Protein AF-A0A2V7HYL8-F1 (afdb_monomer)

Radius of gyration: 23.93 Å; Cα contacts (8 Å, |Δi|>4): 820; chains: 1; bounding box: 62×53×68 Å

Sequence (422 aa):
MSPDGARLYVANATSDTVSVIDTSADTVTATVDLSPYPGAPMGSMPNAVAVSPDGKTLYVANGGNNDVAVVDTESLVIRGLIPTAWFPSALLLSRDGRLLYAGNMKGLGAGPNPRGPNPEQPLPTQQYVANMARGTLSVIDAPDSATLARYTAQVVKNNGFDETRKVLVRTPGEARPHAVPRRAGDPSLIRHVIYIIKENRTYDQVLGDLRQGDGDPGLVLFGRDVTPNHHALAETFVLLDNCYADAEVSADGHGWTTAAVATDYVQKMWPANYSGRNRLYDFAGGSSAPAPLAGYLWEQAARAGITYRVYGEFSAFGSKPPNVTPAPFANGLAGHLSATYAGYDLSITDQARVDAWQAEFDELVRRGAVPALMIVWLPSDHTAATRPGFPTPKAMVADNDLALGRIVEAVSRSPGDLRDRG

Structure (mmCIF, N/CA/C/O backbone):
data_AF-A0A2V7HYL8-F1
#
_entry.id   AF-A0A2V7HYL8-F1
#
loop_
_atom_site.group_PDB
_atom_site.id
_atom_site.type_symbol
_atom_site.label_atom_id
_atom_site.label_alt_id
_atom_site.label_comp_id
_atom_site.label_asym_id
_atom_site.label_entity_id
_atom_site.label_seq_id
_atom_site.pdbx_PDB_ins_code
_atom_site.Cartn_x
_atom_site.Cartn_y
_atom_site.Cartn_z
_atom_site.occupancy
_atom_site.B_iso_or_equiv
_atom_site.auth_seq_id
_atom_site.auth_comp_id
_atom_site.auth_asym_id
_atom_site.auth_atom_id
_atom_site.pdbx_PDB_model_num
ATOM 1 N N . MET A 1 1 ? -7.098 -0.665 30.073 1.00 93.38 1 MET A N 1
ATOM 2 C CA . MET A 1 1 ? -7.299 -1.416 31.331 1.00 93.38 1 MET A CA 1
ATOM 3 C C . MET A 1 1 ? -8.777 -1.367 31.684 1.00 93.38 1 MET A C 1
ATOM 5 O O . MET A 1 1 ? -9.398 -0.347 31.398 1.00 93.38 1 MET A O 1
ATOM 9 N N . SER A 1 2 ? -9.346 -2.447 32.217 1.00 96.38 2 SER A N 1
ATOM 10 C CA . SER A 1 2 ? -10.715 -2.465 32.742 1.00 96.38 2 SER A CA 1
ATOM 11 C C . SER A 1 2 ? -10.844 -1.562 33.978 1.00 96.38 2 SER A C 1
ATOM 13 O O . SER A 1 2 ? -9.835 -1.294 34.635 1.00 96.38 2 SER A O 1
ATOM 15 N N . PRO A 1 3 ? -12.056 -1.078 34.317 1.00 96.69 3 PRO A N 1
ATOM 16 C CA . PRO A 1 3 ? -12.250 -0.181 35.460 1.00 96.69 3 PRO A CA 1
ATOM 17 C C . PRO A 1 3 ? -11.810 -0.764 36.810 1.00 96.69 3 PRO A C 1
ATOM 19 O O . PRO A 1 3 ? -11.339 -0.027 37.670 1.00 96.69 3 PRO A O 1
ATOM 22 N N . ASP A 1 4 ? -11.935 -2.080 36.982 1.00 96.56 4 ASP A N 1
ATOM 23 C CA . ASP A 1 4 ? -11.496 -2.821 38.171 1.00 96.56 4 ASP A CA 1
ATOM 24 C C . ASP A 1 4 ? -9.992 -3.148 38.178 1.00 96.56 4 ASP A C 1
ATOM 26 O O . ASP A 1 4 ? -9.480 -3.688 39.155 1.00 96.56 4 ASP A O 1
ATOM 30 N N . GLY A 1 5 ? -9.273 -2.836 37.096 1.00 97.31 5 GLY A N 1
ATOM 31 C CA . GLY A 1 5 ? -7.853 -3.135 36.946 1.00 97.31 5 GLY A CA 1
ATOM 32 C C . GLY A 1 5 ? -7.522 -4.598 36.642 1.00 97.31 5 GLY A C 1
ATOM 33 O O . GLY A 1 5 ? -6.351 -4.885 36.423 1.00 97.31 5 GLY A O 1
ATOM 34 N N . ALA A 1 6 ? -8.499 -5.510 36.587 1.00 97.50 6 ALA A N 1
ATOM 35 C CA . ALA A 1 6 ? -8.255 -6.950 36.446 1.00 97.50 6 ALA A CA 1
ATOM 36 C C . ALA A 1 6 ? -7.810 -7.367 35.033 1.00 97.50 6 ALA A C 1
ATOM 38 O O . ALA A 1 6 ? -7.123 -8.373 34.864 1.00 97.50 6 ALA A O 1
ATOM 39 N N . ARG A 1 7 ? -8.196 -6.601 34.004 1.00 98.00 7 ARG A N 1
ATOM 40 C CA . ARG A 1 7 ? -7.892 -6.899 32.600 1.00 98.00 7 ARG A CA 1
ATOM 41 C C . ARG A 1 7 ? -7.169 -5.748 31.914 1.00 98.00 7 ARG A C 1
ATOM 43 O O . ARG A 1 7 ? -7.608 -4.594 31.937 1.00 98.00 7 ARG A O 1
ATOM 50 N N . LEU A 1 8 ? -6.093 -6.065 31.208 1.00 98.25 8 LEU A N 1
ATOM 51 C CA . LEU A 1 8 ? -5.424 -5.170 30.272 1.00 98.25 8 LEU A CA 1
ATOM 52 C C . LEU A 1 8 ? -5.734 -5.612 28.836 1.00 98.25 8 LEU A C 1
ATOM 54 O O . LEU A 1 8 ? -5.596 -6.779 28.496 1.00 98.25 8 LEU A O 1
ATOM 58 N N . TYR A 1 9 ? -6.150 -4.667 27.995 1.00 98.50 9 TYR A N 1
ATOM 59 C CA . TYR A 1 9 ? -6.402 -4.893 26.572 1.00 98.50 9 TYR A CA 1
ATOM 60 C C . TYR A 1 9 ? -5.256 -4.276 25.777 1.00 98.50 9 TYR A C 1
ATOM 62 O O . TYR A 1 9 ? -4.973 -3.088 25.955 1.00 98.50 9 TYR A O 1
ATOM 70 N N . VAL A 1 10 ? -4.604 -5.068 24.930 1.00 98.19 10 VAL A N 1
ATOM 71 C CA . VAL A 1 10 ? -3.451 -4.646 24.125 1.00 98.19 10 VAL A CA 1
ATOM 72 C C . VAL A 1 10 ? -3.785 -4.823 22.653 1.00 98.19 10 VAL A C 1
ATOM 74 O O . VAL A 1 10 ? -3.998 -5.941 22.196 1.00 98.19 10 VAL A O 1
ATOM 77 N N . ALA A 1 11 ? -3.860 -3.713 21.922 1.00 97.62 11 ALA A N 1
ATOM 78 C CA . ALA A 1 11 ? -4.039 -3.727 20.477 1.00 97.62 11 ALA A CA 1
ATOM 79 C C . ALA A 1 11 ? -2.746 -4.185 19.793 1.00 97.62 11 ALA A C 1
ATOM 81 O O . ALA A 1 11 ? -1.676 -3.630 20.048 1.00 97.62 11 ALA A O 1
ATOM 82 N N . ASN A 1 12 ? -2.846 -5.184 18.922 1.00 96.00 12 ASN A N 1
ATOM 83 C CA . ASN A 1 12 ? -1.694 -5.783 18.264 1.00 96.00 12 ASN A CA 1
ATOM 84 C C . ASN A 1 12 ? -1.592 -5.265 16.824 1.00 96.00 12 ASN A C 1
ATOM 86 O O . ASN A 1 12 ? -1.948 -5.988 15.909 1.00 96.00 12 ASN A O 1
ATOM 90 N N . ALA A 1 13 ? -1.104 -4.041 16.610 1.00 90.12 13 ALA A N 1
ATOM 91 C CA . ALA A 1 13 ? -1.230 -3.296 15.343 1.00 90.12 13 ALA A CA 1
ATOM 92 C C . ALA A 1 13 ? -0.659 -3.943 14.062 1.00 90.12 13 ALA A C 1
ATOM 94 O O . ALA A 1 13 ? -0.976 -3.498 12.960 1.00 90.12 13 ALA A O 1
ATOM 95 N N . THR A 1 14 ? 0.175 -4.977 14.178 1.00 88.38 14 THR A N 1
ATOM 96 C CA . THR A 1 14 ? 0.676 -5.778 13.045 1.00 88.38 14 THR A CA 1
ATOM 97 C C . THR A 1 14 ? -0.122 -7.067 12.813 1.00 88.38 14 THR A C 1
ATOM 99 O O . THR A 1 14 ? 0.271 -7.885 11.989 1.00 88.38 14 THR A O 1
ATOM 102 N N . SER A 1 15 ? -1.230 -7.255 13.529 1.00 90.69 15 SER A N 1
ATOM 103 C CA . SER A 1 15 ? -2.195 -8.353 13.404 1.00 90.69 15 SER A CA 1
ATOM 104 C C . SER A 1 15 ? -3.617 -7.807 13.565 1.00 90.69 15 SER A C 1
ATOM 106 O O . SER A 1 15 ? -3.797 -6.734 14.124 1.00 90.69 15 SER A O 1
ATOM 108 N N . ASP A 1 16 ? -4.652 -8.557 13.207 1.00 94.81 16 ASP A N 1
ATOM 109 C CA . ASP A 1 16 ? -6.036 -8.087 13.374 1.00 94.81 16 ASP A CA 1
ATOM 110 C C . ASP A 1 16 ? -6.630 -8.510 14.720 1.00 94.81 16 ASP A C 1
ATOM 112 O O . ASP A 1 16 ? -7.719 -9.073 14.786 1.00 94.81 16 ASP A O 1
ATOM 116 N N . THR A 1 17 ? -5.892 -8.288 15.815 1.00 97.19 17 THR A N 1
ATOM 117 C CA . THR A 1 17 ? -6.299 -8.781 17.139 1.00 97.19 17 THR A CA 1
ATOM 118 C C . THR A 1 17 ? -6.061 -7.820 18.304 1.00 97.19 17 THR A C 1
ATOM 120 O O . THR A 1 17 ? -5.210 -6.930 18.256 1.00 97.19 17 THR A O 1
ATOM 123 N N . VAL A 1 18 ? -6.788 -8.052 19.402 1.00 98.56 18 VAL A N 1
ATOM 124 C CA . VAL A 1 18 ? -6.499 -7.480 20.728 1.00 98.56 18 VAL A CA 1
ATOM 125 C C . VAL A 1 18 ? -6.243 -8.605 21.725 1.00 98.56 18 VAL A C 1
ATOM 127 O O . VAL A 1 18 ? -7.079 -9.492 21.891 1.00 98.56 18 VAL A O 1
ATOM 130 N N . SER A 1 19 ? -5.121 -8.549 22.438 1.00 98.56 19 SER A N 1
ATOM 131 C CA . SER A 1 19 ? -4.830 -9.458 23.552 1.00 98.56 19 SER A CA 1
ATOM 132 C C . SER A 1 19 ? -5.544 -9.002 24.825 1.00 98.56 19 SER A C 1
ATOM 134 O O . SER A 1 19 ? -5.518 -7.816 25.160 1.00 98.56 19 SER A O 1
ATOM 136 N N . VAL A 1 20 ? -6.138 -9.944 25.559 1.00 98.56 20 VAL A N 1
ATOM 137 C CA . VAL A 1 20 ? -6.702 -9.735 26.899 1.00 98.56 20 VAL A CA 1
ATOM 138 C C . VAL A 1 20 ? -5.752 -10.351 27.917 1.00 98.56 20 VAL A C 1
ATOM 140 O O . VAL A 1 20 ? -5.529 -11.558 27.911 1.00 98.56 20 VAL A O 1
ATOM 1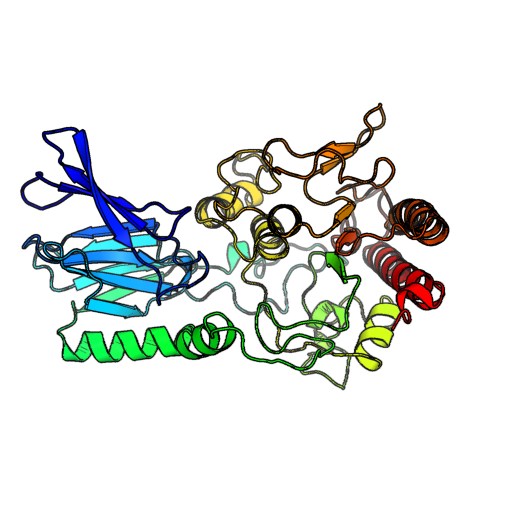43 N N . ILE A 1 21 ? -5.182 -9.522 28.782 1.00 98.69 21 ILE A N 1
ATOM 144 C CA . ILE A 1 21 ? -4.193 -9.913 29.787 1.00 98.69 21 ILE A CA 1
ATOM 145 C C . ILE A 1 21 ? -4.833 -9.831 31.169 1.00 98.69 21 ILE A C 1
ATOM 147 O O . ILE A 1 21 ? -5.395 -8.793 31.522 1.00 98.69 21 ILE A O 1
ATOM 151 N N . ASP A 1 22 ? -4.733 -10.905 31.948 1.00 98.31 22 ASP A N 1
ATOM 152 C CA . ASP A 1 22 ? -5.006 -10.862 33.385 1.00 98.31 22 ASP A CA 1
ATOM 153 C C . ASP A 1 22 ? -3.833 -10.172 34.085 1.00 98.31 22 ASP A C 1
ATOM 155 O O . ASP A 1 22 ? -2.690 -10.620 33.985 1.00 98.31 22 ASP A O 1
ATOM 159 N N . THR A 1 23 ? -4.106 -9.063 34.767 1.00 98.19 23 THR A N 1
ATOM 160 C CA . THR A 1 23 ? -3.057 -8.222 35.365 1.00 98.19 23 THR A CA 1
ATOM 161 C C . THR A 1 23 ? -2.481 -8.796 36.654 1.00 98.19 23 THR A C 1
ATOM 163 O O . THR A 1 23 ? -1.392 -8.397 37.060 1.00 98.19 23 THR A O 1
ATOM 166 N N . SER A 1 24 ? -3.193 -9.719 37.303 1.00 98.00 24 SER A N 1
ATOM 167 C CA . SER A 1 24 ? -2.735 -10.382 38.524 1.00 98.00 24 SER A CA 1
ATOM 168 C C . SER A 1 24 ? -1.807 -11.552 38.212 1.00 98.00 24 SER A C 1
ATOM 170 O O . SER A 1 24 ? -0.825 -11.766 38.920 1.00 98.00 24 SER A O 1
ATOM 172 N N . ALA A 1 25 ? -2.104 -12.285 37.138 1.00 97.50 25 ALA A N 1
ATOM 173 C CA . ALA A 1 25 ? -1.335 -13.437 36.692 1.00 97.50 25 ALA A CA 1
ATOM 174 C C . ALA A 1 25 ? -0.246 -13.075 35.670 1.00 97.50 25 ALA A C 1
ATOM 176 O O . ALA A 1 25 ? 0.639 -13.894 35.440 1.00 97.50 25 ALA A O 1
ATOM 177 N N . ASP A 1 26 ? -0.321 -11.891 35.053 1.00 97.38 26 ASP A N 1
ATOM 178 C CA . ASP A 1 26 ? 0.536 -11.455 33.940 1.00 97.38 26 ASP A CA 1
ATOM 179 C C . ASP A 1 26 ? 0.509 -12.448 32.763 1.00 97.38 26 ASP A C 1
ATOM 181 O O . ASP A 1 26 ? 1.527 -12.884 32.227 1.00 97.38 26 ASP A O 1
ATOM 185 N N . THR A 1 27 ? -0.702 -12.873 32.387 1.00 98.25 27 THR A N 1
ATOM 186 C CA . THR A 1 27 ? -0.914 -13.868 31.324 1.00 98.25 27 THR A CA 1
ATOM 187 C C . THR A 1 27 ? -1.968 -13.418 30.325 1.00 98.25 27 THR A C 1
ATOM 189 O O . THR A 1 27 ? -2.981 -12.822 30.691 1.00 98.25 27 THR A O 1
ATOM 192 N N . VAL A 1 28 ? -1.751 -13.736 29.045 1.00 98.50 28 VAL A N 1
ATOM 193 C CA . VAL A 1 28 ? -2.776 -13.583 28.005 1.00 98.50 28 VAL A CA 1
ATOM 194 C C . VAL A 1 28 ? -3.839 -14.660 28.222 1.00 98.50 28 VAL A C 1
ATOM 196 O O . VAL A 1 28 ? -3.556 -15.849 28.096 1.00 98.50 28 VAL A O 1
ATOM 199 N N . THR A 1 29 ? -5.059 -14.246 28.552 1.00 98.12 29 THR A N 1
ATOM 200 C CA . THR A 1 29 ? -6.194 -15.142 28.824 1.00 98.12 29 THR A CA 1
ATOM 201 C C . THR A 1 29 ? -7.099 -15.334 27.614 1.00 98.12 29 THR A C 1
ATOM 203 O O . THR A 1 29 ? -7.773 -16.357 27.514 1.00 98.12 29 THR A O 1
ATOM 206 N N . ALA A 1 30 ? -7.112 -14.372 26.689 1.00 98.06 30 ALA A N 1
ATOM 207 C CA . ALA A 1 30 ? -7.888 -14.448 25.459 1.00 98.06 30 ALA A CA 1
ATOM 208 C C . ALA A 1 30 ? -7.349 -13.503 24.376 1.00 98.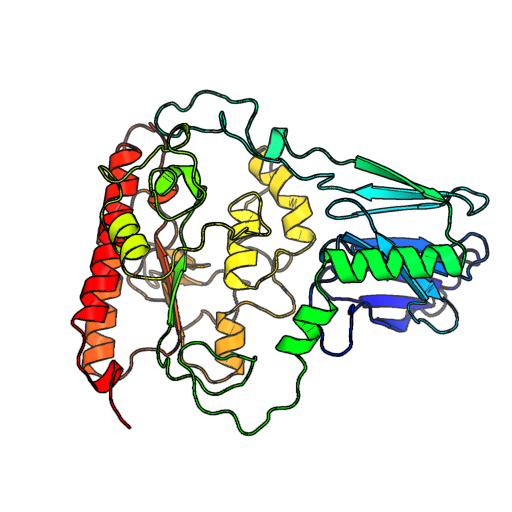06 30 ALA A C 1
ATOM 210 O O . ALA A 1 30 ? -6.550 -12.601 24.640 1.00 98.06 30 ALA A O 1
ATOM 211 N N . THR A 1 31 ? -7.856 -13.685 23.160 1.00 97.88 31 THR A N 1
ATOM 212 C CA . THR A 1 31 ? -7.600 -12.816 22.011 1.00 97.88 31 THR A CA 1
ATOM 213 C C . THR A 1 31 ? -8.924 -12.499 21.327 1.00 97.88 31 THR A C 1
ATOM 215 O O . THR A 1 31 ? -9.721 -13.400 21.077 1.00 97.88 31 THR A O 1
ATOM 218 N N . VAL A 1 32 ? -9.160 -11.221 21.038 1.00 98.31 32 VAL A N 1
ATOM 219 C CA . VAL A 1 32 ? -10.294 -10.751 20.234 1.00 98.31 32 VAL A CA 1
ATOM 220 C C . VAL A 1 32 ? -9.856 -10.717 18.774 1.00 98.31 32 VAL A C 1
ATOM 222 O O . VAL A 1 32 ? -8.861 -10.061 18.471 1.00 98.31 32 VAL A O 1
ATOM 225 N N . ASP A 1 33 ? -10.587 -11.398 17.892 1.00 97.38 33 ASP A N 1
ATOM 226 C CA . ASP A 1 33 ? -10.412 -11.318 16.436 1.00 97.38 33 ASP A CA 1
ATOM 227 C C . ASP A 1 33 ? -11.194 -10.118 15.883 1.00 97.38 33 ASP A C 1
ATOM 229 O O . ASP A 1 33 ? -12.380 -9.946 16.177 1.00 97.38 33 ASP A O 1
ATOM 233 N N . LEU A 1 34 ? -10.511 -9.272 15.115 1.00 97.56 34 LEU A N 1
ATOM 234 C CA . LEU A 1 34 ? -11.041 -8.043 14.527 1.00 97.56 34 LEU A CA 1
ATOM 235 C C . LEU A 1 34 ? -11.166 -8.120 13.008 1.00 97.56 34 LEU A C 1
ATOM 237 O O . LEU A 1 34 ? -11.360 -7.095 12.350 1.00 97.56 34 LEU A O 1
ATOM 241 N N . SER A 1 35 ? -11.055 -9.319 12.443 1.00 94.62 35 SER A N 1
ATOM 242 C CA . SER A 1 35 ? -11.331 -9.556 11.033 1.00 94.62 35 SER A CA 1
ATOM 243 C C . SER A 1 35 ? -12.766 -9.106 10.709 1.00 94.62 35 SER A C 1
ATOM 245 O O . SER A 1 35 ? -13.710 -9.540 11.377 1.00 94.62 35 SER A O 1
ATOM 247 N N . PRO A 1 36 ? -12.986 -8.273 9.674 1.00 92.62 36 PRO A N 1
ATOM 248 C CA . PRO A 1 36 ? -14.321 -7.757 9.351 1.00 92.62 36 PRO A CA 1
ATOM 249 C C . PRO A 1 36 ? -15.291 -8.855 8.887 1.00 92.62 36 PRO A C 1
ATOM 251 O O . PRO A 1 36 ? -16.510 -8.678 8.905 1.00 92.62 36 PRO A O 1
ATOM 254 N N . TYR A 1 37 ? -14.756 -9.997 8.456 1.00 90.81 37 TYR A N 1
ATOM 255 C CA . TYR A 1 37 ? -15.496 -11.207 8.129 1.00 90.81 37 TYR A CA 1
ATOM 256 C C . TYR A 1 37 ? -14.578 -12.437 8.225 1.00 90.81 37 TYR A C 1
ATOM 258 O O . TYR A 1 37 ? -13.357 -12.304 8.123 1.00 90.81 37 TYR A O 1
ATOM 266 N N . PRO A 1 38 ? -15.135 -13.656 8.370 1.00 88.06 38 PRO A N 1
ATOM 267 C CA . PRO A 1 38 ? -14.334 -14.876 8.395 1.00 88.06 38 PRO A CA 1
ATOM 268 C C . PRO A 1 38 ? -13.499 -15.037 7.121 1.00 88.06 38 PRO A C 1
ATOM 270 O O . PRO A 1 38 ? -14.049 -15.007 6.018 1.00 88.06 38 PRO A O 1
ATOM 273 N N . GLY A 1 39 ? -12.189 -15.235 7.281 1.00 86.75 39 GLY A N 1
ATOM 274 C CA . GLY A 1 39 ? -11.248 -15.391 6.168 1.00 86.75 39 GLY A CA 1
ATOM 275 C C . GLY A 1 39 ? -10.843 -14.083 5.483 1.00 86.75 39 GLY A C 1
ATOM 276 O O . GLY A 1 39 ? -10.284 -14.138 4.389 1.00 86.75 39 GLY A O 1
ATOM 277 N N . ALA A 1 40 ? -11.131 -12.923 6.085 1.00 89.81 40 ALA A N 1
ATOM 278 C CA . ALA A 1 40 ? -10.580 -11.657 5.615 1.00 89.81 40 ALA A CA 1
ATOM 279 C C . ALA A 1 40 ? -9.039 -11.699 5.623 1.00 89.81 40 ALA A C 1
ATOM 281 O O . ALA A 1 40 ? -8.451 -12.223 6.574 1.00 89.81 40 ALA A O 1
ATOM 282 N N . PRO A 1 41 ? -8.370 -11.166 4.584 1.00 87.19 41 PRO A N 1
ATOM 283 C CA . PRO A 1 41 ? -6.947 -10.871 4.663 1.00 87.19 41 PRO A CA 1
ATOM 284 C C . PRO A 1 41 ? -6.666 -9.898 5.808 1.00 87.19 41 PRO A C 1
ATOM 286 O O . PRO A 1 41 ? -7.516 -9.076 6.147 1.00 87.19 41 PRO A O 1
ATOM 289 N N . MET A 1 42 ? -5.455 -9.972 6.354 1.00 88.62 42 MET A N 1
ATOM 290 C CA . MET A 1 42 ? -5.016 -9.054 7.399 1.00 88.62 42 MET A CA 1
ATOM 291 C C . MET A 1 42 ? -5.054 -7.602 6.903 1.00 88.62 42 MET A C 1
ATOM 293 O O . MET A 1 42 ? -4.514 -7.312 5.833 1.00 88.62 42 MET A O 1
ATOM 297 N N . GLY A 1 43 ? -5.629 -6.697 7.693 1.00 90.38 43 GLY A N 1
ATOM 298 C CA . GLY A 1 43 ? -5.741 -5.284 7.331 1.00 90.38 43 GLY A CA 1
ATOM 299 C C . GLY A 1 43 ? -6.457 -4.377 8.335 1.00 90.38 43 GLY A C 1
ATOM 300 O O . GLY A 1 43 ? -6.364 -3.162 8.187 1.00 90.38 43 GLY A O 1
ATOM 301 N N . SER A 1 44 ? -7.111 -4.904 9.377 1.00 94.56 44 SER A N 1
ATOM 302 C CA . SER A 1 44 ? -7.830 -4.082 10.366 1.00 94.56 44 SER A CA 1
ATOM 303 C C . SER A 1 44 ? -6.917 -3.118 11.133 1.00 94.56 44 SER A C 1
ATOM 305 O O . SER A 1 44 ? -7.320 -1.987 11.411 1.00 94.56 44 SER A O 1
ATOM 307 N N . MET A 1 45 ? -5.682 -3.529 11.451 1.00 94.62 45 MET A N 1
ATOM 308 C CA . MET A 1 45 ? -4.670 -2.712 12.151 1.00 94.62 45 MET A CA 1
ATOM 309 C C . MET A 1 45 ? -5.191 -2.014 13.426 1.00 94.62 45 MET A C 1
ATOM 311 O O . MET A 1 45 ? -5.261 -0.779 13.489 1.00 94.62 45 MET A O 1
ATOM 315 N N . PRO A 1 46 ? -5.553 -2.772 14.472 1.00 97.19 46 PRO A N 1
ATOM 316 C CA . PRO A 1 46 ? -5.963 -2.202 15.742 1.00 97.19 46 PRO A CA 1
ATOM 317 C C . PRO A 1 46 ? -4.800 -1.451 16.393 1.00 97.19 46 PRO A C 1
ATOM 319 O O . PRO A 1 46 ? -3.746 -2.030 16.648 1.00 97.19 46 PRO A O 1
ATOM 322 N N . ASN A 1 47 ? -4.978 -0.171 16.712 1.00 95.25 47 ASN A N 1
ATOM 323 C CA . ASN A 1 47 ? -3.871 0.651 17.222 1.00 95.25 47 ASN A CA 1
ATOM 324 C C . ASN A 1 47 ? -4.223 1.533 18.432 1.00 95.25 47 ASN A C 1
ATOM 326 O O . ASN A 1 47 ? -3.336 2.182 18.991 1.00 95.25 47 ASN A O 1
ATOM 330 N N . ALA A 1 48 ? -5.486 1.534 18.865 1.00 97.69 48 ALA A N 1
ATOM 331 C CA . ALA A 1 48 ? -5.933 2.162 20.102 1.00 97.69 48 ALA A CA 1
ATOM 332 C C . ALA A 1 48 ? -7.168 1.452 20.669 1.00 97.69 48 ALA A C 1
ATOM 334 O O . ALA A 1 48 ? -7.984 0.905 19.929 1.00 97.69 48 ALA A O 1
ATOM 335 N N . VAL A 1 49 ? -7.318 1.492 21.995 1.00 98.44 49 VAL A N 1
ATOM 336 C CA . VAL A 1 49 ? -8.470 0.920 22.703 1.00 98.44 49 VAL A CA 1
ATOM 337 C C . VAL A 1 49 ? -8.990 1.855 23.787 1.00 98.44 49 VAL A C 1
ATOM 339 O O . VAL A 1 49 ? -8.219 2.579 24.415 1.00 98.44 49 VAL A O 1
ATOM 342 N N . ALA A 1 50 ? -10.291 1.787 24.059 1.00 98.19 50 ALA A N 1
ATOM 343 C CA . ALA A 1 50 ? -10.924 2.431 25.204 1.00 98.19 50 ALA A CA 1
ATOM 344 C C . ALA A 1 50 ? -11.975 1.496 25.819 1.00 98.19 50 ALA A C 1
ATOM 346 O O . ALA A 1 50 ? -12.720 0.840 25.099 1.00 98.19 50 ALA A O 1
ATOM 347 N N . VAL A 1 51 ? -12.045 1.425 27.149 1.00 98.25 51 VAL A N 1
ATOM 348 C CA . VAL A 1 51 ? -13.034 0.596 27.860 1.00 98.25 51 VAL A CA 1
ATOM 349 C C . VAL A 1 51 ? -14.116 1.506 28.433 1.00 98.25 51 VAL A C 1
ATOM 351 O O . VAL A 1 51 ? -13.800 2.568 28.973 1.00 98.25 51 VAL A O 1
ATOM 354 N N . SER A 1 52 ? -15.383 1.109 28.315 1.00 97.50 52 SER A N 1
ATOM 355 C CA . SER A 1 52 ? -16.508 1.834 28.907 1.00 97.50 52 SER A CA 1
ATOM 356 C C . SER A 1 52 ? -16.393 1.929 30.434 1.00 97.50 52 SER A C 1
ATOM 358 O O . SER A 1 52 ? -15.824 1.033 31.062 1.00 97.50 52 SER A O 1
ATOM 360 N N . PRO A 1 53 ? -16.957 2.981 31.066 1.00 96.88 53 PRO A N 1
ATOM 361 C CA . PRO A 1 53 ? -16.902 3.138 32.522 1.00 96.88 53 PRO A CA 1
ATOM 362 C C . PRO A 1 53 ? -17.494 1.960 33.309 1.00 96.88 53 PRO A C 1
ATOM 364 O O . PRO A 1 53 ? -17.043 1.675 34.413 1.00 96.88 53 PRO A O 1
ATOM 367 N N . ASP A 1 54 ? -18.480 1.260 32.742 1.00 96.00 54 ASP A N 1
ATOM 368 C CA . ASP A 1 54 ? -19.088 0.059 33.329 1.00 96.00 54 ASP A CA 1
ATOM 369 C C . ASP A 1 54 ? -18.288 -1.232 33.072 1.00 96.00 54 ASP A C 1
ATOM 371 O O . ASP A 1 54 ? -18.660 -2.295 33.563 1.00 96.00 54 ASP A O 1
ATOM 375 N N . GLY A 1 55 ? -17.207 -1.160 32.289 1.00 97.31 55 GLY A N 1
ATOM 376 C CA . GLY A 1 55 ? -16.338 -2.285 31.957 1.00 97.31 55 GLY A CA 1
ATOM 377 C C . GLY A 1 55 ? -16.910 -3.276 30.942 1.00 97.31 55 GLY A C 1
ATOM 378 O O . GLY A 1 55 ? -16.223 -4.244 30.622 1.00 97.31 55 GLY A O 1
ATOM 379 N N . LYS A 1 56 ? -18.128 -3.059 30.424 1.00 97.12 56 LYS A N 1
ATOM 380 C CA . LYS A 1 56 ? -18.859 -4.028 29.583 1.00 97.12 56 LYS A CA 1
ATOM 381 C C . LYS A 1 56 ? -18.577 -3.916 28.087 1.00 97.12 56 LYS A C 1
ATOM 383 O O . LYS A 1 56 ? -18.946 -4.801 27.318 1.00 97.12 56 LYS A O 1
ATOM 388 N N . THR A 1 57 ? -17.971 -2.813 27.657 1.00 98.31 57 THR A N 1
ATOM 389 C CA . THR A 1 57 ? -17.729 -2.522 26.243 1.00 98.31 57 THR A CA 1
ATOM 390 C C . THR A 1 57 ? -16.284 -2.097 26.032 1.00 98.31 57 THR A C 1
ATOM 392 O O . THR A 1 57 ? -15.786 -1.188 26.694 1.00 98.31 57 THR A O 1
ATOM 395 N N . LEU A 1 58 ? -15.617 -2.742 25.083 1.00 98.69 58 LEU A N 1
ATOM 396 C CA . LEU A 1 58 ? -14.306 -2.366 24.580 1.00 98.69 58 LEU A CA 1
ATOM 397 C C . LEU A 1 58 ? -14.488 -1.735 23.198 1.00 98.69 58 LEU A C 1
ATOM 399 O O . LEU A 1 58 ? -15.042 -2.349 22.295 1.00 98.69 58 LEU A O 1
ATOM 403 N N . TYR A 1 59 ? -14.007 -0.513 23.035 1.00 98.75 59 TYR A N 1
ATOM 404 C CA . TYR A 1 59 ? -13.910 0.169 21.753 1.00 98.75 59 TYR A CA 1
ATOM 405 C C . TYR A 1 59 ? -12.494 -0.012 21.217 1.00 98.75 59 TYR A C 1
ATOM 407 O O . TYR A 1 59 ? -11.534 0.248 21.946 1.00 98.75 59 TYR A O 1
ATOM 415 N N . VAL A 1 60 ? -12.360 -0.440 19.965 1.00 98.81 60 VAL A N 1
ATOM 416 C CA . VAL A 1 60 ? -11.067 -0.686 19.315 1.00 98.81 60 VAL A CA 1
ATOM 417 C C . VAL A 1 60 ? -10.998 0.112 18.023 1.00 98.81 60 VAL A C 1
ATOM 419 O O . VAL A 1 60 ? -11.847 -0.071 17.161 1.00 98.81 60 VAL A O 1
ATOM 422 N N . ALA A 1 61 ? -10.015 0.999 17.885 1.00 98.62 61 ALA A N 1
ATOM 423 C CA . ALA A 1 61 ? -9.785 1.731 16.644 1.00 98.62 61 ALA A CA 1
ATOM 424 C C . ALA A 1 61 ? -9.052 0.830 15.654 1.00 98.62 61 ALA A C 1
ATOM 426 O O . ALA A 1 61 ? -7.913 0.440 15.920 1.00 98.62 61 ALA A O 1
ATOM 427 N N . ASN A 1 62 ? -9.704 0.535 14.533 1.00 98.19 62 ASN A N 1
ATOM 428 C CA . ASN A 1 62 ? -9.142 -0.215 13.420 1.00 98.19 62 ASN A CA 1
ATOM 429 C C . ASN A 1 62 ? -8.648 0.782 12.371 1.00 98.19 62 ASN A C 1
ATOM 431 O O . ASN A 1 62 ? -9.432 1.307 11.573 1.00 98.19 62 ASN A O 1
ATOM 435 N N . GLY A 1 63 ? -7.347 1.078 12.407 1.00 96.12 63 GLY A N 1
ATOM 436 C CA . GLY A 1 63 ? -6.729 2.093 11.558 1.00 96.12 63 GLY A CA 1
ATOM 437 C C . GLY A 1 63 ? -6.926 1.814 10.068 1.00 96.12 63 GLY A C 1
ATOM 438 O O . GLY A 1 63 ? -7.310 2.714 9.326 1.00 96.12 63 GLY A O 1
ATOM 439 N N . GLY A 1 64 ? -6.728 0.564 9.644 1.00 94.00 64 GLY A N 1
ATOM 440 C CA . GLY A 1 64 ? -6.816 0.183 8.233 1.00 94.00 64 GLY A CA 1
ATOM 441 C C . GLY A 1 64 ? -8.247 0.109 7.695 1.00 94.00 64 GLY A C 1
ATOM 442 O O . GLY A 1 64 ? -8.468 0.368 6.517 1.00 94.00 64 GLY A O 1
ATOM 443 N N . ASN A 1 65 ? -9.238 -0.148 8.556 1.00 95.56 65 ASN A N 1
ATOM 444 C CA . ASN A 1 65 ? -10.646 -0.249 8.146 1.00 95.56 65 ASN A CA 1
ATOM 445 C C . ASN A 1 65 ? -11.430 1.067 8.272 1.00 95.56 65 ASN A C 1
ATOM 447 O O . ASN A 1 65 ? -12.590 1.138 7.860 1.00 95.56 65 ASN A O 1
ATOM 451 N N . ASN A 1 66 ? -10.831 2.107 8.861 1.00 96.94 66 ASN A N 1
ATOM 452 C CA . ASN A 1 66 ? -11.495 3.388 9.126 1.00 96.94 66 ASN A CA 1
ATOM 453 C C . ASN A 1 66 ? -12.770 3.236 9.975 1.00 96.94 66 ASN A C 1
ATOM 455 O O . ASN A 1 66 ? -13.812 3.843 9.694 1.00 96.94 66 ASN A O 1
ATOM 459 N N . ASP A 1 67 ? -12.682 2.404 11.014 1.00 98.38 67 ASP A N 1
ATOM 460 C CA . ASP A 1 67 ? -13.778 2.168 11.945 1.00 98.38 67 ASP A CA 1
ATOM 461 C C . ASP A 1 67 ? -13.317 2.024 13.401 1.00 98.38 67 ASP A C 1
ATOM 463 O O . ASP A 1 67 ? -12.130 1.899 13.719 1.00 98.38 67 ASP A O 1
ATOM 467 N N . VAL A 1 68 ? -14.298 2.058 14.302 1.00 98.75 68 VAL A N 1
ATOM 468 C CA . VAL A 1 68 ? -14.153 1.592 15.678 1.00 98.75 68 VAL A CA 1
ATOM 469 C C . VAL A 1 68 ? -15.026 0.361 15.883 1.00 98.75 68 VAL A C 1
ATOM 471 O O . VAL A 1 68 ? -16.256 0.456 15.829 1.00 98.75 68 VAL A O 1
ATOM 474 N N . ALA A 1 69 ? -14.407 -0.774 16.196 1.00 98.69 69 ALA A N 1
ATOM 475 C CA . ALA A 1 69 ? -15.119 -1.970 16.615 1.00 98.69 69 ALA A CA 1
ATOM 476 C C . ALA A 1 69 ? -15.633 -1.825 18.052 1.00 98.69 69 ALA A C 1
ATOM 478 O O . ALA A 1 69 ? -14.901 -1.428 18.961 1.00 98.69 69 ALA A O 1
ATOM 479 N N . VAL A 1 70 ? -16.903 -2.174 18.256 1.00 98.69 70 VAL A N 1
ATOM 480 C CA . VAL A 1 70 ? -17.571 -2.206 19.560 1.00 98.69 70 VAL A CA 1
ATOM 481 C C . VAL A 1 70 ? -17.650 -3.656 20.0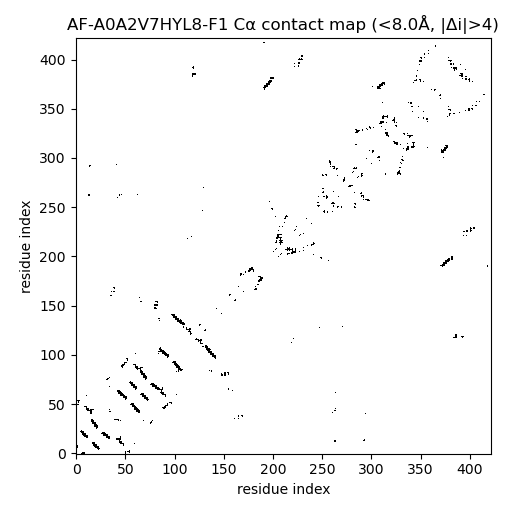17 1.00 98.69 70 VAL A C 1
ATOM 483 O O . VAL A 1 70 ? -18.466 -4.426 19.516 1.00 98.69 70 VAL A O 1
ATOM 486 N N . VAL A 1 71 ? -16.802 -4.030 20.965 1.00 98.75 71 VAL A N 1
ATOM 487 C CA . VAL A 1 71 ? -16.624 -5.400 21.456 1.00 98.75 71 VAL A CA 1
ATOM 488 C C . VAL A 1 71 ? -17.273 -5.552 22.827 1.00 98.75 71 VAL A C 1
ATOM 490 O O . VAL A 1 71 ? -17.127 -4.702 23.706 1.00 98.75 71 VAL A O 1
ATOM 493 N N . ASP A 1 72 ? -17.996 -6.646 23.020 1.00 98.31 72 ASP A N 1
ATOM 494 C CA . ASP A 1 72 ? -18.504 -7.053 24.327 1.00 98.31 72 ASP A CA 1
ATOM 495 C C . ASP A 1 72 ? -17.382 -7.695 25.157 1.00 98.31 72 ASP A C 1
ATOM 497 O O . ASP A 1 72 ? -16.709 -8.607 24.686 1.00 98.31 72 ASP A O 1
ATOM 501 N N . THR A 1 73 ? -17.135 -7.220 26.379 1.00 98.06 73 THR A N 1
ATOM 502 C CA . THR A 1 73 ? -15.960 -7.659 27.162 1.00 98.06 73 THR A CA 1
ATOM 503 C C . THR A 1 73 ? -16.135 -9.013 27.851 1.00 98.06 73 THR A C 1
ATOM 505 O O . THR A 1 73 ? -15.153 -9.573 28.344 1.00 98.06 73 THR A O 1
ATOM 508 N N . GLU A 1 74 ? -17.355 -9.547 27.906 1.00 96.88 74 GLU A N 1
ATOM 509 C CA . GLU A 1 74 ? -17.635 -10.862 28.483 1.00 96.88 74 GLU A CA 1
ATOM 510 C C . GLU A 1 74 ? -17.495 -11.955 27.424 1.00 96.88 74 GLU A C 1
ATOM 512 O O . GLU A 1 74 ? -16.729 -12.899 27.604 1.00 96.88 74 GLU A O 1
ATOM 517 N N . SER A 1 75 ? -18.187 -11.790 26.299 1.00 97.75 75 SER A N 1
ATOM 518 C CA . SER A 1 75 ? -18.160 -12.736 25.180 1.00 97.75 75 SER A CA 1
ATOM 519 C C . SER A 1 75 ? -16.958 -12.564 24.252 1.00 97.75 75 SER A C 1
ATOM 521 O O . SER A 1 75 ? -16.630 -13.496 23.523 1.00 97.75 75 SER A O 1
ATOM 523 N N . LEU A 1 76 ? -16.301 -11.397 24.275 1.00 97.56 76 LEU A N 1
ATOM 524 C CA . LEU A 1 76 ? -15.186 -11.029 23.392 1.00 97.56 76 LEU A CA 1
ATOM 525 C C . LEU A 1 76 ? -15.553 -11.033 21.900 1.00 97.56 76 LEU A C 1
ATOM 527 O O . LEU A 1 76 ? -14.710 -11.279 21.041 1.00 97.56 76 LEU A O 1
ATOM 531 N N . VAL A 1 77 ? -16.814 -10.721 21.591 1.00 96.69 77 VAL A N 1
ATOM 532 C CA . VAL A 1 77 ? -17.350 -10.662 20.224 1.00 96.69 77 VAL A CA 1
ATOM 533 C C . VAL A 1 77 ? -17.647 -9.217 19.817 1.00 96.69 77 VAL A C 1
ATOM 535 O O . VAL A 1 77 ? -18.127 -8.409 20.619 1.00 96.69 77 VAL A O 1
ATOM 538 N N . ILE A 1 78 ? -17.395 -8.890 18.546 1.00 98.00 78 ILE A N 1
ATOM 539 C CA . ILE A 1 78 ? -17.790 -7.612 17.940 1.00 98.00 78 ILE A CA 1
ATOM 540 C C . ILE A 1 78 ? -19.321 -7.537 17.848 1.00 98.00 78 ILE A C 1
ATOM 542 O O . ILE A 1 78 ? -19.960 -8.342 17.173 1.00 98.00 78 ILE A O 1
ATOM 546 N N . ARG A 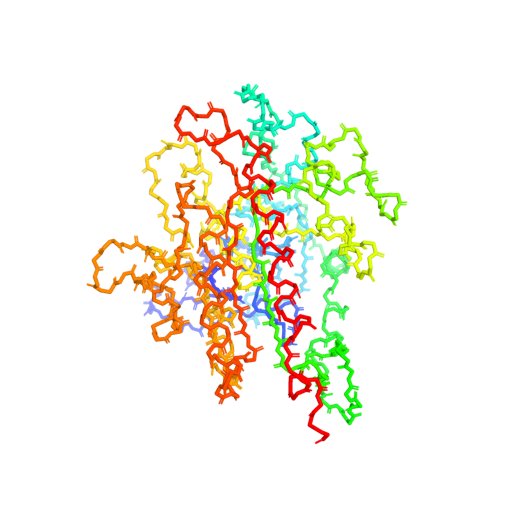1 79 ? -19.916 -6.529 18.493 1.00 97.81 79 ARG A N 1
ATOM 547 C CA . ARG A 1 79 ? -21.353 -6.208 18.415 1.00 97.81 79 ARG A CA 1
ATOM 548 C C . ARG A 1 79 ? -21.702 -5.298 17.237 1.00 97.81 79 ARG A C 1
ATOM 550 O O . ARG A 1 79 ? -22.858 -5.248 16.828 1.00 97.81 79 ARG A O 1
ATOM 557 N N . GLY A 1 80 ? -20.723 -4.565 16.717 1.00 98.19 80 GLY A N 1
ATOM 558 C CA . GLY A 1 80 ? -20.867 -3.710 15.545 1.00 98.19 80 GLY A CA 1
ATOM 559 C C . GLY A 1 80 ? -19.689 -2.760 15.371 1.00 98.19 80 GLY A C 1
ATOM 560 O O . GLY A 1 80 ? -18.749 -2.771 16.165 1.00 98.19 80 GLY A O 1
ATOM 561 N N . LEU A 1 81 ? -19.760 -1.937 14.330 1.00 98.69 81 LEU A N 1
ATOM 562 C CA . LEU A 1 81 ? -18.705 -1.021 13.907 1.00 98.69 81 LEU A CA 1
ATOM 563 C C . LEU A 1 81 ? -19.240 0.414 13.853 1.00 98.69 81 LEU A C 1
ATOM 565 O O . LEU A 1 81 ? -20.393 0.642 13.482 1.00 98.69 81 LEU A O 1
ATOM 569 N N . ILE A 1 82 ? -18.396 1.380 14.202 1.00 98.75 82 ILE A N 1
ATOM 570 C CA . ILE A 1 82 ? -18.676 2.816 14.117 1.00 98.75 82 ILE A CA 1
ATOM 571 C C . ILE A 1 82 ? -17.786 3.409 13.017 1.00 98.75 82 ILE A C 1
ATOM 573 O O . ILE A 1 82 ? -16.570 3.277 13.127 1.00 98.75 82 ILE A O 1
ATOM 577 N N . PRO A 1 83 ? -18.330 4.069 11.977 1.00 98.44 83 PRO A N 1
ATOM 578 C CA . PRO A 1 83 ? -17.509 4.672 10.933 1.00 98.44 83 PRO A CA 1
ATOM 579 C C . PRO A 1 83 ? -16.715 5.858 11.479 1.00 98.44 83 PRO A C 1
ATOM 581 O O . PRO A 1 83 ? -17.229 6.655 12.268 1.00 98.44 83 PRO A O 1
ATOM 584 N N . THR A 1 84 ? -15.481 6.012 11.009 1.00 97.81 84 THR A N 1
ATOM 585 C CA . THR A 1 84 ? -14.626 7.152 11.348 1.00 97.81 84 THR A CA 1
ATOM 586 C C . THR A 1 84 ? -14.117 7.864 10.099 1.00 97.81 84 THR A C 1
ATOM 588 O O . THR A 1 84 ? -14.490 7.534 8.974 1.00 97.81 84 THR A O 1
ATOM 591 N N . ALA A 1 85 ? -13.278 8.882 10.301 1.00 96.50 85 ALA A N 1
ATOM 592 C CA . ALA A 1 85 ? -12.437 9.383 9.224 1.00 96.50 85 ALA A CA 1
ATOM 593 C C . ALA A 1 85 ? -11.226 8.442 9.045 1.00 96.50 85 ALA A C 1
ATOM 595 O O . ALA A 1 85 ? -11.161 7.379 9.670 1.00 96.50 85 ALA A O 1
ATOM 596 N N . TRP A 1 86 ? -10.277 8.817 8.192 1.00 94.38 86 TRP A N 1
ATOM 597 C CA . TRP A 1 86 ? -9.159 7.959 7.821 1.00 94.38 86 TRP A CA 1
ATOM 598 C C . TRP A 1 86 ? -8.191 7.739 8.988 1.00 94.38 86 TRP A C 1
ATOM 600 O O . TRP A 1 86 ? -7.676 8.691 9.593 1.00 94.38 86 TRP A O 1
ATOM 610 N N . PHE A 1 87 ? -7.919 6.464 9.258 1.00 95.44 87 PHE A N 1
ATOM 611 C CA . PHE A 1 87 ? -6.916 5.971 10.190 1.00 95.44 87 PHE A CA 1
ATOM 612 C C . PHE A 1 87 ? -7.148 6.448 11.636 1.00 95.44 87 PHE A C 1
ATOM 614 O O . PHE A 1 87 ? -6.355 7.240 12.168 1.00 95.44 87 PHE A O 1
ATOM 621 N N . PRO A 1 88 ? -8.244 6.013 12.297 1.00 97.50 88 PRO A N 1
ATOM 622 C CA . PRO A 1 88 ? -8.439 6.267 13.720 1.00 97.50 88 PRO A CA 1
ATOM 623 C C . PRO A 1 88 ? -7.257 5.679 14.501 1.00 97.50 88 PRO A C 1
ATOM 625 O O . PRO A 1 88 ? -6.845 4.547 14.263 1.00 97.50 88 PRO A O 1
ATOM 628 N N . SER A 1 89 ? -6.668 6.473 15.394 1.00 96.38 89 SER A N 1
ATOM 629 C CA . SER A 1 89 ? -5.417 6.127 16.085 1.00 96.38 89 SER A CA 1
ATOM 630 C C . SER A 1 89 ? -5.409 6.457 17.575 1.00 96.38 89 SER A C 1
ATOM 632 O O . SER A 1 89 ? -4.398 6.266 18.251 1.00 96.38 89 SER A O 1
ATOM 634 N N . ALA A 1 90 ? -6.501 7.022 18.087 1.00 97.25 90 ALA A N 1
ATOM 635 C CA . ALA A 1 90 ? -6.667 7.364 19.490 1.00 97.25 90 ALA A CA 1
ATOM 636 C C . ALA A 1 90 ? -8.150 7.327 19.853 1.00 97.25 90 ALA A C 1
ATOM 638 O O . ALA A 1 90 ? -8.972 7.866 19.113 1.00 97.25 90 ALA A O 1
ATOM 639 N N . LEU A 1 91 ? -8.475 6.739 21.005 1.00 98.31 91 LEU A N 1
ATOM 640 C CA . LEU A 1 91 ? -9.834 6.685 21.536 1.00 98.31 91 LEU A CA 1
ATOM 641 C C . LEU A 1 91 ? -9.873 7.183 22.977 1.00 98.31 91 LEU A C 1
ATOM 643 O O . LEU A 1 91 ? -8.994 6.869 23.779 1.00 98.31 91 LEU A O 1
ATOM 647 N N . LEU A 1 92 ? -10.924 7.925 23.311 1.00 97.44 92 LEU A N 1
ATOM 648 C CA . LEU A 1 92 ? -11.232 8.330 24.678 1.00 97.44 92 LEU A CA 1
ATOM 649 C C . LEU A 1 92 ? -12.747 8.342 24.880 1.00 97.44 92 LEU A C 1
ATOM 651 O O . LEU A 1 92 ? -13.484 8.728 23.981 1.00 97.44 92 LEU A O 1
ATOM 655 N N . LEU A 1 93 ? -13.212 7.967 26.069 1.00 97.62 93 LEU A N 1
ATOM 656 C CA . LEU A 1 93 ? -14.615 8.106 26.458 1.00 97.62 93 LEU A CA 1
ATOM 657 C C . LEU A 1 93 ? -14.786 9.260 27.444 1.00 97.62 93 LEU A C 1
ATOM 659 O O . LEU A 1 93 ? -13.918 9.508 28.287 1.00 97.62 93 LEU A O 1
ATOM 663 N N . SER A 1 94 ? -15.923 9.950 27.369 1.00 97.06 94 SER A N 1
ATOM 664 C CA . SER A 1 94 ? -16.355 10.838 28.446 1.00 97.06 94 SER A CA 1
ATOM 665 C C . SER A 1 94 ? -16.540 10.046 29.744 1.00 97.06 94 SER A C 1
ATOM 667 O O . SER A 1 94 ? -16.772 8.837 29.737 1.00 97.06 94 SER A O 1
ATOM 669 N N . ARG A 1 95 ? -16.451 10.731 30.891 1.00 94.75 95 ARG A N 1
ATOM 670 C CA . ARG A 1 95 ? -16.549 10.085 32.215 1.00 94.75 95 ARG A CA 1
ATOM 671 C C . ARG A 1 95 ? -17.855 9.314 32.421 1.00 94.75 95 ARG A C 1
ATOM 673 O O . ARG A 1 95 ? -17.866 8.320 33.132 1.00 94.75 95 ARG A O 1
ATOM 680 N N . ASP A 1 96 ? -18.936 9.790 31.815 1.00 95.62 96 ASP A N 1
ATOM 681 C CA . ASP A 1 96 ? -20.259 9.161 31.837 1.00 95.62 96 ASP A CA 1
ATOM 682 C C . ASP A 1 96 ? -20.463 8.122 30.719 1.00 95.62 96 ASP A C 1
ATOM 684 O O . ASP A 1 96 ? -21.525 7.513 30.636 1.00 95.62 96 ASP A O 1
ATOM 688 N N . GLY A 1 97 ? -19.467 7.922 29.850 1.00 95.44 97 GLY A N 1
ATOM 689 C CA . GLY A 1 97 ? -19.503 6.976 28.738 1.00 95.44 97 GLY A CA 1
ATOM 690 C C . GLY A 1 97 ? -20.424 7.373 27.585 1.00 95.44 97 GLY A C 1
ATOM 691 O O . GLY A 1 97 ? -20.603 6.571 26.674 1.00 95.44 97 GLY A O 1
ATOM 692 N N . ARG A 1 98 ? -21.014 8.576 27.604 1.00 96.56 98 ARG A N 1
ATOM 693 C CA . ARG A 1 98 ? -21.970 9.030 26.581 1.00 96.56 98 ARG A CA 1
ATOM 694 C C . ARG A 1 98 ? -21.311 9.467 25.280 1.00 96.56 98 ARG A C 1
ATOM 696 O O . ARG A 1 98 ? -21.960 9.399 24.244 1.00 96.56 98 ARG A O 1
ATOM 703 N N . LEU A 1 99 ? -20.062 9.926 25.330 1.00 98.19 99 LEU A N 1
ATOM 704 C CA . LEU A 1 99 ? -19.312 10.391 24.168 1.00 98.19 99 LEU A CA 1
ATOM 705 C C . LEU A 1 99 ? -18.058 9.544 23.974 1.00 98.19 99 LEU A C 1
ATOM 707 O O . LEU A 1 99 ? -17.274 9.357 24.906 1.00 98.19 99 LEU A O 1
ATOM 711 N N . LEU A 1 100 ? -17.849 9.100 22.741 1.00 98.31 100 LEU A N 1
ATOM 712 C CA . LEU A 1 100 ? -16.607 8.546 22.231 1.00 98.31 100 LEU A CA 1
ATOM 713 C C . LEU A 1 100 ? -15.894 9.615 21.396 1.00 98.31 100 LEU A C 1
ATOM 715 O O . LEU A 1 100 ? -16.439 10.153 20.433 1.00 98.31 100 LEU A O 1
ATOM 719 N N . TYR A 1 101 ? -14.649 9.894 21.749 1.00 98.44 101 TYR A N 1
ATOM 720 C CA . TYR A 1 101 ? -13.739 10.731 20.986 1.00 98.44 101 TYR A CA 1
ATOM 721 C C . TYR A 1 101 ? -12.810 9.832 20.180 1.00 98.44 101 TYR A C 1
ATOM 723 O O . TYR A 1 101 ? -12.133 8.984 20.763 1.00 98.44 101 TYR A O 1
ATOM 731 N N . ALA A 1 102 ? -12.752 10.038 18.867 1.00 98.38 102 ALA A N 1
ATOM 732 C CA . ALA A 1 102 ? -11.820 9.343 17.988 1.00 98.38 102 ALA A CA 1
ATOM 733 C C . ALA A 1 102 ? -10.885 10.347 17.310 1.00 98.38 102 ALA A C 1
ATOM 735 O O . ALA A 1 102 ? -11.328 11.226 16.570 1.00 98.38 102 ALA A O 1
ATOM 736 N N . GLY A 1 103 ? -9.587 10.230 17.587 1.00 98.12 103 GLY A N 1
ATOM 737 C CA . GLY A 1 103 ? -8.548 10.952 16.862 1.00 98.12 103 GLY A CA 1
ATOM 738 C C . GLY A 1 103 ? -8.208 10.202 15.582 1.00 98.12 103 GLY A C 1
ATOM 739 O O . GLY A 1 103 ? -7.735 9.072 15.649 1.00 98.12 103 GLY A O 1
ATOM 740 N N . ASN A 1 104 ? -8.444 10.827 14.433 1.00 97.38 104 ASN A N 1
ATOM 741 C CA . ASN A 1 104 ? -8.164 10.264 13.116 1.00 97.38 104 ASN A CA 1
ATOM 742 C C . ASN A 1 104 ? -6.863 10.875 12.606 1.00 97.38 104 ASN A C 1
ATOM 744 O O . ASN A 1 104 ? -6.825 12.070 12.304 1.00 97.38 104 ASN A O 1
ATOM 748 N N . MET A 1 105 ? -5.797 10.079 12.541 1.00 93.62 105 MET A N 1
ATOM 749 C CA . MET A 1 105 ? -4.450 10.573 12.247 1.00 93.62 105 MET A CA 1
ATOM 750 C C . MET A 1 105 ? -4.353 11.173 10.844 1.00 93.62 105 MET A C 1
ATOM 752 O O . MET A 1 105 ? -3.741 12.226 10.672 1.00 93.62 105 MET A O 1
ATOM 756 N N . LYS A 1 106 ? -4.999 10.531 9.864 1.00 92.94 106 LYS A N 1
ATOM 757 C CA . LYS A 1 106 ? -5.009 10.973 8.464 1.00 92.94 106 LYS A CA 1
ATOM 758 C C . LYS A 1 106 ? -6.193 11.884 8.127 1.00 92.94 106 LYS A C 1
ATOM 760 O O . LYS A 1 106 ? -6.209 12.514 7.071 1.00 92.94 106 LYS A O 1
ATOM 765 N N . GLY A 1 107 ? -7.174 11.992 9.026 1.00 94.38 107 GLY A N 1
ATOM 766 C CA . GLY A 1 107 ? -8.342 12.854 8.855 1.00 94.38 107 GLY A CA 1
ATOM 767 C C . GLY A 1 107 ? -9.122 12.520 7.586 1.00 94.38 107 GLY A C 1
ATOM 768 O O . GLY A 1 107 ? -9.618 11.411 7.452 1.00 94.38 107 GLY A O 1
ATOM 769 N N . LEU A 1 108 ? -9.254 13.470 6.659 1.00 92.00 108 LEU A N 1
ATOM 770 C CA . LEU A 1 108 ? -9.928 13.249 5.367 1.00 92.00 108 LEU A CA 1
ATOM 771 C C . LEU A 1 108 ? -8.942 12.990 4.212 1.00 92.00 108 LEU A C 1
ATOM 773 O O . LEU A 1 108 ? -9.328 13.060 3.047 1.00 92.00 108 LEU A O 1
ATOM 777 N N . GLY A 1 109 ? -7.675 12.713 4.533 1.00 90.12 109 GLY A N 1
ATOM 778 C CA . GLY A 1 109 ? -6.588 12.608 3.566 1.00 90.12 109 GLY A CA 1
ATOM 779 C C . GLY A 1 109 ? -6.038 13.967 3.136 1.00 90.12 109 GLY A C 1
ATOM 780 O O . GLY A 1 109 ? -6.508 15.025 3.561 1.00 90.12 109 GLY A O 1
ATOM 781 N N . ALA A 1 110 ? -5.009 13.941 2.289 1.00 89.19 110 ALA A N 1
ATOM 782 C CA . ALA A 1 110 ? -4.434 15.156 1.714 1.00 89.19 110 ALA A CA 1
ATOM 783 C C . ALA A 1 110 ? -5.340 15.775 0.633 1.00 89.19 110 ALA A C 1
ATOM 785 O O . ALA A 1 110 ? -5.360 16.993 0.478 1.00 89.19 110 ALA A O 1
ATOM 786 N N . GLY A 1 111 ? -6.113 14.955 -0.085 1.00 88.75 111 GLY A N 1
ATOM 787 C CA . GLY A 1 111 ? -6.862 15.391 -1.264 1.00 88.75 111 GLY A CA 1
ATOM 788 C C . GLY A 1 111 ? -5.950 15.723 -2.459 1.00 88.75 111 GLY A C 1
ATOM 789 O O . GLY A 1 111 ? -4.739 15.498 -2.402 1.00 88.75 111 GLY A O 1
ATOM 790 N N . PRO A 1 112 ? -6.515 16.249 -3.559 1.00 88.38 112 PRO A N 1
ATOM 791 C CA . PRO A 1 112 ? -5.761 16.540 -4.775 1.00 88.38 112 PRO A CA 1
ATOM 792 C C . PRO A 1 112 ? -4.796 17.720 -4.593 1.00 88.38 112 PRO A C 1
ATOM 794 O O . PRO A 1 112 ? -5.127 18.733 -3.969 1.00 88.38 112 PRO A O 1
ATOM 797 N N . ASN A 1 113 ? -3.615 17.626 -5.206 1.00 90.69 113 ASN A N 1
ATOM 798 C CA . ASN A 1 113 ? -2.541 18.620 -5.149 1.00 90.69 113 ASN A CA 1
ATOM 799 C C . ASN A 1 113 ? -2.167 19.183 -6.543 1.00 90.69 113 ASN A C 1
ATOM 801 O O . ASN A 1 113 ? -1.012 19.081 -6.953 1.00 90.69 113 ASN A O 1
ATOM 805 N N . PRO A 1 114 ? -3.091 19.840 -7.277 1.00 90.94 114 PRO A N 1
ATOM 806 C CA . PRO A 1 114 ? -2.844 20.318 -8.648 1.00 90.94 114 PRO A CA 1
ATOM 807 C C . PRO A 1 114 ? -1.744 21.392 -8.761 1.00 90.94 114 PRO A C 1
ATOM 809 O O . PRO A 1 114 ? -1.234 21.663 -9.840 1.00 90.94 114 PRO A O 1
ATOM 812 N N . ARG A 1 115 ? -1.364 22.025 -7.645 1.00 91.00 115 ARG A N 1
ATOM 813 C CA . ARG A 1 115 ? -0.217 22.945 -7.517 1.00 91.00 115 ARG A CA 1
ATOM 814 C C . ARG A 1 115 ? 0.870 22.346 -6.617 1.00 91.00 115 ARG A C 1
ATOM 816 O O . ARG A 1 115 ? 1.553 23.069 -5.886 1.00 91.00 115 ARG A O 1
ATOM 823 N N . GLY A 1 116 ? 0.951 21.020 -6.594 1.00 90.81 116 GLY A N 1
ATOM 824 C CA . GLY A 1 116 ? 1.929 20.241 -5.850 1.00 90.81 116 GLY A CA 1
ATOM 825 C C . GLY A 1 116 ? 3.345 20.373 -6.419 1.00 90.81 116 GLY A C 1
ATOM 826 O O . GLY A 1 116 ? 3.603 21.221 -7.275 1.00 90.81 116 GLY A O 1
ATOM 827 N N . PRO A 1 117 ? 4.299 19.578 -5.910 1.00 89.94 117 PRO A N 1
ATOM 828 C CA . PRO A 1 117 ? 5.688 19.660 -6.341 1.00 89.94 117 PRO A CA 1
ATOM 829 C C . PRO A 1 117 ? 5.838 19.404 -7.847 1.00 89.94 117 PRO A C 1
ATOM 831 O O . PRO A 1 117 ? 5.378 18.383 -8.353 1.00 89.94 117 PRO A O 1
ATOM 834 N N . ASN A 1 118 ? 6.528 20.311 -8.544 1.00 93.12 118 ASN A N 1
ATOM 835 C CA . ASN A 1 118 ? 6.953 20.125 -9.928 1.00 93.12 118 ASN A CA 1
ATOM 836 C C . ASN A 1 118 ? 8.487 19.986 -9.957 1.00 93.12 118 ASN A C 1
ATOM 838 O O . ASN A 1 118 ? 9.185 20.948 -9.633 1.00 93.12 118 ASN A O 1
ATOM 842 N N . PRO A 1 119 ? 9.045 18.825 -10.338 1.00 93.25 119 PRO A N 1
ATOM 843 C CA . PRO A 1 119 ? 10.493 18.623 -10.349 1.00 93.25 119 PRO A CA 1
ATOM 844 C C . PRO A 1 119 ? 11.227 19.499 -11.378 1.00 93.25 119 PRO A C 1
ATOM 846 O O . PRO A 1 119 ? 12.419 19.744 -11.200 1.00 93.25 119 PRO A O 1
ATOM 849 N N . GLU A 1 120 ? 10.551 19.992 -12.425 1.00 92.12 120 GLU A N 1
ATOM 850 C CA . GLU A 1 120 ? 11.124 20.945 -13.392 1.00 92.12 120 GLU A CA 1
ATOM 851 C C . GLU A 1 120 ? 11.202 22.373 -12.844 1.00 92.12 120 GLU A C 1
ATOM 853 O O . GLU A 1 120 ? 12.009 23.178 -13.304 1.00 92.12 120 GLU A O 1
ATOM 858 N N . GLN A 1 121 ? 10.377 22.688 -11.845 1.00 91.75 121 GLN A N 1
ATOM 859 C CA . GLN A 1 121 ? 10.332 23.985 -11.176 1.00 91.75 121 GLN A CA 1
ATOM 860 C C . GLN A 1 121 ? 10.267 23.754 -9.660 1.00 91.75 121 GLN A C 1
ATOM 862 O O . GLN A 1 121 ? 9.193 23.904 -9.072 1.00 91.75 121 GLN A O 1
ATOM 867 N N . PRO A 1 122 ? 11.387 23.359 -9.016 1.00 85.12 122 PRO A N 1
ATOM 868 C CA . PRO A 1 122 ? 11.409 22.881 -7.632 1.00 85.12 122 PRO A CA 1
ATOM 869 C C . PRO A 1 122 ? 11.299 24.033 -6.624 1.00 85.12 122 PRO A C 1
ATOM 871 O O . PRO A 1 122 ? 12.190 24.288 -5.814 1.00 85.12 122 PRO A O 1
ATOM 874 N N . LEU A 1 123 ? 10.190 24.759 -6.693 1.00 86.00 123 LEU A N 1
ATOM 875 C CA . LEU A 1 123 ? 9.827 25.805 -5.758 1.00 86.00 123 LEU A CA 1
ATOM 876 C C . LEU A 1 123 ? 9.060 25.192 -4.578 1.00 86.00 123 LEU A C 1
ATOM 878 O O . LEU A 1 123 ? 8.276 24.257 -4.768 1.00 86.00 123 LEU A O 1
ATOM 882 N N . PRO A 1 124 ? 9.239 25.719 -3.353 1.00 83.31 124 PRO A N 1
ATOM 883 C CA . PRO A 1 124 ? 8.429 25.311 -2.217 1.00 83.31 124 PRO A CA 1
ATOM 884 C C . PRO A 1 124 ? 6.938 25.483 -2.519 1.00 83.31 124 PRO A C 1
ATOM 886 O O . PRO A 1 124 ? 6.496 26.557 -2.925 1.00 83.31 124 PRO A O 1
ATOM 889 N N . THR A 1 125 ? 6.154 24.436 -2.273 1.00 86.94 125 THR A N 1
ATOM 890 C CA . THR A 1 125 ? 4.695 24.469 -2.401 1.00 86.94 125 THR A CA 1
ATOM 891 C C . THR A 1 125 ? 4.028 24.178 -1.063 1.00 86.94 125 THR A C 1
ATOM 893 O O . THR A 1 125 ? 4.516 23.393 -0.248 1.00 86.94 125 THR A O 1
ATOM 896 N N . GLN A 1 126 ? 2.872 24.802 -0.845 1.00 84.81 126 GLN A N 1
ATOM 897 C CA . GLN A 1 126 ? 1.985 24.471 0.270 1.00 84.81 126 GLN A CA 1
ATOM 898 C C . GLN A 1 126 ? 1.199 23.175 0.009 1.00 84.81 126 GLN A C 1
ATOM 900 O O . GLN A 1 126 ? 0.664 22.595 0.947 1.00 84.81 126 GLN A O 1
ATOM 905 N N . GLN A 1 127 ? 1.151 22.699 -1.244 1.00 92.44 127 GLN A N 1
ATOM 906 C CA . GLN A 1 127 ? 0.453 21.473 -1.643 1.00 92.44 127 GLN A CA 1
ATOM 907 C C . GLN A 1 127 ? 1.376 20.242 -1.685 1.00 92.44 127 GLN A C 1
ATOM 909 O O . GLN A 1 127 ? 1.286 19.388 -2.566 1.00 92.44 127 GLN A O 1
ATOM 914 N N . TYR A 1 128 ? 2.296 20.163 -0.727 1.00 90.44 128 TYR A N 1
ATOM 915 C CA . TYR A 1 128 ? 3.033 18.938 -0.442 1.00 90.44 128 TYR A CA 1
ATOM 916 C C . TYR A 1 128 ? 2.208 18.049 0.496 1.00 90.44 128 TYR A C 1
ATOM 918 O O . TYR A 1 128 ? 1.642 18.555 1.465 1.00 90.44 128 TYR A O 1
ATOM 926 N N . VAL A 1 129 ? 2.167 16.737 0.239 1.00 90.00 129 VAL A N 1
ATOM 927 C CA . VAL A 1 129 ? 1.263 15.787 0.915 1.00 90.00 129 VAL A CA 1
ATOM 928 C C . VAL A 1 129 ? 1.320 15.883 2.446 1.00 90.00 129 VAL A C 1
ATOM 930 O O . VAL A 1 129 ? 0.280 15.992 3.094 1.00 90.00 129 VAL A O 1
ATOM 933 N N . ALA A 1 130 ? 2.522 15.995 3.025 1.00 88.06 130 ALA A N 1
ATOM 934 C CA . ALA A 1 130 ? 2.704 16.080 4.476 1.00 88.06 130 ALA A CA 1
ATOM 935 C C . ALA A 1 130 ? 2.173 17.385 5.100 1.00 88.06 130 ALA A C 1
ATOM 937 O O . ALA A 1 130 ? 1.886 17.422 6.292 1.00 88.06 130 ALA A O 1
ATOM 938 N N . ASN A 1 131 ? 2.042 18.457 4.312 1.00 89.06 131 ASN A N 1
ATOM 939 C CA . ASN A 1 131 ? 1.476 19.733 4.766 1.00 89.06 131 ASN A CA 1
ATOM 940 C C . ASN A 1 131 ? -0.050 19.788 4.582 1.00 89.06 131 ASN A C 1
ATOM 942 O O . ASN A 1 131 ? -0.723 20.629 5.186 1.00 89.06 131 ASN A O 1
ATOM 946 N N . MET A 1 132 ? -0.587 18.925 3.717 1.00 92.25 132 MET A N 1
ATOM 947 C CA . MET A 1 132 ? -2.004 18.881 3.360 1.00 92.25 132 MET A CA 1
ATOM 948 C C . MET A 1 132 ? -2.791 17.922 4.248 1.00 92.25 132 MET A C 1
ATOM 950 O O . MET A 1 132 ? -3.902 18.259 4.652 1.00 92.25 132 MET A O 1
ATOM 954 N N . ALA A 1 133 ? -2.217 16.761 4.575 1.00 89.69 133 ALA A N 1
ATOM 955 C CA . ALA A 1 133 ? -2.842 15.793 5.465 1.00 89.69 133 ALA A CA 1
ATOM 956 C C . ALA A 1 133 ? -3.025 16.398 6.868 1.00 89.69 133 ALA A C 1
ATOM 958 O O . ALA A 1 133 ? -2.061 16.766 7.544 1.00 89.69 133 ALA A O 1
ATOM 959 N N . ARG A 1 134 ? -4.281 16.528 7.306 1.00 91.69 134 ARG A N 1
ATOM 960 C CA . ARG A 1 134 ? -4.644 17.073 8.620 1.00 91.69 134 ARG A CA 1
ATOM 961 C C . ARG A 1 134 ? -5.495 16.069 9.368 1.00 91.69 134 ARG A C 1
ATOM 963 O O . ARG A 1 134 ? -6.569 15.710 8.894 1.00 91.69 134 ARG A O 1
ATOM 970 N N . GLY A 1 135 ? -5.044 15.683 10.557 1.00 94.38 135 GLY A N 1
ATOM 971 C CA . GLY A 1 135 ? -5.843 14.858 11.451 1.00 94.38 135 GLY A CA 1
ATOM 972 C C . GLY A 1 135 ? -7.135 15.557 11.884 1.00 94.38 135 GLY A C 1
ATOM 973 O O . GLY A 1 135 ? -7.221 16.788 11.914 1.00 94.38 135 GLY A O 1
ATOM 974 N N . THR A 1 136 ? -8.145 14.766 12.236 1.00 97.06 136 THR A N 1
ATOM 975 C CA . THR A 1 136 ? -9.442 15.258 12.724 1.00 97.06 136 THR A CA 1
ATOM 976 C C . THR A 1 136 ? -9.803 14.614 14.057 1.00 97.06 136 THR A C 1
ATOM 978 O O . THR A 1 136 ? -9.356 13.512 14.370 1.00 97.06 136 THR A O 1
ATOM 981 N N . LEU A 1 137 ? -10.644 15.288 14.842 1.00 97.81 137 LEU A N 1
ATOM 982 C CA . LEU A 1 137 ? -11.268 14.728 16.039 1.00 97.81 137 LEU A CA 1
ATOM 983 C C . LEU A 1 137 ? -12.752 14.489 15.760 1.00 97.81 137 LEU A C 1
ATOM 985 O O . LEU A 1 137 ? -13.499 15.445 15.551 1.00 97.81 137 LEU A O 1
ATOM 989 N N . SER A 1 138 ? -13.177 13.231 15.789 1.00 97.81 138 SER A N 1
ATOM 990 C CA . SER A 1 138 ? -14.594 12.871 15.783 1.00 97.81 138 SER A CA 1
ATOM 991 C C . SER A 1 138 ? -15.121 12.854 17.216 1.00 97.81 138 SER A C 1
ATOM 993 O O . SER A 1 138 ? -14.490 12.276 18.100 1.00 97.81 138 SER A O 1
ATOM 995 N N . VAL A 1 139 ? -16.285 13.463 17.438 1.00 98.19 139 VAL A N 1
ATOM 996 C CA . VAL A 1 139 ? -17.039 13.390 18.698 1.00 98.19 139 VAL A CA 1
ATOM 997 C C . VAL A 1 139 ? -18.333 12.649 18.398 1.00 98.19 139 VAL A C 1
ATOM 999 O O . VAL A 1 139 ? -19.132 13.115 17.589 1.00 98.19 139 VAL A O 1
ATOM 1002 N N . ILE A 1 140 ? -18.495 11.470 18.985 1.00 98.00 140 ILE A N 1
ATOM 1003 C CA . ILE A 1 140 ? -19.517 10.498 18.602 1.00 98.00 140 ILE A CA 1
ATOM 1004 C C . ILE A 1 140 ? -20.337 10.151 19.843 1.00 98.00 140 ILE A C 1
ATOM 1006 O O . ILE A 1 140 ? -19.768 9.783 20.867 1.00 98.00 140 ILE A O 1
ATOM 1010 N N . ASP A 1 141 ? -21.663 10.232 19.762 1.00 97.94 141 ASP A N 1
ATOM 1011 C CA . ASP A 1 141 ? -22.524 9.682 20.812 1.00 97.94 141 ASP A CA 1
ATOM 1012 C C . ASP A 1 141 ? -22.368 8.157 20.867 1.00 97.94 141 ASP A C 1
ATOM 1014 O O . ASP A 1 141 ? -22.422 7.484 19.833 1.00 97.94 141 ASP A O 1
ATOM 1018 N N . ALA A 1 142 ? -22.190 7.605 22.069 1.00 94.56 142 ALA A N 1
ATOM 1019 C CA . ALA A 1 142 ? -22.139 6.164 22.275 1.00 94.56 142 ALA A CA 1
ATOM 1020 C C . ALA A 1 142 ? -23.439 5.532 21.737 1.00 94.56 142 ALA A C 1
ATOM 1022 O O . ALA A 1 142 ? -24.525 5.861 22.227 1.00 94.56 142 ALA A O 1
ATOM 1023 N N . PRO A 1 143 ? -23.359 4.675 20.703 1.00 96.38 143 PRO A N 1
ATOM 1024 C CA . PRO A 1 143 ? -24.543 4.262 19.969 1.00 96.38 143 PRO A CA 1
ATOM 1025 C C . PRO A 1 143 ? -25.358 3.238 20.761 1.00 96.38 143 PRO A C 1
ATOM 1027 O O . PRO A 1 143 ? -24.814 2.317 21.371 1.00 96.38 143 PRO A O 1
ATOM 1030 N N . ASP A 1 144 ? -26.682 3.352 20.677 1.00 96.25 144 ASP A N 1
ATOM 1031 C CA . ASP A 1 144 ? -27.572 2.239 20.999 1.00 96.25 144 ASP A CA 1
ATOM 1032 C C . ASP A 1 144 ? -27.505 1.148 19.912 1.00 96.25 144 ASP A C 1
ATOM 1034 O O . ASP A 1 144 ? -26.865 1.306 18.868 1.00 96.25 144 ASP A O 1
ATOM 1038 N N . SER A 1 145 ? -28.177 0.015 20.132 1.00 97.38 145 SER A N 1
ATOM 1039 C CA . SER A 1 145 ? -28.127 -1.119 19.199 1.00 97.38 145 SER A CA 1
ATOM 1040 C C . SER A 1 145 ? -28.635 -0.777 17.792 1.00 97.38 145 SER A C 1
ATOM 1042 O O . SER A 1 145 ? -28.090 -1.274 16.808 1.00 97.38 145 SER A O 1
ATOM 1044 N N . ALA A 1 146 ? -29.655 0.080 17.673 1.00 98.44 146 ALA A N 1
ATOM 1045 C CA . ALA A 1 146 ? -30.216 0.467 16.379 1.00 98.44 146 ALA A CA 1
ATOM 1046 C C . ALA A 1 146 ? -29.256 1.377 15.597 1.00 98.44 146 ALA A C 1
ATOM 1048 O O . ALA A 1 146 ? -29.050 1.201 14.392 1.00 98.44 146 ALA A O 1
ATOM 1049 N N . THR A 1 147 ? -28.632 2.329 16.287 1.00 98.56 147 THR A N 1
ATOM 1050 C CA . THR A 1 147 ? -27.625 3.226 15.717 1.00 98.56 147 THR A CA 1
ATOM 1051 C C . THR A 1 147 ? -26.370 2.453 15.333 1.00 98.56 147 THR A C 1
ATOM 1053 O O . THR A 1 147 ? -25.868 2.625 14.224 1.00 98.56 147 THR A O 1
ATOM 1056 N N . LEU A 1 148 ? -25.913 1.534 16.189 1.00 98.69 148 LEU A N 1
ATOM 1057 C CA . LEU A 1 148 ? -24.752 0.690 15.919 1.00 98.69 148 LEU A CA 1
ATOM 1058 C C . LEU A 1 148 ? -24.969 -0.205 14.692 1.00 98.69 148 LEU A C 1
ATOM 1060 O O . LEU A 1 148 ? -24.066 -0.340 13.870 1.00 98.69 148 LEU A O 1
ATOM 1064 N N . ALA A 1 149 ? -26.170 -0.760 14.505 1.00 98.69 149 ALA A N 1
ATOM 1065 C CA . ALA A 1 149 ? -26.499 -1.531 13.305 1.00 98.69 149 ALA A CA 1
ATOM 1066 C C . ALA A 1 149 ? -26.429 -0.673 12.027 1.00 98.69 149 ALA A C 1
ATOM 1068 O O . ALA A 1 149 ? -25.863 -1.100 11.019 1.00 98.69 149 ALA A O 1
ATOM 1069 N N . ARG A 1 150 ? -26.944 0.566 12.071 1.00 98.69 150 ARG A N 1
ATOM 1070 C CA . ARG A 1 150 ? -26.840 1.518 10.948 1.00 98.69 150 ARG A CA 1
ATOM 1071 C C . ARG A 1 150 ? -25.393 1.889 10.637 1.00 98.69 150 ARG A C 1
ATOM 1073 O O . ARG A 1 150 ? -25.010 1.923 9.471 1.00 98.69 150 ARG A O 1
ATOM 1080 N N . TYR A 1 151 ? -24.600 2.165 11.665 1.00 98.75 151 TYR A N 1
ATOM 1081 C CA . TYR A 1 151 ? -23.176 2.456 11.532 1.00 98.75 151 TYR A CA 1
ATOM 1082 C C . TYR A 1 151 ? -22.402 1.272 10.956 1.00 98.75 151 TYR A C 1
ATOM 1084 O O . TYR A 1 151 ? -21.629 1.454 10.019 1.00 98.75 151 TYR A O 1
AT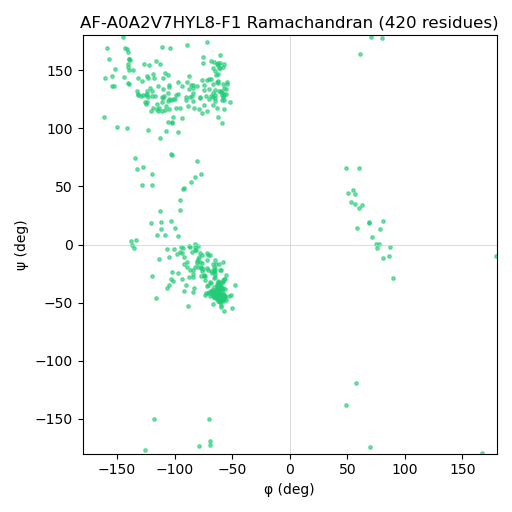OM 1092 N N . THR A 1 152 ? -22.701 0.058 11.409 1.00 98.69 152 THR A N 1
ATOM 1093 C CA . THR A 1 152 ? -22.086 -1.165 10.884 1.00 98.69 152 THR A CA 1
ATOM 1094 C C . THR A 1 152 ? -22.375 -1.329 9.394 1.00 98.69 152 THR A C 1
ATOM 1096 O O . THR A 1 152 ? -21.456 -1.560 8.614 1.00 98.69 152 THR A O 1
ATOM 1099 N N . ALA A 1 153 ? -23.626 -1.126 8.966 1.00 98.50 153 ALA A N 1
ATOM 1100 C CA . ALA A 1 153 ? -23.984 -1.174 7.548 1.00 98.50 153 ALA A CA 1
ATOM 1101 C C . ALA A 1 153 ? -23.230 -0.120 6.714 1.00 98.50 153 ALA A C 1
ATOM 1103 O O . ALA A 1 153 ? -22.837 -0.392 5.579 1.00 98.50 153 ALA A O 1
ATOM 1104 N N . GLN A 1 154 ? -22.988 1.069 7.276 1.00 98.56 154 GLN A N 1
ATOM 1105 C CA . GLN A 1 154 ? -22.190 2.103 6.619 1.00 98.56 154 GLN A CA 1
ATOM 1106 C C . GLN A 1 154 ? -20.716 1.697 6.486 1.00 98.56 154 GLN A C 1
ATOM 1108 O O . GLN A 1 154 ? -20.141 1.898 5.420 1.00 98.56 154 GLN A O 1
ATOM 1113 N N . VAL A 1 155 ? -20.116 1.114 7.527 1.00 98.31 155 VAL A N 1
ATOM 1114 C CA . VAL A 1 155 ? -18.722 0.634 7.496 1.00 98.31 155 VAL A CA 1
ATOM 1115 C C . VAL A 1 155 ? -18.549 -0.480 6.465 1.00 98.31 155 VAL A C 1
ATOM 1117 O O . VAL A 1 155 ? -17.639 -0.409 5.641 1.00 98.31 155 VAL A O 1
ATOM 1120 N N . VAL A 1 156 ? -19.458 -1.461 6.451 1.00 97.56 156 VAL A N 1
ATOM 1121 C CA . VAL A 1 156 ? -19.457 -2.555 5.464 1.00 97.56 156 VAL A CA 1
ATOM 1122 C C . VAL A 1 156 ? -19.529 -2.004 4.041 1.00 97.56 156 VAL A C 1
ATOM 1124 O O . VAL A 1 156 ? -18.765 -2.437 3.180 1.00 97.56 156 VAL A O 1
ATOM 1127 N N . LYS A 1 157 ? -20.399 -1.015 3.802 1.00 97.62 157 LYS A N 1
ATOM 1128 C CA . LYS A 1 157 ? -20.531 -0.358 2.498 1.00 97.62 157 LYS A CA 1
ATOM 1129 C C . LYS A 1 157 ? -19.280 0.436 2.113 1.00 97.62 157 LYS A C 1
ATOM 1131 O O . LYS A 1 157 ? -18.854 0.348 0.968 1.00 97.62 157 LYS A O 1
ATOM 1136 N N . ASN A 1 158 ? -18.718 1.220 3.034 1.00 95.69 158 ASN A N 1
ATOM 1137 C CA . ASN A 1 158 ? -17.554 2.070 2.763 1.00 95.69 158 ASN A CA 1
ATOM 1138 C C . ASN A 1 158 ? -16.326 1.255 2.363 1.00 95.69 158 ASN A C 1
ATOM 1140 O O . ASN A 1 158 ? -15.593 1.667 1.472 1.00 95.69 158 ASN A O 1
ATOM 1144 N N . ASN A 1 159 ? -16.130 0.106 3.007 1.00 93.69 159 ASN A N 1
ATOM 1145 C CA . ASN A 1 159 ? -14.976 -0.752 2.765 1.00 93.69 159 ASN A CA 1
ATOM 1146 C C . ASN A 1 159 ? -15.244 -1.871 1.746 1.00 93.69 159 ASN A C 1
ATOM 1148 O O . ASN A 1 159 ? -14.353 -2.668 1.466 1.00 93.69 159 ASN A O 1
ATOM 1152 N N . GLY A 1 160 ? -16.470 -1.989 1.217 1.00 94.25 160 GLY A N 1
ATOM 1153 C CA . GLY A 1 160 ? -16.831 -3.058 0.280 1.00 94.25 160 GLY A CA 1
ATOM 1154 C C . GLY A 1 160 ? -16.576 -4.463 0.842 1.00 94.25 160 GLY A C 1
ATOM 1155 O O . GLY A 1 160 ? -16.133 -5.357 0.115 1.00 94.25 160 GLY A O 1
ATOM 1156 N N . PHE A 1 161 ? -16.776 -4.667 2.151 1.00 94.19 161 PHE A N 1
ATOM 1157 C CA . PHE A 1 161 ? -16.431 -5.932 2.811 1.00 94.19 161 PHE A CA 1
ATOM 1158 C C . PHE A 1 161 ? -17.211 -7.119 2.238 1.00 94.19 161 PHE A C 1
ATOM 1160 O O . PHE A 1 161 ? -16.637 -8.189 2.037 1.00 94.19 161 PHE A O 1
ATOM 1167 N N . ASP A 1 162 ? -18.491 -6.933 1.911 1.00 90.81 162 ASP A N 1
ATOM 1168 C CA . ASP A 1 162 ? -19.312 -7.988 1.316 1.00 90.81 162 ASP A CA 1
ATOM 1169 C C . ASP A 1 162 ? -18.846 -8.345 -0.102 1.00 90.81 162 ASP A C 1
ATOM 1171 O O . ASP A 1 162 ? -18.794 -9.523 -0.461 1.00 90.81 162 ASP A O 1
ATOM 1175 N N . GLU A 1 163 ? -18.495 -7.353 -0.920 1.00 86.94 163 GLU A N 1
ATOM 1176 C CA . GLU A 1 163 ? -17.943 -7.534 -2.267 1.00 86.94 163 GLU A CA 1
ATOM 1177 C C . GLU A 1 163 ? -16.613 -8.283 -2.202 1.00 86.94 163 GLU A C 1
ATOM 1179 O O . GLU A 1 163 ? -16.436 -9.298 -2.880 1.00 86.94 163 GLU A O 1
ATOM 1184 N N . THR A 1 164 ? -15.719 -7.840 -1.322 1.00 86.00 164 THR A N 1
ATOM 1185 C CA . THR A 1 164 ? -14.396 -8.440 -1.133 1.00 86.00 164 THR A CA 1
ATOM 1186 C C . THR A 1 164 ? -14.519 -9.887 -0.661 1.00 86.00 164 THR A C 1
ATOM 1188 O O . THR A 1 164 ? -13.941 -10.796 -1.260 1.00 86.00 164 THR A O 1
ATOM 1191 N N . ARG A 1 165 ? -15.369 -10.148 0.339 1.00 88.06 165 ARG A N 1
ATOM 1192 C CA . ARG A 1 165 ? -15.653 -11.502 0.829 1.00 88.06 165 ARG A CA 1
ATOM 1193 C C . ARG A 1 165 ? -16.191 -12.418 -0.271 1.00 88.06 165 ARG A C 1
ATOM 1195 O O . ARG A 1 165 ? -15.791 -13.581 -0.345 1.00 88.06 165 ARG A O 1
ATOM 1202 N N . LYS A 1 166 ? -17.090 -11.923 -1.136 1.00 82.56 166 LYS A N 1
ATOM 1203 C CA . LYS A 1 166 ? -17.643 -12.700 -2.266 1.00 82.56 166 LYS A CA 1
ATOM 1204 C C . LYS A 1 166 ? -16.558 -13.129 -3.258 1.00 82.56 166 LYS A C 1
ATOM 1206 O O . LYS A 1 166 ? -16.707 -14.193 -3.864 1.00 82.56 166 LYS A O 1
ATOM 1211 N N . VAL A 1 167 ? -15.511 -12.321 -3.435 1.00 79.31 167 VAL A N 1
ATOM 1212 C CA . VAL A 1 167 ? -14.400 -12.588 -4.363 1.00 79.31 167 VAL A CA 1
ATOM 1213 C C . VAL A 1 167 ? -13.334 -13.489 -3.733 1.00 79.31 167 VAL A C 1
ATOM 1215 O O . VAL A 1 167 ? -12.852 -14.400 -4.404 1.00 79.31 167 VAL A O 1
ATOM 1218 N N . LEU A 1 168 ? -12.993 -13.271 -2.457 1.00 77.81 168 LEU A N 1
ATOM 1219 C CA . LEU A 1 168 ? -11.845 -13.918 -1.810 1.00 77.81 168 LEU A CA 1
ATOM 1220 C C . LEU A 1 168 ? -12.167 -15.218 -1.054 1.00 77.81 168 LEU A C 1
ATOM 1222 O O . LEU A 1 168 ? -11.307 -16.086 -0.973 1.00 77.81 168 LEU A O 1
ATOM 1226 N N . VAL A 1 169 ? -13.378 -15.383 -0.505 1.00 70.56 169 VAL A N 1
ATOM 1227 C CA . VAL A 1 169 ? -13.682 -16.459 0.475 1.00 70.56 169 VAL A CA 1
ATOM 1228 C C . VAL A 1 169 ? -14.579 -17.568 -0.107 1.00 70.56 169 VAL A C 1
ATOM 1230 O O . VAL A 1 169 ? -15.061 -18.451 0.602 1.00 70.56 169 VAL A O 1
ATOM 1233 N N . ARG A 1 170 ? -14.851 -17.563 -1.417 1.00 65.75 170 ARG A N 1
ATOM 1234 C CA . ARG A 1 170 ? -15.663 -18.625 -2.036 1.00 65.75 170 ARG A CA 1
ATOM 1235 C C . ARG A 1 170 ? -14.880 -19.931 -2.167 1.00 65.75 170 ARG A C 1
ATOM 1237 O O . ARG A 1 170 ? -13.742 -19.936 -2.618 1.00 65.75 170 ARG A O 1
ATOM 1244 N N . THR A 1 171 ? -15.541 -21.045 -1.849 1.00 60.12 171 THR A N 1
ATOM 1245 C CA . TH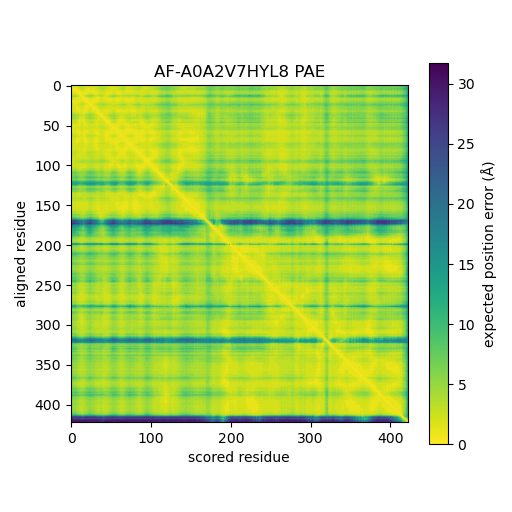R A 1 171 ? -15.022 -22.397 -2.089 1.00 60.12 171 THR A CA 1
ATOM 1246 C C . THR A 1 171 ? -14.672 -22.564 -3.574 1.00 60.12 171 THR A C 1
ATOM 1248 O O . THR A 1 171 ? -15.499 -22.185 -4.417 1.00 60.12 171 THR A O 1
ATOM 1251 N N . PRO A 1 172 ? -13.494 -23.126 -3.910 1.00 58.31 172 PRO A N 1
ATOM 1252 C CA . PRO A 1 172 ? -13.145 -23.460 -5.284 1.00 58.31 172 PRO A CA 1
ATOM 1253 C C . PRO A 1 172 ? -14.257 -24.306 -5.908 1.00 58.31 172 PRO A C 1
ATOM 1255 O O . PRO A 1 172 ? -14.649 -25.336 -5.364 1.00 58.31 172 PRO A O 1
ATOM 1258 N N . GLY A 1 173 ? -14.808 -23.833 -7.020 1.00 63.19 173 GLY A N 1
ATOM 1259 C CA . GLY A 1 173 ? -15.652 -24.641 -7.896 1.00 63.19 173 GLY A CA 1
ATOM 1260 C C . GLY A 1 173 ? -14.848 -25.040 -9.125 1.00 63.19 173 GLY A C 1
ATOM 1261 O O . GLY A 1 173 ? -13.775 -24.488 -9.356 1.00 63.19 173 GLY A O 1
ATOM 1262 N N . GLU A 1 174 ? -15.364 -25.954 -9.947 1.00 61.06 174 GLU A N 1
ATOM 1263 C CA . GLU A 1 174 ? -14.790 -26.172 -11.277 1.00 61.06 174 GLU A CA 1
ATOM 1264 C C . GLU A 1 174 ? -14.839 -24.855 -12.068 1.00 61.06 174 GLU A C 1
ATOM 1266 O O . GLU A 1 174 ? -15.900 -24.401 -12.506 1.00 61.06 174 GLU A O 1
ATOM 1271 N N . ALA A 1 175 ? -13.683 -24.207 -12.204 1.00 73.94 175 ALA A N 1
ATOM 1272 C CA . ALA A 1 175 ? -13.524 -22.955 -12.920 1.00 73.94 175 ALA A CA 1
ATOM 1273 C C . ALA A 1 175 ? -12.717 -23.209 -14.192 1.00 73.94 175 ALA A C 1
ATOM 1275 O O . ALA A 1 175 ? -11.628 -23.782 -14.162 1.00 73.94 175 ALA A O 1
ATOM 1276 N N . ARG A 1 176 ? -13.259 -22.773 -15.332 1.00 81.88 176 ARG A N 1
ATOM 1277 C CA . ARG A 1 176 ? -12.488 -22.739 -16.577 1.00 81.88 176 ARG A CA 1
ATOM 1278 C C . ARG A 1 176 ? -11.374 -21.694 -16.433 1.00 81.88 176 ARG A C 1
ATOM 1280 O O . ARG A 1 176 ? -11.666 -20.608 -15.928 1.00 81.88 176 ARG A O 1
ATOM 1287 N N . PRO A 1 177 ? -10.143 -21.977 -16.894 1.00 84.88 177 PRO A N 1
ATOM 1288 C CA . PRO A 1 177 ? -9.065 -21.000 -16.848 1.00 84.88 177 PRO A CA 1
ATOM 1289 C C . PRO A 1 177 ? -9.422 -19.703 -17.581 1.00 84.88 177 PRO A C 1
ATOM 1291 O O . PRO A 1 177 ? -9.932 -19.725 -18.704 1.00 84.88 177 PRO A O 1
ATOM 1294 N N . HIS A 1 178 ? -9.121 -18.572 -16.949 1.00 84.44 178 HIS A N 1
ATOM 1295 C CA . HIS A 1 178 ? -9.220 -17.234 -17.535 1.00 84.44 178 HIS A CA 1
ATOM 1296 C C . HIS A 1 178 ? -7.848 -16.552 -17.469 1.00 84.44 178 HIS A C 1
ATOM 1298 O O . HIS A 1 178 ? -7.043 -16.889 -16.609 1.00 84.44 178 HIS A O 1
ATOM 1304 N N . ALA A 1 179 ? -7.554 -15.594 -18.356 1.00 84.62 179 ALA A N 1
ATOM 1305 C CA . ALA A 1 179 ? -6.286 -14.857 -18.284 1.00 84.62 179 ALA A CA 1
ATOM 1306 C C . ALA A 1 179 ? -6.130 -14.170 -16.919 1.00 84.62 179 ALA A C 1
ATOM 1308 O O . ALA A 1 179 ? -5.220 -14.498 -16.169 1.00 84.62 179 ALA A O 1
ATOM 1309 N N . VAL A 1 180 ? -7.084 -13.320 -16.541 1.00 84.44 180 VAL A N 1
ATOM 1310 C CA . VAL A 1 180 ? -7.199 -12.824 -15.165 1.00 84.44 180 VAL A CA 1
ATOM 1311 C C . VAL A 1 180 ? -8.202 -13.710 -14.418 1.00 84.44 180 VAL A C 1
ATOM 1313 O O . VAL A 1 180 ? -9.365 -13.774 -14.837 1.00 84.44 180 VAL A O 1
ATOM 1316 N N . PRO A 1 181 ? -7.785 -14.423 -13.355 1.00 80.94 181 PRO A N 1
ATOM 1317 C CA . PRO A 1 181 ? -8.688 -15.214 -12.524 1.00 80.94 181 PRO A CA 1
ATOM 1318 C C . PRO A 1 181 ? -9.847 -14.369 -11.994 1.00 80.94 181 PRO A C 1
ATOM 1320 O O . PRO A 1 181 ? -9.658 -13.230 -11.572 1.00 80.94 181 PRO A O 1
ATOM 1323 N N . ARG A 1 182 ? -11.064 -14.924 -12.000 1.00 79.06 182 ARG A N 1
ATOM 1324 C CA . ARG A 1 182 ? -12.246 -14.224 -11.461 1.00 79.06 182 ARG A CA 1
ATOM 1325 C C . ARG A 1 182 ? -12.323 -14.303 -9.939 1.00 79.06 182 ARG A C 1
ATOM 1327 O O . ARG A 1 182 ? -13.075 -13.544 -9.329 1.00 79.06 182 ARG A O 1
ATOM 1334 N N . ARG A 1 183 ? -11.610 -15.259 -9.348 1.00 77.81 183 ARG A N 1
ATOM 1335 C CA . ARG A 1 183 ? -11.527 -15.507 -7.910 1.00 77.81 183 ARG A CA 1
ATOM 1336 C C . ARG A 1 183 ? -10.098 -15.875 -7.555 1.00 77.81 183 ARG A C 1
ATOM 1338 O O . ARG A 1 183 ? -9.372 -16.436 -8.378 1.00 77.81 183 ARG A O 1
ATOM 1345 N N . ALA A 1 184 ? -9.715 -15.589 -6.318 1.00 78.50 184 ALA A N 1
ATOM 1346 C CA . ALA A 1 184 ? -8.453 -16.075 -5.787 1.00 78.50 184 ALA A CA 1
ATOM 1347 C C . ALA A 1 184 ? -8.435 -17.615 -5.821 1.00 78.50 184 ALA A C 1
ATOM 1349 O O . ALA A 1 184 ? -9.394 -18.260 -5.401 1.00 78.50 184 ALA A O 1
ATOM 1350 N N . GLY A 1 185 ? -7.358 -18.195 -6.352 1.00 78.25 185 GLY A N 1
ATOM 1351 C CA . GLY A 1 185 ? -7.199 -19.645 -6.497 1.00 78.25 185 GLY A CA 1
ATOM 1352 C C . GLY A 1 185 ? -7.797 -20.258 -7.770 1.00 78.25 185 GLY A C 1
ATOM 1353 O O . GLY A 1 185 ? -7.499 -21.418 -8.052 1.00 78.25 185 GLY A O 1
ATOM 1354 N N . ASP A 1 186 ? -8.580 -19.516 -8.566 1.00 83.44 186 ASP A N 1
ATOM 1355 C CA . ASP A 1 186 ? -9.010 -19.994 -9.888 1.00 83.44 186 ASP A CA 1
ATOM 1356 C C . ASP A 1 186 ? -7.783 -20.159 -10.816 1.00 83.44 186 ASP A C 1
ATOM 1358 O O . ASP A 1 186 ? -6.843 -19.356 -10.750 1.00 83.44 186 ASP A O 1
ATOM 1362 N N . PRO A 1 187 ? -7.774 -21.158 -11.721 1.00 85.12 187 PRO A N 1
ATOM 1363 C CA . PRO A 1 187 ? -6.673 -21.340 -12.657 1.00 85.12 187 PRO A CA 1
ATOM 1364 C C . PRO A 1 187 ? -6.546 -20.142 -13.608 1.00 85.12 187 PRO A C 1
ATOM 1366 O O . PRO A 1 187 ? -7.542 -19.617 -14.118 1.00 85.12 187 PRO A O 1
ATOM 1369 N N . SER A 1 188 ? -5.305 -19.744 -13.888 1.00 87.75 188 SER A N 1
ATOM 1370 C CA . SER A 1 188 ? -4.982 -18.667 -14.825 1.00 87.75 188 SER A CA 1
ATOM 1371 C C . SER A 1 188 ? -4.364 -19.203 -16.115 1.00 87.75 188 SER A C 1
ATOM 1373 O O . SER A 1 188 ? -3.632 -20.191 -16.099 1.00 87.75 188 SER A O 1
ATOM 1375 N N . LEU A 1 189 ? -4.622 -18.520 -17.234 1.00 89.31 189 LEU A N 1
ATOM 1376 C CA . LEU A 1 189 ? -3.841 -18.703 -18.466 1.00 89.31 189 LEU A CA 1
ATOM 1377 C C . LEU A 1 189 ? -2.484 -17.973 -18.416 1.00 89.31 189 LEU A C 1
ATOM 1379 O O . LEU A 1 189 ? -1.612 -18.249 -19.237 1.00 89.31 189 LEU A O 1
ATOM 1383 N N . ILE A 1 190 ? -2.296 -17.045 -17.472 1.00 89.50 190 ILE A N 1
ATOM 1384 C CA . ILE A 1 190 ? -1.039 -16.322 -17.270 1.00 89.50 190 ILE A CA 1
ATOM 1385 C C . ILE A 1 190 ? -0.054 -17.233 -16.536 1.00 89.50 190 ILE A C 1
ATOM 1387 O O . ILE A 1 190 ? -0.346 -17.755 -15.462 1.00 89.50 190 ILE A O 1
ATOM 1391 N N . ARG A 1 191 ? 1.135 -17.397 -17.119 1.00 88.75 191 ARG A N 1
ATOM 1392 C CA . ARG A 1 191 ? 2.237 -18.195 -16.551 1.00 88.75 191 ARG A CA 1
ATOM 1393 C C . ARG A 1 191 ? 3.310 -17.350 -15.887 1.00 88.75 191 ARG A C 1
ATOM 1395 O O . ARG A 1 191 ? 3.955 -17.807 -14.952 1.00 88.75 191 ARG A O 1
ATOM 1402 N N . HIS A 1 192 ? 3.501 -16.141 -16.407 1.00 93.56 192 HIS A N 1
ATOM 1403 C CA . HIS A 1 192 ? 4.540 -15.216 -15.989 1.00 93.56 192 HIS A CA 1
ATOM 1404 C C . HIS A 1 192 ? 3.923 -13.842 -15.758 1.00 93.56 192 HIS A C 1
ATOM 1406 O O . HIS A 1 192 ? 3.227 -13.317 -16.628 1.00 93.56 192 HIS A O 1
ATOM 1412 N N . VAL A 1 193 ? 4.203 -13.259 -14.598 1.00 95.56 193 VAL A N 1
ATOM 1413 C CA . VAL A 1 193 ? 3.845 -11.887 -14.243 1.00 95.56 193 VAL A CA 1
ATOM 1414 C C . VAL A 1 193 ? 5.137 -11.106 -14.056 1.00 95.56 193 VAL A C 1
ATOM 1416 O O . VAL A 1 193 ? 5.950 -11.459 -13.205 1.00 95.56 193 VAL A O 1
ATOM 1419 N N . ILE A 1 194 ? 5.326 -10.045 -14.839 1.00 97.62 194 ILE A N 1
ATOM 1420 C CA . ILE A 1 194 ? 6.374 -9.047 -14.602 1.00 97.62 194 ILE A CA 1
ATOM 1421 C C . ILE A 1 194 ? 5.684 -7.836 -13.984 1.00 97.62 194 ILE A C 1
ATOM 1423 O O . ILE A 1 194 ? 4.960 -7.112 -14.662 1.00 97.62 194 ILE A O 1
ATOM 1427 N N . TYR A 1 195 ? 5.872 -7.659 -12.683 1.00 97.88 195 TYR A N 1
ATOM 1428 C CA . TYR A 1 195 ? 5.312 -6.562 -11.917 1.00 97.88 195 TYR A CA 1
ATOM 1429 C C . TYR A 1 195 ? 6.321 -5.418 -11.836 1.00 97.88 195 TYR A C 1
ATOM 1431 O O . TYR A 1 195 ? 7.359 -5.550 -11.186 1.00 97.88 195 TYR A O 1
ATOM 1439 N N . ILE A 1 196 ? 6.033 -4.321 -12.538 1.00 97.75 196 ILE A N 1
ATOM 1440 C CA . ILE A 1 196 ? 6.935 -3.174 -12.658 1.00 97.75 196 ILE A CA 1
ATOM 1441 C C . ILE A 1 196 ? 6.503 -2.085 -11.676 1.00 97.75 196 ILE A C 1
ATOM 1443 O O . ILE A 1 196 ? 5.406 -1.541 -11.787 1.00 97.75 196 ILE A O 1
ATOM 1447 N N . ILE A 1 197 ? 7.382 -1.773 -10.730 1.00 95.94 197 ILE A N 1
ATOM 1448 C CA . ILE A 1 197 ? 7.217 -0.735 -9.715 1.00 95.94 197 ILE A CA 1
ATOM 1449 C C . ILE A 1 197 ? 7.847 0.560 -10.229 1.00 95.94 197 ILE A C 1
ATOM 1451 O O . ILE A 1 197 ? 8.942 0.557 -10.801 1.00 95.94 197 ILE A O 1
ATOM 1455 N N . LYS A 1 198 ? 7.131 1.663 -10.015 1.00 93.19 198 LYS A N 1
ATOM 1456 C CA . LYS A 1 198 ? 7.441 3.021 -10.469 1.00 93.19 198 LYS A CA 1
ATOM 1457 C C . LYS A 1 198 ? 7.109 4.029 -9.367 1.00 93.19 198 LYS A C 1
ATOM 1459 O O . LYS A 1 198 ? 6.315 3.716 -8.484 1.00 93.19 198 LYS A O 1
ATOM 1464 N N . GLU A 1 199 ? 7.688 5.225 -9.412 1.00 84.12 199 GLU A N 1
ATOM 1465 C CA . GLU A 1 199 ? 7.621 6.206 -8.320 1.00 84.12 199 GLU A CA 1
ATOM 1466 C C . GLU A 1 199 ? 7.952 7.617 -8.854 1.00 84.12 199 GLU A C 1
ATOM 1468 O O . GLU A 1 199 ? 8.837 7.747 -9.675 1.00 84.12 199 GLU A O 1
ATOM 1473 N N . ASN A 1 200 ? 7.406 8.780 -8.486 1.00 84.12 200 ASN A N 1
ATOM 1474 C CA . ASN A 1 200 ? 6.357 9.234 -7.565 1.00 84.12 200 ASN A CA 1
ATOM 1475 C C . ASN A 1 200 ? 5.421 10.121 -8.407 1.00 84.12 200 ASN A C 1
ATOM 1477 O O . ASN A 1 200 ? 5.454 11.354 -8.303 1.00 84.12 200 ASN A O 1
ATOM 1481 N N . ARG A 1 201 ? 4.712 9.536 -9.373 1.00 90.44 201 ARG A N 1
ATOM 1482 C CA . ARG A 1 201 ? 3.879 10.300 -10.310 1.00 90.44 201 ARG A CA 1
ATOM 1483 C C . ARG A 1 201 ? 2.416 9.971 -10.115 1.00 90.44 201 ARG A C 1
ATOM 1485 O O . ARG A 1 201 ? 2.057 8.809 -9.954 1.00 90.44 201 ARG A O 1
ATOM 1492 N N . THR A 1 202 ? 1.585 11.006 -10.125 1.00 91.56 202 THR A N 1
ATOM 1493 C CA . THR A 1 202 ? 0.137 10.812 -10.195 1.00 91.56 202 THR A CA 1
ATOM 1494 C C . THR A 1 202 ? -0.259 10.421 -11.616 1.00 91.56 202 THR A C 1
ATOM 1496 O O . THR A 1 202 ? 0.489 10.667 -12.566 1.00 91.56 202 THR A O 1
ATOM 1499 N N . TYR A 1 203 ? -1.454 9.844 -11.758 1.00 94.44 203 TYR A N 1
ATOM 1500 C CA . TYR A 1 203 ? -2.043 9.521 -13.055 1.00 94.44 203 TYR A CA 1
ATOM 1501 C C . TYR A 1 203 ? -2.009 10.728 -14.006 1.00 94.44 203 TYR A C 1
ATOM 1503 O O . TYR A 1 203 ? -1.401 10.654 -15.072 1.00 94.44 203 TYR A O 1
ATOM 1511 N N . ASP A 1 204 ? -2.551 11.872 -13.577 1.00 94.94 204 ASP A N 1
ATOM 1512 C CA . ASP A 1 204 ? -2.661 13.059 -14.432 1.00 94.94 204 ASP A CA 1
ATOM 1513 C C . ASP A 1 204 ? -1.314 13.662 -14.839 1.00 94.94 204 ASP A C 1
ATOM 1515 O O . ASP A 1 204 ? -1.197 14.245 -15.913 1.00 94.94 204 ASP A O 1
ATOM 1519 N N . GLN A 1 205 ? -0.269 13.499 -14.020 1.00 95.44 205 GLN A N 1
ATOM 1520 C CA . GLN A 1 205 ? 1.060 14.025 -14.345 1.00 95.44 205 GLN A CA 1
ATOM 1521 C C . GLN A 1 205 ? 1.689 13.352 -15.569 1.00 95.44 205 GLN A C 1
ATOM 1523 O O . GLN A 1 205 ? 2.589 13.943 -16.174 1.00 95.44 205 GLN A O 1
ATOM 1528 N N . VAL A 1 206 ? 1.250 12.137 -15.910 1.00 96.62 206 VAL A N 1
ATOM 1529 C CA . VAL A 1 206 ? 1.787 11.347 -17.025 1.00 96.62 206 VAL A CA 1
ATOM 1530 C C . VAL A 1 206 ? 0.736 11.112 -18.102 1.00 96.62 206 VAL A C 1
ATOM 1532 O O . VAL A 1 206 ? 1.051 11.281 -19.268 1.00 96.62 206 VAL A O 1
ATOM 1535 N N . LEU A 1 207 ? -0.483 10.724 -17.724 1.00 97.31 207 LEU A N 1
ATOM 1536 C CA . LEU A 1 207 ? -1.537 10.261 -18.632 1.00 97.31 207 LEU A CA 1
ATOM 1537 C C . LEU A 1 207 ? -2.764 11.187 -18.665 1.00 97.31 207 LEU A C 1
ATOM 1539 O O . LEU A 1 207 ? -3.774 10.833 -19.272 1.00 97.31 207 LEU A O 1
ATOM 1543 N N . GLY A 1 208 ? -2.702 12.367 -18.036 1.00 96.88 208 GLY A N 1
ATOM 1544 C CA . GLY A 1 208 ? -3.819 13.321 -18.000 1.00 96.88 208 GLY A CA 1
ATOM 1545 C C . GLY A 1 208 ? -4.253 13.822 -19.385 1.00 96.88 208 GLY A C 1
ATOM 1546 O O . GLY A 1 208 ? -5.389 14.246 -19.567 1.00 96.88 208 GLY A O 1
ATOM 1547 N N . ASP A 1 209 ? -3.378 13.739 -20.391 1.00 97.62 209 ASP A N 1
ATOM 1548 C CA . ASP A 1 209 ? -3.643 14.069 -21.796 1.00 97.62 209 ASP A CA 1
ATOM 1549 C C . ASP A 1 209 ? -4.238 12.906 -22.618 1.00 97.62 209 ASP A C 1
ATOM 1551 O O . ASP A 1 209 ? -4.586 13.095 -23.792 1.00 97.62 209 ASP A O 1
ATOM 1555 N N . LEU A 1 210 ? -4.422 11.711 -22.038 1.00 97.00 210 LEU A N 1
ATOM 1556 C CA . LEU A 1 210 ? -5.100 10.604 -22.713 1.00 97.00 210 LEU A CA 1
ATOM 1557 C C . LEU A 1 210 ? -6.616 10.799 -22.742 1.00 97.00 210 LEU A C 1
ATOM 1559 O O . LEU A 1 210 ? -7.317 10.636 -21.752 1.00 97.00 210 LEU A O 1
ATOM 1563 N N . ARG A 1 211 ? -7.155 11.001 -23.949 1.00 94.75 211 ARG A N 1
ATOM 1564 C CA . ARG A 1 211 ? -8.600 11.193 -24.191 1.00 94.75 211 ARG A CA 1
ATOM 1565 C C . ARG A 1 211 ? -9.486 10.009 -23.784 1.00 94.75 211 ARG A C 1
ATOM 1567 O O . ARG A 1 211 ? -10.703 10.159 -23.783 1.00 94.75 211 ARG A O 1
ATOM 1574 N N . GLN A 1 212 ? -8.897 8.831 -23.581 1.00 94.50 212 GLN A N 1
ATOM 1575 C CA . GLN A 1 212 ? -9.623 7.597 -23.272 1.00 94.50 212 GLN A CA 1
ATOM 1576 C C . GLN A 1 212 ? -9.952 7.459 -21.782 1.00 94.50 212 GLN A C 1
ATOM 1578 O O . GLN A 1 212 ? -10.863 6.703 -21.458 1.00 94.50 212 GLN A O 1
ATOM 1583 N N . GLY A 1 213 ? -9.214 8.150 -20.909 1.00 95.25 213 GLY A N 1
ATOM 1584 C CA . GLY A 1 213 ? -9.416 8.099 -19.465 1.00 95.25 213 GLY A CA 1
ATOM 1585 C C . GLY A 1 213 ? -9.969 9.402 -18.903 1.00 95.25 213 GLY A C 1
ATOM 1586 O O . GLY A 1 213 ? -10.017 10.427 -19.587 1.00 95.25 213 GLY A O 1
ATOM 1587 N N . ASP A 1 214 ? -10.362 9.354 -17.637 1.00 95.88 214 ASP A N 1
ATOM 1588 C CA . ASP A 1 214 ? -10.786 10.513 -16.848 1.00 95.88 214 ASP A CA 1
ATOM 1589 C C . ASP A 1 214 ? -9.572 11.296 -16.310 1.00 95.88 214 ASP A C 1
ATOM 1591 O O . ASP A 1 214 ? -9.219 11.202 -15.138 1.00 95.88 214 ASP A O 1
ATOM 1595 N N . GLY A 1 215 ? -8.871 12.001 -17.207 1.00 95.00 215 GLY A N 1
ATOM 1596 C CA . GLY A 1 215 ? -7.667 12.779 -16.889 1.00 95.00 215 GLY A CA 1
ATOM 1597 C C . GLY A 1 215 ? -7.811 14.288 -17.103 1.00 95.00 215 GLY A C 1
ATOM 1598 O O . GLY A 1 215 ? -8.639 14.743 -17.897 1.00 95.00 215 GLY A O 1
ATOM 1599 N N . ASP A 1 216 ? -6.966 15.070 -16.423 1.00 95.50 216 ASP A N 1
ATOM 1600 C CA . ASP A 1 216 ? -6.834 16.521 -16.622 1.00 95.50 216 ASP A CA 1
ATOM 1601 C C . ASP A 1 216 ? -5.530 16.875 -17.375 1.00 95.50 216 ASP A C 1
ATOM 1603 O O . ASP A 1 216 ? -4.445 16.892 -16.778 1.00 95.50 216 ASP A O 1
ATOM 1607 N N . PRO A 1 217 ? -5.605 17.250 -18.671 1.00 96.38 217 PRO A N 1
ATOM 1608 C CA . PRO A 1 217 ? -4.437 17.648 -19.456 1.00 96.38 217 PRO A CA 1
ATOM 1609 C C . PRO A 1 217 ? -3.687 18.861 -18.884 1.00 96.38 217 PRO A C 1
ATOM 1611 O O . PRO A 1 217 ? -2.517 19.068 -19.200 1.00 96.38 217 PRO A O 1
ATOM 1614 N N . GLY A 1 218 ? -4.343 19.686 -18.059 1.00 95.81 218 GLY A N 1
ATOM 1615 C CA . GLY A 1 218 ? -3.738 20.845 -17.404 1.00 95.81 218 GLY A CA 1
ATOM 1616 C C . GLY A 1 218 ? -2.760 20.490 -16.280 1.00 95.81 218 GLY A C 1
ATOM 1617 O O . GLY A 1 218 ? -2.002 21.360 -15.848 1.00 95.81 218 GLY A O 1
ATOM 1618 N N . LEU A 1 219 ? -2.757 19.236 -15.816 1.00 95.38 219 LEU A N 1
ATOM 1619 C CA . LEU A 1 219 ? -1.873 18.734 -14.757 1.00 95.38 219 LEU A CA 1
ATOM 1620 C C . LEU A 1 219 ? -0.673 17.938 -15.288 1.00 95.38 219 LEU A C 1
ATOM 1622 O O . LEU A 1 219 ? 0.198 17.543 -14.506 1.00 95.38 219 LEU A O 1
ATOM 1626 N N . VAL A 1 220 ? -0.607 17.720 -16.602 1.00 96.81 220 VAL A N 1
ATOM 1627 C CA . VAL A 1 220 ? 0.440 16.927 -17.247 1.00 96.81 220 VAL A CA 1
ATOM 1628 C C . VAL A 1 220 ? 1.799 17.604 -17.089 1.00 96.81 220 VAL A C 1
ATOM 1630 O O . VAL A 1 220 ? 1.997 18.761 -17.463 1.00 96.81 220 VAL A O 1
ATOM 1633 N N . LEU A 1 221 ? 2.761 16.848 -16.559 1.00 95.75 221 LEU A N 1
ATOM 1634 C CA . LEU A 1 221 ? 4.169 17.244 -16.472 1.00 95.75 221 LEU A CA 1
ATOM 1635 C C . LEU A 1 221 ? 5.022 16.500 -17.507 1.00 95.75 221 LEU A C 1
ATOM 1637 O O . LEU A 1 221 ? 5.975 17.057 -18.051 1.00 95.75 221 LEU A O 1
ATOM 1641 N N . PHE A 1 222 ? 4.669 15.244 -17.790 1.00 97.19 222 PHE A N 1
ATOM 1642 C CA . PHE A 1 222 ? 5.426 14.330 -18.643 1.00 97.19 222 PHE A CA 1
ATOM 1643 C C . PHE A 1 222 ? 4.507 13.647 -19.660 1.00 97.19 222 PHE A C 1
ATOM 1645 O O . PHE A 1 222 ? 4.313 12.432 -19.611 1.00 97.19 222 PHE A O 1
ATOM 1652 N N . GLY A 1 223 ? 3.941 14.447 -20.565 1.00 97.31 223 GLY A N 1
ATOM 1653 C CA . GLY A 1 223 ? 3.030 13.971 -21.608 1.00 97.31 223 GLY A CA 1
ATOM 1654 C C . GLY A 1 223 ? 3.724 13.120 -22.670 1.00 97.31 223 GLY A C 1
ATOM 1655 O O . GLY A 1 223 ? 4.889 12.729 -22.537 1.00 97.31 223 GLY A O 1
ATOM 1656 N N . ARG A 1 224 ? 3.009 12.843 -23.763 1.00 97.56 224 ARG A N 1
ATOM 1657 C CA . ARG A 1 224 ? 3.473 11.933 -24.828 1.00 97.56 224 ARG A CA 1
ATOM 1658 C C . ARG A 1 224 ? 4.836 12.274 -25.442 1.00 97.56 224 ARG A C 1
ATOM 1660 O O . ARG A 1 224 ? 5.504 11.380 -25.953 1.00 97.56 224 ARG A O 1
ATOM 1667 N N . ASP A 1 225 ? 5.257 13.537 -25.423 1.00 97.25 225 ASP A N 1
ATOM 1668 C CA . ASP A 1 225 ? 6.584 13.951 -25.898 1.00 97.25 225 ASP A CA 1
ATOM 1669 C C . ASP A 1 225 ? 7.729 13.397 -25.031 1.00 97.25 225 ASP A C 1
ATOM 1671 O O . ASP A 1 225 ? 8.850 13.254 -25.519 1.00 97.25 225 ASP A O 1
ATOM 1675 N N . VAL A 1 226 ? 7.441 13.057 -23.772 1.00 98.38 226 VAL A N 1
ATOM 1676 C CA . VAL A 1 226 ? 8.382 12.471 -22.808 1.00 98.38 226 VAL A CA 1
ATOM 1677 C C . VAL A 1 226 ? 8.110 10.984 -22.576 1.00 98.38 226 VAL A C 1
ATOM 1679 O O . VAL A 1 226 ? 9.060 10.220 -22.420 1.00 98.38 226 VAL A O 1
ATOM 1682 N N . THR A 1 227 ? 6.840 10.567 -22.549 1.00 98.50 227 THR A N 1
ATOM 1683 C CA . THR A 1 227 ? 6.425 9.201 -22.175 1.00 98.50 227 THR A CA 1
ATOM 1684 C C . THR A 1 227 ? 5.669 8.442 -23.283 1.00 98.50 227 THR A C 1
ATOM 1686 O O . THR A 1 227 ? 4.572 7.915 -23.055 1.00 98.50 227 THR A O 1
ATOM 1689 N N . PRO A 1 228 ? 6.196 8.370 -24.522 1.00 98.62 228 PRO A N 1
ATOM 1690 C CA . PRO A 1 228 ? 5.479 7.760 -25.639 1.00 98.62 228 PRO A CA 1
ATOM 1691 C C . PRO A 1 228 ? 5.172 6.268 -25.435 1.00 98.62 228 PRO A C 1
ATOM 1693 O O . PRO A 1 228 ? 4.138 5.809 -25.922 1.00 98.62 228 PRO A O 1
ATOM 1696 N N . ASN A 1 229 ? 6.014 5.508 -24.719 1.00 98.62 229 ASN A N 1
ATOM 1697 C CA . ASN A 1 229 ? 5.761 4.085 -24.480 1.00 98.62 229 ASN A CA 1
ATOM 1698 C C . ASN A 1 229 ? 4.632 3.875 -23.465 1.00 98.62 229 ASN A C 1
ATOM 1700 O O . ASN A 1 229 ? 3.750 3.059 -23.722 1.00 98.62 229 ASN A O 1
ATOM 1704 N N . HIS A 1 230 ? 4.594 4.631 -22.362 1.00 97.38 230 HIS A N 1
ATOM 1705 C CA . HIS A 1 230 ? 3.469 4.582 -21.416 1.00 97.38 230 HIS A CA 1
ATOM 1706 C C . HIS A 1 230 ? 2.141 4.877 -22.116 1.00 97.38 230 HIS A C 1
ATOM 1708 O O . HIS A 1 230 ? 1.175 4.130 -21.958 1.00 97.38 230 HIS A O 1
ATOM 1714 N N . HIS A 1 231 ? 2.115 5.925 -22.943 1.00 98.31 231 HIS A N 1
ATOM 1715 C CA . HIS A 1 231 ? 0.936 6.297 -23.717 1.00 98.31 231 HIS A CA 1
ATOM 1716 C C . HIS A 1 231 ? 0.510 5.192 -24.687 1.00 98.31 231 HIS A C 1
ATOM 1718 O O . HIS A 1 231 ? -0.657 4.810 -24.706 1.00 98.31 231 HIS A O 1
ATOM 1724 N N . ALA A 1 232 ? 1.450 4.638 -25.459 1.00 98.25 232 ALA A N 1
ATOM 1725 C CA . ALA A 1 232 ? 1.150 3.571 -26.411 1.00 98.25 232 ALA A CA 1
ATOM 1726 C C . ALA A 1 232 ? 0.616 2.306 -25.717 1.00 98.25 232 ALA A C 1
ATOM 1728 O O . ALA A 1 232 ? -0.304 1.663 -26.226 1.00 98.25 232 ALA A O 1
ATOM 1729 N N . LEU A 1 233 ? 1.159 1.956 -24.547 1.00 97.44 233 LEU A N 1
ATOM 1730 C CA . LEU A 1 233 ? 0.683 0.826 -23.748 1.00 97.44 233 LEU A CA 1
ATOM 1731 C C . LEU A 1 233 ? -0.738 1.062 -23.234 1.00 97.44 233 LEU A C 1
ATOM 1733 O O . LEU A 1 233 ? -1.580 0.179 -23.378 1.00 97.44 233 LEU A O 1
ATOM 1737 N N . ALA A 1 234 ? -1.014 2.248 -22.693 1.00 96.75 234 ALA A N 1
ATOM 1738 C CA . ALA A 1 234 ? -2.343 2.626 -22.223 1.00 96.75 234 ALA A CA 1
ATOM 1739 C C . ALA A 1 234 ? -3.396 2.623 -23.346 1.00 96.75 234 ALA A C 1
ATOM 1741 O O . ALA A 1 234 ? -4.522 2.199 -23.118 1.00 96.75 234 ALA A O 1
ATOM 1742 N N . GLU A 1 235 ? -3.032 3.041 -24.562 1.00 96.75 235 GLU A N 1
ATOM 1743 C CA . GLU A 1 235 ? -3.928 3.022 -25.730 1.00 96.75 235 GLU A CA 1
ATOM 1744 C C . GLU A 1 235 ? -4.163 1.623 -26.309 1.00 96.75 235 GLU A C 1
ATOM 1746 O O . GLU A 1 235 ? -5.178 1.387 -26.965 1.00 96.75 235 GLU A O 1
ATOM 1751 N N . THR A 1 236 ? -3.204 0.713 -26.125 1.00 96.19 236 THR A N 1
ATOM 1752 C CA . THR A 1 236 ? -3.251 -0.645 -26.688 1.00 96.19 236 THR A CA 1
ATOM 1753 C C . THR A 1 236 ? -3.920 -1.634 -25.736 1.00 96.19 236 THR A C 1
ATOM 1755 O O . THR A 1 236 ? -4.577 -2.578 -26.180 1.00 96.19 236 THR A O 1
ATOM 1758 N N . PHE A 1 237 ? -3.724 -1.448 -24.431 1.00 94.25 237 PHE A N 1
ATOM 1759 C CA . PHE A 1 237 ? -4.144 -2.378 -23.389 1.00 94.25 237 PHE A CA 1
ATOM 1760 C C . PHE A 1 237 ? -5.167 -1.733 -22.446 1.00 94.25 237 PHE A C 1
ATOM 1762 O O . PHE A 1 237 ? -5.994 -0.925 -22.857 1.00 94.25 237 PHE A O 1
ATOM 1769 N N . VAL A 1 238 ? -5.187 -2.168 -21.186 1.00 93.38 238 VAL A N 1
ATOM 1770 C CA . VAL A 1 238 ? -6.119 -1.664 -20.180 1.00 93.38 238 VAL A CA 1
ATOM 1771 C C . VAL A 1 238 ? -5.561 -0.383 -19.571 1.00 93.38 238 VAL A C 1
ATOM 1773 O O . VAL A 1 238 ? -4.473 -0.395 -18.996 1.00 93.38 238 VAL A O 1
ATOM 1776 N N . LEU A 1 239 ? -6.346 0.688 -19.644 1.00 95.44 239 LEU A N 1
ATOM 1777 C CA . LEU A 1 239 ? -6.146 1.910 -18.877 1.00 95.44 239 LEU A CA 1
ATOM 1778 C C . LEU A 1 239 ? -6.911 1.808 -17.553 1.00 95.44 239 LEU A C 1
ATOM 1780 O O . LEU A 1 239 ? -8.104 1.506 -17.542 1.00 95.44 239 LEU A O 1
ATOM 1784 N N . LEU A 1 240 ? -6.215 2.042 -16.442 1.00 94.12 240 LEU A N 1
ATOM 1785 C CA . LEU A 1 240 ? -6.812 2.175 -15.116 1.00 94.12 240 LEU A CA 1
ATOM 1786 C C . LEU A 1 240 ? -6.743 3.652 -14.719 1.00 94.12 240 LEU A C 1
ATOM 1788 O O . LEU A 1 240 ? -5.701 4.118 -14.267 1.00 94.12 240 LEU A O 1
ATOM 1792 N N . ASP A 1 241 ? -7.838 4.379 -14.918 1.00 94.81 241 ASP A N 1
ATOM 1793 C CA . ASP A 1 241 ? -7.957 5.823 -14.662 1.00 94.81 241 ASP A CA 1
ATOM 1794 C C . ASP A 1 241 ? -8.608 6.153 -13.309 1.00 94.81 241 ASP A C 1
ATOM 1796 O O . ASP A 1 241 ? -8.592 7.293 -12.863 1.00 94.81 241 ASP A O 1
ATOM 1800 N N . ASN A 1 242 ? -9.126 5.139 -12.614 1.00 92.00 242 ASN A N 1
ATOM 1801 C CA . ASN A 1 242 ? -9.732 5.266 -11.292 1.00 92.00 242 ASN A CA 1
ATOM 1802 C C . ASN A 1 242 ? -9.133 4.251 -10.304 1.00 92.00 242 ASN A C 1
ATOM 1804 O O . ASN A 1 242 ? -9.837 3.449 -9.685 1.00 92.00 242 ASN A O 1
ATOM 1808 N N . CYS A 1 243 ? -7.801 4.229 -10.232 1.00 88.94 243 CYS A N 1
ATOM 1809 C CA . CYS A 1 243 ? -7.025 3.361 -9.351 1.00 88.94 243 CYS A CA 1
ATOM 1810 C C . CYS A 1 243 ? -6.228 4.210 -8.357 1.00 88.94 243 CYS A C 1
ATOM 1812 O O . CYS A 1 243 ? -5.491 5.110 -8.755 1.00 88.94 243 CYS A O 1
ATOM 1814 N N . TYR A 1 244 ? -6.363 3.905 -7.068 1.00 86.69 244 TYR A N 1
ATOM 1815 C CA . TYR A 1 244 ? -5.707 4.636 -5.988 1.00 86.69 244 TYR A CA 1
ATOM 1816 C C . TYR A 1 244 ? -4.761 3.714 -5.225 1.00 86.69 244 TYR A C 1
ATOM 1818 O O . TYR A 1 244 ? -5.073 2.544 -4.998 1.00 86.69 244 TYR A O 1
ATOM 1826 N N . ALA A 1 245 ? -3.626 4.260 -4.798 1.00 84.06 245 ALA A N 1
ATOM 1827 C CA . ALA A 1 245 ? -2.771 3.619 -3.810 1.00 84.06 245 ALA A CA 1
ATOM 1828 C C . ALA A 1 245 ? -3.205 4.047 -2.401 1.00 84.06 245 ALA A C 1
ATOM 1830 O O . ALA A 1 245 ? -3.498 5.222 -2.176 1.00 84.06 245 ALA A O 1
ATOM 1831 N N . ASP A 1 246 ? -3.200 3.116 -1.445 1.00 85.31 246 ASP A N 1
ATOM 1832 C CA . ASP A 1 246 ? -3.334 3.429 -0.012 1.00 85.31 246 ASP A CA 1
ATOM 1833 C C . ASP A 1 246 ? -1.964 3.838 0.563 1.00 85.31 246 ASP A C 1
ATOM 1835 O O . ASP A 1 246 ? -1.392 3.181 1.434 1.00 85.31 246 ASP A O 1
ATOM 1839 N N . ALA A 1 247 ? -1.390 4.887 -0.031 1.00 88.81 247 ALA A N 1
ATOM 1840 C CA . ALA A 1 247 ? -0.067 5.408 0.283 1.00 88.81 247 ALA A CA 1
ATOM 1841 C C . ALA A 1 247 ? 0.048 6.895 -0.073 1.00 88.81 247 ALA A C 1
ATOM 1843 O O . ALA A 1 247 ? -0.495 7.359 -1.079 1.00 88.81 247 ALA A O 1
ATOM 1844 N N . GLU A 1 248 ? 0.798 7.637 0.736 1.00 89.88 248 GLU A N 1
ATOM 1845 C CA . GLU A 1 248 ? 1.032 9.069 0.564 1.00 89.88 248 GLU A CA 1
ATOM 1846 C C . GLU A 1 248 ? 2.416 9.376 -0.005 1.00 89.88 248 GLU A C 1
ATOM 1848 O O . GLU A 1 248 ? 2.606 10.407 -0.656 1.00 89.88 248 GLU A O 1
ATOM 1853 N N . VAL A 1 249 ? 3.390 8.512 0.280 1.00 92.00 249 VAL A N 1
ATOM 1854 C CA . VAL A 1 249 ? 4.801 8.673 -0.073 1.00 92.00 249 VAL A CA 1
ATOM 1855 C C . VAL A 1 249 ? 5.425 7.312 -0.401 1.00 92.00 249 VAL A C 1
ATOM 1857 O O . VAL A 1 249 ? 4.804 6.263 -0.293 1.00 92.00 249 VAL A O 1
ATOM 1860 N N . SER A 1 250 ? 6.700 7.285 -0.775 1.00 92.50 250 SER A N 1
ATOM 1861 C CA . SER A 1 250 ? 7.420 6.032 -1.034 1.00 92.50 250 SER A CA 1
ATOM 1862 C C . SER A 1 250 ? 7.442 5.096 0.177 1.00 92.50 250 SER A C 1
ATOM 1864 O O . SER A 1 250 ? 7.368 3.882 0.022 1.00 92.50 250 SER A O 1
ATOM 1866 N N . ALA A 1 251 ? 7.577 5.645 1.390 1.00 92.88 251 ALA A N 1
ATOM 1867 C CA . ALA A 1 251 ? 7.709 4.851 2.611 1.00 92.88 251 ALA A CA 1
ATOM 1868 C C . ALA A 1 251 ? 6.553 3.856 2.811 1.00 92.88 251 ALA A C 1
ATOM 1870 O O . ALA A 1 251 ? 6.810 2.687 3.091 1.00 92.88 251 ALA A O 1
ATOM 1871 N N . ASP A 1 252 ? 5.305 4.301 2.657 1.00 92.38 252 ASP A N 1
ATOM 1872 C CA . ASP A 1 252 ? 4.124 3.434 2.678 1.00 92.38 252 ASP A CA 1
ATOM 1873 C C . ASP A 1 252 ? 3.801 2.850 1.297 1.00 92.38 252 ASP A C 1
ATOM 1875 O O . ASP A 1 252 ? 3.331 1.716 1.224 1.00 92.38 252 ASP A O 1
ATOM 1879 N N . GLY A 1 253 ? 4.149 3.537 0.206 1.00 93.94 253 GLY A N 1
ATOM 1880 C CA . GLY A 1 253 ? 3.943 3.069 -1.166 1.00 93.94 253 GLY A CA 1
ATOM 1881 C C . GLY A 1 253 ? 4.651 1.757 -1.490 1.00 93.94 253 GLY A C 1
ATOM 1882 O O . GLY A 1 253 ? 4.031 0.853 -2.051 1.00 93.94 253 GLY A O 1
ATOM 1883 N N . HIS A 1 254 ? 5.915 1.601 -1.093 1.00 93.75 254 HIS A N 1
ATOM 1884 C CA . HIS A 1 254 ? 6.658 0.353 -1.295 1.00 93.75 254 HIS A CA 1
ATOM 1885 C C . HIS A 1 254 ? 6.060 -0.805 -0.487 1.00 93.75 254 HIS A C 1
ATOM 1887 O O . HIS A 1 254 ? 5.890 -1.905 -1.016 1.00 93.75 254 HIS A O 1
ATOM 1893 N N . GLY A 1 255 ? 5.670 -0.557 0.769 1.00 92.19 255 GLY A N 1
ATOM 1894 C CA . GLY A 1 255 ? 4.979 -1.545 1.601 1.00 92.19 255 GLY A CA 1
ATOM 1895 C C . GLY A 1 255 ? 3.639 -1.968 0.996 1.00 92.19 255 GLY A C 1
ATOM 1896 O O . GLY A 1 255 ? 3.381 -3.156 0.826 1.00 92.19 255 GLY A O 1
ATOM 1897 N N . TRP A 1 256 ? 2.822 -1.006 0.566 1.00 92.31 256 TRP A N 1
ATOM 1898 C CA . TRP A 1 256 ? 1.540 -1.278 -0.081 1.00 92.31 256 TRP A CA 1
ATOM 1899 C C . TRP A 1 256 ? 1.703 -2.058 -1.393 1.00 92.31 256 TRP A C 1
ATOM 1901 O O . TRP A 1 256 ? 1.069 -3.091 -1.588 1.00 92.31 256 TRP A O 1
ATOM 1911 N N . THR A 1 257 ? 2.622 -1.634 -2.256 1.00 92.44 257 THR A N 1
ATOM 1912 C CA . THR A 1 257 ? 2.907 -2.264 -3.559 1.00 92.44 257 THR A CA 1
ATOM 1913 C C . THR A 1 257 ? 3.385 -3.710 -3.404 1.00 92.44 257 THR A C 1
ATOM 1915 O O . THR A 1 257 ? 3.070 -4.572 -4.222 1.00 92.44 257 THR A O 1
ATOM 1918 N N . THR A 1 258 ? 4.131 -4.009 -2.339 1.00 93.88 258 THR A N 1
ATOM 1919 C CA . THR A 1 258 ? 4.754 -5.326 -2.150 1.00 93.88 258 THR A CA 1
ATOM 1920 C C . THR A 1 258 ? 4.059 -6.204 -1.121 1.00 93.88 258 THR A C 1
ATOM 1922 O O . THR A 1 258 ? 4.359 -7.388 -1.076 1.00 93.88 258 THR A O 1
ATOM 1925 N N . ALA A 1 259 ? 3.125 -5.699 -0.320 1.00 92.25 259 ALA A N 1
ATOM 1926 C CA . ALA A 1 259 ? 2.424 -6.487 0.697 1.00 92.25 259 ALA A CA 1
ATOM 1927 C C . ALA A 1 259 ? 0.915 -6.208 0.785 1.00 92.25 259 ALA A C 1
ATOM 1929 O O . ALA A 1 259 ? 0.249 -6.778 1.646 1.00 92.25 259 ALA A O 1
ATOM 1930 N N . ALA A 1 260 ? 0.376 -5.343 -0.083 1.00 91.00 260 ALA A N 1
ATOM 1931 C CA . ALA A 1 260 ? -0.985 -4.796 -0.015 1.00 91.00 260 ALA A CA 1
ATOM 1932 C C . ALA A 1 260 ? -1.291 -4.045 1.295 1.00 91.00 260 ALA A C 1
ATOM 1934 O O . ALA A 1 260 ? -2.449 -3.782 1.612 1.00 91.00 260 ALA A O 1
ATOM 1935 N N . VAL A 1 261 ? -0.256 -3.713 2.072 1.00 89.81 261 VAL A N 1
ATOM 1936 C CA . VAL A 1 261 ? -0.395 -3.160 3.412 1.00 89.81 261 VAL A CA 1
ATOM 1937 C C . VAL A 1 261 ? 0.826 -2.318 3.784 1.00 89.81 261 VAL A C 1
ATOM 1939 O O . VAL A 1 261 ? 1.965 -2.729 3.572 1.00 89.81 261 VAL A O 1
ATOM 1942 N N . ALA A 1 262 ? 0.599 -1.157 4.393 1.00 90.94 262 ALA A N 1
ATOM 1943 C CA . ALA A 1 262 ? 1.630 -0.392 5.087 1.00 90.94 262 ALA A CA 1
ATOM 1944 C C . ALA A 1 262 ? 1.278 -0.350 6.577 1.00 90.94 262 ALA A C 1
ATOM 1946 O O . ALA A 1 262 ? 0.220 0.150 6.955 1.00 90.94 262 ALA A O 1
ATOM 1947 N N . THR A 1 263 ? 2.140 -0.933 7.414 1.00 92.38 263 THR A N 1
ATOM 1948 C CA . THR A 1 263 ? 1.834 -1.187 8.830 1.00 92.38 263 THR A CA 1
ATOM 1949 C C . THR A 1 263 ? 1.587 0.106 9.607 1.00 92.38 263 THR A C 1
ATOM 1951 O O . THR A 1 263 ? 2.124 1.155 9.257 1.00 92.38 263 THR A O 1
ATOM 1954 N N . ASP A 1 264 ? 0.856 0.030 10.725 1.00 93.06 264 ASP A N 1
ATOM 1955 C CA . ASP A 1 264 ? 0.649 1.165 11.646 1.00 93.06 264 ASP A CA 1
ATOM 1956 C C . ASP A 1 264 ? 1.957 1.903 11.989 1.00 93.06 264 ASP A C 1
ATOM 1958 O O . ASP A 1 264 ? 1.985 3.130 12.097 1.00 93.06 264 ASP A O 1
ATOM 1962 N N . TYR A 1 265 ? 3.064 1.159 12.081 1.00 93.94 265 TYR A N 1
ATOM 1963 C CA . TYR A 1 265 ? 4.396 1.724 12.248 1.00 93.94 265 TYR A CA 1
ATOM 1964 C C . TYR A 1 265 ? 4.793 2.647 11.095 1.00 93.94 265 TYR A C 1
ATOM 1966 O O . TYR A 1 265 ? 5.171 3.793 11.331 1.00 93.94 265 TYR A O 1
ATOM 1974 N N . VAL A 1 266 ? 4.710 2.172 9.850 1.00 94.12 266 VAL A N 1
ATOM 1975 C CA . VAL A 1 266 ? 5.051 2.971 8.665 1.00 94.12 266 VAL A CA 1
ATOM 1976 C C . VAL A 1 266 ? 4.179 4.225 8.618 1.00 94.12 266 VAL A C 1
ATOM 1978 O O . VAL A 1 266 ? 4.709 5.333 8.515 1.00 94.12 266 VAL A O 1
ATOM 1981 N N . GLN A 1 267 ? 2.871 4.051 8.825 1.00 92.62 267 GLN A N 1
ATOM 1982 C CA . GLN A 1 267 ? 1.868 5.119 8.796 1.00 92.62 267 GLN A CA 1
ATOM 1983 C C . GLN A 1 267 ? 2.165 6.240 9.803 1.00 92.62 267 GLN A C 1
ATOM 1985 O O . GLN A 1 267 ? 1.976 7.419 9.510 1.00 92.62 267 GLN A O 1
ATOM 1990 N N . LYS A 1 268 ? 2.669 5.895 10.994 1.00 91.69 268 LYS A N 1
ATOM 1991 C CA . LYS A 1 268 ? 3.014 6.866 12.048 1.00 91.69 268 LYS A CA 1
ATOM 1992 C C . LYS A 1 268 ? 4.404 7.476 11.894 1.00 91.69 268 LYS A C 1
ATOM 1994 O O . LYS A 1 268 ? 4.643 8.582 12.382 1.00 91.69 268 LYS A O 1
ATOM 1999 N N . MET A 1 269 ? 5.340 6.759 11.274 1.00 93.19 269 MET A N 1
ATOM 2000 C CA . MET A 1 269 ? 6.762 7.099 11.353 1.00 93.19 269 MET A CA 1
ATOM 2001 C C . MET A 1 269 ? 7.308 7.802 10.111 1.00 93.19 269 MET A C 1
ATOM 2003 O O . MET A 1 269 ? 8.287 8.549 10.239 1.00 93.19 269 MET A O 1
ATOM 2007 N N . TRP A 1 270 ? 6.690 7.641 8.936 1.00 93.25 270 TRP A N 1
ATOM 2008 C CA . TRP A 1 270 ? 7.150 8.340 7.733 1.00 93.25 270 TRP A CA 1
ATOM 2009 C C . TRP A 1 270 ? 7.139 9.875 7.876 1.00 93.25 270 TRP A C 1
ATOM 2011 O O . TRP A 1 270 ? 8.129 10.486 7.456 1.00 93.25 270 TRP A O 1
ATOM 2021 N N . PRO A 1 271 ? 6.161 10.540 8.543 1.00 91.88 271 PRO A N 1
ATOM 2022 C CA . PRO A 1 271 ? 6.168 12.002 8.644 1.00 91.88 271 PRO A CA 1
ATOM 2023 C C . PRO A 1 271 ? 7.385 12.536 9.410 1.00 91.88 271 PRO A C 1
ATOM 2025 O O . PRO A 1 271 ? 7.934 13.589 9.078 1.00 91.88 271 PRO A O 1
ATOM 2028 N N . ALA A 1 272 ? 7.860 11.804 10.423 1.00 91.75 272 ALA A N 1
ATOM 2029 C CA . ALA A 1 272 ? 9.057 12.169 11.181 1.00 91.75 272 ALA A CA 1
ATOM 2030 C C . ALA A 1 272 ? 10.336 12.057 10.332 1.00 91.75 272 ALA A C 1
ATOM 2032 O O . ALA A 1 272 ? 11.205 12.928 10.409 1.00 91.75 272 ALA A O 1
ATOM 2033 N N . ASN A 1 273 ? 10.440 11.017 9.496 1.00 93.38 273 ASN A N 1
ATOM 2034 C CA . ASN A 1 273 ? 11.548 10.847 8.555 1.00 93.38 273 ASN A CA 1
ATOM 2035 C C . ASN A 1 273 ? 11.530 11.928 7.459 1.00 93.38 273 ASN A C 1
ATOM 2037 O O . ASN A 1 273 ? 12.521 12.637 7.287 1.00 93.38 273 ASN A O 1
ATOM 2041 N N . TYR A 1 274 ? 10.390 12.131 6.794 1.00 92.00 274 TYR A N 1
ATOM 2042 C CA . TYR A 1 274 ? 10.265 13.067 5.669 1.00 92.00 274 TYR A CA 1
ATOM 2043 C C . TYR A 1 274 ? 10.310 14.543 6.096 1.00 92.00 274 TYR A C 1
ATOM 2045 O O . TYR A 1 274 ? 10.623 15.411 5.286 1.00 92.00 274 TYR A O 1
ATOM 2053 N N . SER A 1 275 ? 10.049 14.852 7.370 1.00 90.50 275 SER A N 1
ATOM 2054 C CA . SER A 1 275 ? 10.243 16.201 7.932 1.00 90.50 275 SER A CA 1
ATOM 2055 C C . SER A 1 275 ? 11.687 16.503 8.348 1.00 90.50 275 SER A C 1
ATOM 2057 O O . SER A 1 275 ? 11.957 17.593 8.853 1.00 90.50 275 SER A O 1
ATOM 2059 N N . GLY A 1 276 ? 12.617 15.557 8.173 1.00 87.81 276 GLY A N 1
ATOM 2060 C CA . GLY A 1 276 ? 14.019 15.725 8.561 1.00 87.81 276 GLY A CA 1
ATOM 2061 C C . GLY A 1 276 ? 14.239 15.771 10.078 1.00 87.81 276 GLY A C 1
ATOM 2062 O O . GLY A 1 276 ? 15.280 16.238 10.539 1.00 87.81 276 GLY A O 1
ATOM 2063 N N . ARG A 1 277 ? 13.283 15.292 10.886 1.00 86.31 277 ARG A N 1
ATOM 2064 C CA . ARG A 1 277 ? 13.341 15.337 12.359 1.00 86.31 277 ARG A CA 1
ATOM 2065 C C . ARG A 1 277 ? 14.106 14.147 12.946 1.00 86.31 277 ARG A C 1
ATOM 2067 O O . ARG A 1 277 ? 13.601 13.434 13.806 1.00 86.31 277 ARG A O 1
ATOM 2074 N N . ASN A 1 278 ? 15.337 13.953 12.471 1.00 86.25 278 ASN A N 1
ATOM 2075 C CA . ASN A 1 278 ? 16.314 12.978 12.974 1.00 86.25 278 ASN A CA 1
ATOM 2076 C C . ASN A 1 278 ? 15.808 11.521 13.070 1.00 86.25 278 ASN A C 1
ATOM 2078 O O . ASN A 1 278 ? 16.161 10.782 13.988 1.00 86.25 278 ASN A O 1
ATOM 2082 N N . ARG A 1 279 ? 14.973 11.097 12.117 1.00 90.06 279 ARG A N 1
ATOM 2083 C CA . ARG A 1 279 ? 14.509 9.712 11.991 1.00 90.06 279 ARG A CA 1
ATOM 2084 C C . ARG A 1 279 ? 15.128 9.084 10.749 1.00 90.06 279 ARG A C 1
ATOM 2086 O O . ARG A 1 279 ? 14.986 9.627 9.658 1.00 90.06 279 ARG A O 1
ATOM 2093 N N . LEU A 1 280 ? 15.790 7.940 10.910 1.00 91.19 280 LEU A N 1
ATOM 2094 C CA . LEU A 1 280 ? 16.372 7.181 9.797 1.00 91.19 280 LEU A CA 1
ATOM 2095 C C . LEU A 1 280 ? 15.283 6.584 8.895 1.00 91.19 280 LEU A C 1
ATOM 2097 O O . LEU A 1 280 ? 14.155 6.397 9.346 1.00 91.19 280 LEU A O 1
ATOM 2101 N N . TYR A 1 281 ? 15.624 6.271 7.648 1.00 92.00 281 TYR A N 1
ATOM 2102 C CA . TYR A 1 281 ? 14.746 5.522 6.751 1.00 92.00 281 TYR A CA 1
ATOM 2103 C C . TYR A 1 281 ? 14.993 4.020 6.942 1.00 92.00 281 TYR A C 1
ATOM 2105 O O . TYR A 1 281 ? 16.108 3.550 6.729 1.00 92.00 281 TYR A O 1
ATOM 2113 N N . ASP A 1 282 ? 13.974 3.270 7.351 1.00 93.31 282 ASP A N 1
ATOM 2114 C CA . ASP A 1 282 ? 14.033 1.812 7.547 1.00 93.31 282 ASP A CA 1
ATOM 2115 C C . ASP A 1 282 ? 12.842 1.064 6.929 1.00 93.31 282 ASP A C 1
ATOM 2117 O O . ASP A 1 282 ? 12.764 -0.156 7.055 1.00 93.31 282 ASP A O 1
ATOM 2121 N N . PHE A 1 283 ? 11.948 1.774 6.235 1.00 93.75 283 PHE A N 1
ATOM 2122 C CA . PHE A 1 283 ? 10.681 1.249 5.715 1.00 93.75 283 PHE A CA 1
ATOM 2123 C C . PHE A 1 283 ? 10.858 0.157 4.648 1.00 93.75 283 PHE A C 1
ATOM 2125 O O . PHE A 1 283 ? 10.019 -0.729 4.538 1.00 93.75 283 PHE A O 1
ATOM 2132 N N . ALA A 1 284 ? 11.994 0.151 3.944 1.00 91.19 284 ALA A N 1
ATOM 2133 C CA . ALA A 1 284 ? 12.361 -0.873 2.963 1.00 91.19 284 ALA A CA 1
ATOM 2134 C C . ALA A 1 284 ? 13.197 -2.017 3.583 1.00 91.19 284 ALA A C 1
ATOM 2136 O O . ALA A 1 284 ? 14.258 -2.381 3.077 1.00 91.19 284 ALA A O 1
ATOM 2137 N N . GLY A 1 285 ? 12.755 -2.555 4.726 1.00 89.62 285 GLY A N 1
ATOM 2138 C CA . GLY A 1 285 ? 13.375 -3.722 5.374 1.00 89.62 285 GLY A CA 1
ATOM 2139 C C . GLY A 1 285 ? 14.620 -3.430 6.225 1.00 89.62 285 GLY A C 1
ATOM 2140 O O . GLY A 1 285 ? 15.401 -4.344 6.500 1.00 89.62 285 GLY A O 1
ATOM 2141 N N . GLY A 1 286 ? 14.816 -2.178 6.652 1.00 90.19 286 GLY A N 1
ATOM 2142 C CA . GLY A 1 286 ? 15.923 -1.773 7.529 1.00 90.19 286 GLY A CA 1
ATOM 2143 C C . GLY A 1 286 ? 15.725 -2.143 9.006 1.00 90.19 286 GLY A C 1
ATOM 2144 O O . GLY A 1 286 ? 16.700 -2.238 9.750 1.00 90.19 286 GLY A O 1
ATOM 2145 N N . SER A 1 287 ? 14.483 -2.384 9.435 1.00 91.88 287 SER A N 1
ATOM 2146 C CA . SER A 1 287 ? 14.131 -2.892 10.767 1.00 91.88 287 SER A CA 1
ATOM 2147 C C . SER A 1 287 ? 12.945 -3.866 10.679 1.00 91.88 287 SER A C 1
ATOM 2149 O O . SER A 1 287 ? 12.307 -3.972 9.631 1.00 91.88 287 SER A O 1
ATOM 2151 N N . SER A 1 288 ? 12.642 -4.593 11.761 1.00 91.69 288 SER A N 1
ATOM 2152 C CA . SER A 1 288 ? 11.474 -5.490 11.815 1.00 91.69 288 SER A CA 1
ATOM 2153 C C . SER A 1 288 ? 10.146 -4.750 11.971 1.00 91.69 288 SER A C 1
ATOM 2155 O O . SER A 1 288 ? 9.100 -5.306 11.658 1.00 91.69 288 SER A O 1
ATOM 2157 N N . ALA A 1 289 ? 10.165 -3.510 12.459 1.00 91.75 289 ALA A N 1
ATOM 2158 C CA . ALA A 1 289 ? 8.963 -2.741 12.763 1.00 91.75 289 ALA A CA 1
ATOM 2159 C C . ALA A 1 289 ? 8.046 -2.445 11.549 1.00 91.75 289 ALA A C 1
ATOM 2161 O O . ALA A 1 289 ? 6.828 -2.537 11.705 1.00 91.75 289 ALA A O 1
ATOM 2162 N N . PRO A 1 290 ? 8.563 -2.117 10.347 1.00 92.12 290 PRO A N 1
ATOM 2163 C CA . PRO A 1 290 ? 7.732 -1.945 9.157 1.00 92.12 290 PRO A CA 1
ATOM 2164 C C . PRO A 1 290 ? 7.304 -3.267 8.505 1.00 92.12 290 PRO A C 1
ATOM 2166 O O . PRO A 1 290 ? 6.444 -3.237 7.631 1.00 92.12 290 PRO A O 1
ATOM 2169 N N . ALA A 1 291 ? 7.875 -4.412 8.901 1.00 91.56 291 ALA A N 1
ATOM 2170 C CA . ALA A 1 291 ? 7.597 -5.681 8.239 1.00 91.56 291 ALA A CA 1
ATOM 2171 C C . ALA A 1 291 ? 6.155 -6.155 8.523 1.00 91.56 291 ALA A C 1
ATOM 2173 O O . ALA A 1 291 ? 5.766 -6.282 9.690 1.00 91.56 291 ALA A O 1
ATOM 2174 N N . PRO A 1 292 ? 5.348 -6.435 7.486 1.00 90.81 292 PRO A N 1
ATOM 2175 C CA . PRO A 1 292 ? 3.998 -6.943 7.666 1.00 90.81 292 PRO A CA 1
ATOM 2176 C C . PRO A 1 292 ? 4.033 -8.396 8.143 1.00 90.81 292 PRO A C 1
ATOM 2178 O O . PRO A 1 292 ? 4.827 -9.200 7.659 1.00 90.81 292 PRO A O 1
ATOM 2181 N N . LEU A 1 293 ? 3.128 -8.769 9.053 1.00 90.50 293 LEU A N 1
ATOM 2182 C CA . LEU A 1 293 ? 3.068 -10.132 9.595 1.00 90.50 293 LEU A CA 1
ATOM 2183 C C . LEU A 1 293 ? 2.753 -11.183 8.520 1.00 90.50 293 LEU A C 1
ATOM 2185 O O . LEU A 1 293 ? 3.294 -12.286 8.553 1.00 90.50 293 LEU A O 1
ATOM 2189 N N . ALA A 1 294 ? 1.914 -10.831 7.542 1.00 89.06 294 ALA A N 1
ATOM 2190 C CA . ALA A 1 294 ? 1.634 -11.683 6.391 1.00 89.06 294 ALA A CA 1
ATOM 2191 C C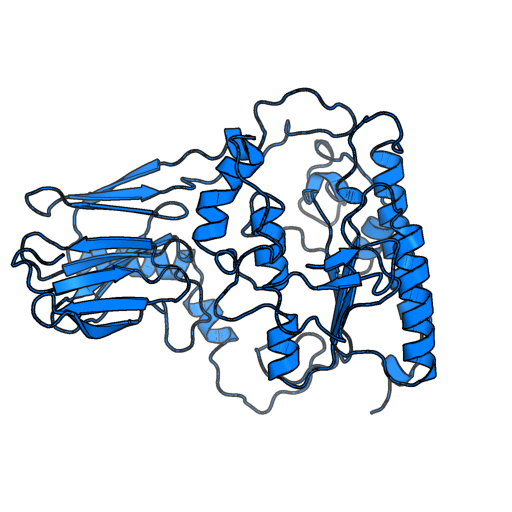 . ALA A 1 294 ? 2.828 -11.786 5.419 1.00 89.06 294 ALA A C 1
ATOM 2193 O O . ALA A 1 294 ? 2.797 -12.617 4.517 1.00 89.06 294 ALA A O 1
ATOM 2194 N N . GLY A 1 295 ? 3.887 -10.994 5.593 1.00 92.50 295 GLY A N 1
ATOM 2195 C CA . GLY A 1 295 ? 5.029 -10.931 4.684 1.00 92.50 295 GLY A CA 1
ATOM 2196 C C . GLY A 1 295 ? 4.700 -10.274 3.342 1.00 92.50 295 GLY A C 1
ATOM 2197 O O . GLY A 1 295 ? 3.566 -9.882 3.068 1.00 92.50 295 GLY A O 1
ATOM 2198 N N . TYR A 1 296 ? 5.721 -10.162 2.500 1.00 94.75 296 TYR A N 1
ATOM 2199 C CA . TYR A 1 296 ? 5.631 -9.526 1.186 1.00 94.75 296 TYR A CA 1
ATOM 2200 C C . TYR A 1 296 ? 5.229 -10.516 0.077 1.00 94.75 296 TYR A C 1
ATOM 2202 O O . TYR A 1 296 ? 5.210 -11.734 0.263 1.00 94.75 296 TYR A O 1
ATOM 2210 N N . LEU A 1 297 ? 4.952 -10.000 -1.119 1.00 95.19 297 LEU A N 1
ATOM 2211 C CA . LEU A 1 297 ? 4.472 -10.722 -2.296 1.00 95.19 297 LEU A CA 1
ATOM 2212 C C . LEU A 1 297 ? 5.410 -11.866 -2.695 1.00 95.19 297 LEU A C 1
ATOM 2214 O O . LEU A 1 297 ? 4.949 -12.949 -3.049 1.00 95.19 297 LEU A O 1
ATOM 2218 N N . TRP A 1 298 ? 6.724 -11.665 -2.592 1.00 96.00 298 TRP A N 1
ATOM 2219 C CA . TRP A 1 298 ? 7.706 -12.716 -2.872 1.00 96.00 298 TRP A CA 1
ATOM 2220 C C . TRP A 1 298 ? 7.695 -13.832 -1.818 1.00 96.00 298 TRP A C 1
ATOM 2222 O O . TRP A 1 298 ? 7.902 -14.995 -2.154 1.00 96.00 298 TRP A O 1
ATOM 2232 N N . GLU A 1 299 ? 7.389 -13.525 -0.556 1.00 95.12 299 GLU A N 1
ATOM 2233 C CA . GLU A 1 299 ? 7.209 -14.552 0.473 1.00 95.12 299 GLU A CA 1
ATOM 2234 C C . GLU A 1 299 ? 5.912 -15.336 0.258 1.00 95.12 299 GLU A C 1
ATOM 2236 O O . GLU A 1 299 ? 5.878 -16.547 0.484 1.00 95.12 299 GLU A O 1
ATOM 2241 N N . GLN A 1 300 ? 4.855 -14.671 -0.222 1.00 93.94 300 GL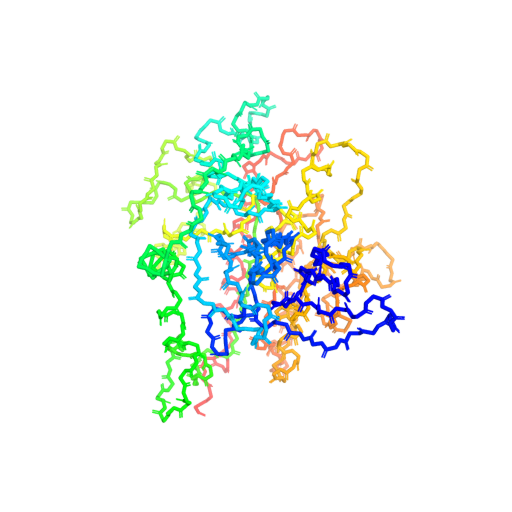N A N 1
ATOM 2242 C CA . GLN A 1 300 ? 3.629 -15.350 -0.647 1.00 93.94 300 GLN A CA 1
ATOM 2243 C C . GLN A 1 300 ? 3.899 -16.283 -1.831 1.00 93.94 300 GLN A C 1
ATOM 2245 O O . GLN A 1 300 ? 3.460 -17.432 -1.813 1.00 93.94 300 GLN A O 1
ATOM 2250 N N . ALA A 1 301 ? 4.676 -15.831 -2.821 1.00 95.12 301 ALA A N 1
ATOM 2251 C CA . ALA A 1 301 ? 5.101 -16.665 -3.942 1.00 95.12 301 ALA A CA 1
ATOM 2252 C C . ALA A 1 301 ? 5.892 -17.892 -3.459 1.00 95.12 301 ALA A C 1
ATOM 2254 O O . ALA A 1 301 ? 5.566 -19.017 -3.841 1.00 95.12 301 ALA A O 1
ATOM 2255 N N . ALA A 1 302 ? 6.854 -17.699 -2.549 1.00 95.94 302 ALA A N 1
ATOM 2256 C CA . ALA A 1 302 ? 7.620 -18.787 -1.946 1.00 95.94 302 ALA A CA 1
ATOM 2257 C C . ALA A 1 302 ? 6.718 -19.812 -1.237 1.00 95.94 302 ALA A C 1
ATOM 2259 O O . ALA A 1 302 ? 6.841 -21.014 -1.478 1.00 95.94 302 ALA A O 1
ATOM 2260 N N . ARG A 1 303 ? 5.773 -19.351 -0.404 1.00 94.69 303 ARG A N 1
ATOM 2261 C CA . ARG A 1 303 ? 4.810 -20.221 0.298 1.00 94.69 303 ARG A CA 1
ATOM 2262 C C . ARG A 1 303 ? 3.901 -20.993 -0.657 1.00 94.69 303 ARG A C 1
ATOM 2264 O O . ARG A 1 303 ? 3.535 -22.124 -0.353 1.00 94.69 303 ARG A O 1
ATOM 2271 N N . ALA A 1 304 ? 3.565 -20.407 -1.803 1.00 92.88 304 ALA A N 1
ATOM 2272 C CA . ALA A 1 304 ? 2.765 -21.044 -2.844 1.00 92.88 304 ALA A CA 1
ATOM 2273 C C . ALA A 1 304 ? 3.579 -21.958 -3.784 1.00 92.88 304 ALA A C 1
ATOM 2275 O O . ALA A 1 304 ? 3.004 -22.556 -4.691 1.00 92.88 304 ALA A O 1
ATOM 2276 N N . GLY A 1 305 ? 4.903 -22.067 -3.608 1.00 94.62 305 GLY A N 1
ATOM 2277 C CA . GLY A 1 305 ? 5.775 -22.823 -4.514 1.00 94.62 305 GLY A CA 1
ATOM 2278 C C . GLY A 1 305 ? 5.925 -22.191 -5.905 1.00 94.62 305 GLY A C 1
ATOM 2279 O O . GLY A 1 305 ? 6.298 -22.873 -6.857 1.00 94.62 305 GLY A O 1
ATOM 2280 N N . ILE A 1 306 ? 5.625 -20.897 -6.036 1.00 94.88 306 ILE A N 1
ATOM 2281 C CA . ILE A 1 306 ? 5.746 -20.124 -7.276 1.00 94.88 306 ILE A CA 1
ATOM 2282 C C . ILE A 1 306 ? 7.195 -19.648 -7.407 1.00 94.88 306 ILE A C 1
ATOM 2284 O O . ILE A 1 306 ? 7.754 -19.080 -6.470 1.00 94.88 306 ILE A O 1
ATOM 2288 N N . THR A 1 307 ? 7.822 -19.854 -8.568 1.00 97.69 307 THR A N 1
ATOM 2289 C CA . THR A 1 307 ? 9.178 -19.344 -8.823 1.00 97.69 307 THR A CA 1
ATOM 2290 C C . THR A 1 307 ? 9.158 -17.826 -8.963 1.00 97.69 307 THR A C 1
ATOM 2292 O O . THR A 1 307 ? 8.325 -17.274 -9.685 1.00 97.69 307 THR A O 1
ATOM 2295 N N . TYR A 1 308 ? 10.091 -17.140 -8.302 1.00 98.12 308 TYR A N 1
ATOM 2296 C CA . TYR A 1 308 ? 10.161 -15.682 -8.348 1.00 98.12 308 TYR A CA 1
ATOM 2297 C C . TYR A 1 308 ? 11.586 -15.137 -8.428 1.00 98.12 308 TYR A C 1
ATOM 2299 O O . TYR A 1 308 ? 12.548 -15.778 -7.990 1.00 98.12 308 TYR A O 1
ATOM 2307 N N . ARG A 1 309 ? 11.699 -13.926 -8.977 1.00 97.81 309 ARG A N 1
ATOM 2308 C CA . ARG A 1 309 ? 12.937 -13.148 -9.078 1.00 97.81 309 ARG A CA 1
ATOM 2309 C C . ARG A 1 309 ? 12.656 -11.672 -8.810 1.00 97.81 309 ARG A C 1
ATOM 2311 O O . ARG A 1 309 ? 11.640 -11.147 -9.258 1.00 97.81 309 ARG A O 1
ATOM 2318 N N . VAL A 1 310 ? 13.545 -11.011 -8.078 1.00 97.56 310 VAL A N 1
ATOM 2319 C CA . VAL A 1 310 ? 13.383 -9.610 -7.671 1.00 97.56 310 VAL A CA 1
ATOM 2320 C C . VAL A 1 310 ? 14.553 -8.775 -8.184 1.00 97.56 310 VAL A C 1
ATOM 2322 O O . VAL A 1 310 ? 15.717 -9.169 -8.079 1.00 97.56 310 VAL A O 1
ATOM 2325 N N . TYR A 1 311 ? 14.228 -7.613 -8.740 1.00 97.12 311 TYR A N 1
ATOM 2326 C CA . TYR A 1 311 ? 15.153 -6.676 -9.356 1.00 97.12 311 TYR A CA 1
ATOM 2327 C C . TYR A 1 311 ? 15.019 -5.310 -8.669 1.00 97.12 311 TYR A C 1
ATOM 2329 O O . TYR A 1 311 ? 14.105 -4.537 -8.952 1.00 97.12 311 TYR A O 1
ATOM 2337 N N . GLY A 1 312 ? 15.936 -5.036 -7.736 1.00 93.50 312 GLY A N 1
ATOM 2338 C CA . GLY A 1 312 ? 16.113 -3.737 -7.077 1.00 93.50 312 GLY A CA 1
ATOM 2339 C C . GLY A 1 312 ? 15.309 -3.513 -5.791 1.00 93.50 312 GLY A C 1
ATOM 2340 O O . GLY A 1 312 ? 15.790 -2.815 -4.899 1.00 93.50 312 GLY A O 1
ATOM 2341 N N . GLU A 1 313 ? 14.143 -4.140 -5.653 1.00 94.44 313 GLU A N 1
ATOM 2342 C CA . GLU A 1 313 ? 13.245 -3.958 -4.504 1.00 94.44 313 GLU A CA 1
ATOM 2343 C C . GLU A 1 313 ? 13.858 -4.497 -3.193 1.00 94.44 313 GLU A C 1
ATOM 2345 O O . GLU A 1 313 ? 14.363 -5.621 -3.153 1.00 94.44 313 GLU A O 1
ATOM 2350 N N . PHE A 1 314 ? 13.835 -3.686 -2.123 1.00 93.88 314 PHE A N 1
ATOM 2351 C CA . PHE A 1 314 ? 14.308 -4.033 -0.766 1.00 93.88 314 PHE A CA 1
ATOM 2352 C C . PHE A 1 314 ? 15.731 -4.632 -0.753 1.00 93.88 314 PHE A C 1
ATOM 2354 O O . PHE A 1 314 ? 16.030 -5.620 -0.075 1.00 93.88 314 PHE A O 1
ATOM 2361 N N . SER A 1 315 ? 16.637 -4.020 -1.520 1.00 91.75 315 SER A N 1
ATOM 2362 C CA . SER A 1 315 ? 18.027 -4.456 -1.643 1.00 91.75 315 SER A CA 1
ATOM 2363 C C . SER A 1 315 ? 18.999 -3.277 -1.671 1.00 91.75 315 SER A C 1
ATOM 2365 O O . SER A 1 315 ? 18.669 -2.186 -2.135 1.00 91.75 315 SER A O 1
ATOM 2367 N N . ALA A 1 316 ? 20.213 -3.499 -1.171 1.00 86.00 316 ALA A N 1
ATOM 2368 C CA . ALA A 1 316 ? 21.331 -2.577 -1.322 1.00 86.00 316 ALA A CA 1
ATOM 2369 C C . ALA A 1 316 ? 22.206 -3.013 -2.502 1.00 86.00 316 ALA A C 1
ATOM 2371 O O . ALA A 1 316 ? 22.479 -4.205 -2.659 1.00 86.00 316 ALA A O 1
ATOM 2372 N N . PHE A 1 317 ? 22.685 -2.043 -3.285 1.00 83.19 317 PHE A N 1
ATOM 2373 C CA . PHE A 1 317 ? 23.635 -2.259 -4.375 1.00 83.19 317 PHE A CA 1
ATOM 2374 C C . PHE A 1 317 ? 25.003 -1.671 -4.011 1.00 83.19 317 PHE A C 1
ATOM 2376 O O . PHE A 1 317 ? 25.096 -0.548 -3.517 1.00 83.19 317 PHE A O 1
ATOM 2383 N N . GLY A 1 318 ? 26.071 -2.428 -4.240 1.00 78.75 318 GLY A N 1
ATOM 2384 C CA . GLY A 1 318 ? 27.439 -2.051 -3.911 1.00 78.75 318 GLY A CA 1
ATOM 2385 C C . GLY A 1 318 ? 28.427 -2.439 -5.006 1.00 78.75 318 GLY A C 1
ATOM 2386 O O . GLY A 1 318 ? 28.193 -3.336 -5.809 1.00 78.75 318 GLY A O 1
ATOM 2387 N N . SER A 1 319 ? 29.582 -1.774 -5.011 1.00 69.56 319 SER A N 1
ATOM 2388 C CA . SER A 1 319 ? 30.659 -2.005 -5.985 1.00 69.56 319 SER A CA 1
ATOM 2389 C C . SER A 1 319 ? 31.537 -3.228 -5.683 1.00 69.56 319 SER A C 1
ATOM 2391 O O . SER A 1 319 ? 32.479 -3.503 -6.427 1.00 69.56 319 SER A O 1
ATOM 2393 N N . LYS A 1 320 ? 31.271 -3.945 -4.583 1.00 66.06 320 LYS A N 1
ATOM 2394 C CA . LYS A 1 320 ? 32.035 -5.116 -4.134 1.00 66.06 320 LYS A CA 1
ATOM 2395 C C . LYS A 1 320 ? 31.118 -6.334 -3.982 1.00 66.06 320 LYS A C 1
ATOM 2397 O O . LYS A 1 320 ? 30.021 -6.163 -3.458 1.00 66.06 320 LYS A O 1
ATOM 2402 N N . PRO A 1 321 ? 31.587 -7.551 -4.319 1.00 61.19 321 PRO A N 1
ATOM 2403 C CA . PRO A 1 321 ? 30.816 -8.773 -4.119 1.00 61.19 321 PRO A CA 1
ATOM 2404 C C . PRO A 1 321 ? 30.479 -9.065 -2.638 1.00 61.19 321 PRO A C 1
ATOM 2406 O O . PRO A 1 321 ? 31.363 -8.915 -1.789 1.00 61.19 321 PRO A O 1
ATOM 2409 N N . PRO A 1 322 ? 29.260 -9.557 -2.331 1.00 64.19 322 PRO A N 1
ATOM 2410 C CA . PRO A 1 322 ? 28.122 -9.619 -3.248 1.00 64.19 322 PRO A CA 1
ATOM 2411 C C . PRO A 1 322 ? 27.634 -8.203 -3.594 1.00 64.19 322 PRO A C 1
ATOM 2413 O O . PRO A 1 322 ? 27.348 -7.405 -2.706 1.00 64.19 322 PRO A O 1
ATOM 2416 N N . ASN A 1 323 ? 27.524 -7.906 -4.895 1.00 81.06 323 ASN A N 1
ATOM 2417 C CA . ASN A 1 323 ? 27.166 -6.566 -5.384 1.00 81.06 323 ASN A CA 1
ATOM 2418 C C . ASN A 1 323 ? 25.730 -6.177 -5.011 1.00 81.06 323 ASN A C 1
ATOM 2420 O O . ASN A 1 323 ? 25.377 -5.006 -5.067 1.00 81.06 323 ASN A O 1
ATOM 2424 N N . VAL A 1 324 ? 24.909 -7.158 -4.633 1.00 86.75 324 VAL A N 1
ATOM 2425 C CA . VAL A 1 324 ? 23.537 -6.976 -4.175 1.00 86.75 324 VAL A CA 1
ATOM 2426 C C . VAL A 1 324 ? 23.356 -7.720 -2.862 1.00 86.75 324 VAL A C 1
ATOM 2428 O O . VAL A 1 324 ? 23.671 -8.906 -2.765 1.00 86.75 324 VAL A O 1
ATOM 2431 N N . THR A 1 325 ? 22.850 -7.019 -1.850 1.00 89.44 325 THR A N 1
ATOM 2432 C CA . THR A 1 325 ? 22.550 -7.583 -0.527 1.00 89.44 325 THR A CA 1
ATOM 2433 C C . THR A 1 325 ? 21.077 -7.332 -0.194 1.00 89.44 325 THR A C 1
ATOM 2435 O O . THR A 1 325 ? 20.630 -6.191 -0.330 1.00 89.44 325 THR A O 1
ATOM 2438 N N . PRO A 1 326 ? 20.301 -8.350 0.225 1.00 92.56 326 PRO A N 1
ATOM 2439 C CA . PRO A 1 326 ? 18.916 -8.147 0.642 1.00 92.56 326 PRO A CA 1
ATOM 2440 C C . PRO A 1 326 ? 18.842 -7.278 1.899 1.00 92.56 326 PRO A C 1
ATOM 2442 O O . PRO A 1 326 ? 19.734 -7.324 2.751 1.00 92.56 326 PRO A O 1
ATOM 2445 N N . ALA A 1 327 ? 17.760 -6.516 2.041 1.00 91.19 327 ALA A N 1
ATOM 2446 C CA . ALA A 1 327 ? 17.479 -5.812 3.281 1.00 91.19 327 ALA A CA 1
ATOM 2447 C C . ALA A 1 327 ? 17.288 -6.820 4.442 1.00 91.19 327 ALA A C 1
ATOM 2449 O O . ALA A 1 327 ? 16.650 -7.858 4.241 1.00 91.19 327 ALA A O 1
ATOM 2450 N N . PRO A 1 328 ? 17.810 -6.549 5.657 1.00 88.44 328 PRO A N 1
ATOM 2451 C CA . PRO A 1 328 ? 17.838 -7.525 6.754 1.00 88.44 328 PRO A CA 1
ATOM 2452 C C . PRO A 1 328 ? 16.480 -8.115 7.158 1.00 88.44 328 PRO A C 1
ATOM 2454 O O . PRO A 1 328 ? 16.431 -9.250 7.620 1.00 88.44 328 PRO A O 1
ATOM 2457 N N . PHE A 1 329 ? 15.391 -7.361 6.989 1.00 88.38 329 PHE A N 1
ATOM 2458 C CA . PHE A 1 329 ? 14.033 -7.773 7.367 1.00 88.38 329 PHE A CA 1
ATOM 2459 C C . PHE A 1 329 ? 13.110 -8.004 6.160 1.00 88.38 329 PHE A C 1
ATOM 2461 O O . PHE A 1 329 ? 11.889 -8.015 6.299 1.00 88.38 329 PHE A O 1
ATOM 2468 N N . ALA A 1 330 ? 13.694 -8.200 4.975 1.00 88.56 330 ALA A N 1
ATOM 2469 C CA . ALA A 1 330 ? 12.999 -8.611 3.760 1.00 88.56 330 ALA A CA 1
ATOM 2470 C C . ALA A 1 330 ? 13.266 -10.102 3.492 1.00 88.56 330 ALA A C 1
ATOM 2472 O O . ALA A 1 330 ? 14.123 -10.485 2.688 1.00 88.56 330 ALA A O 1
ATOM 2473 N N . ASN A 1 331 ? 12.560 -10.961 4.232 1.00 89.75 331 ASN A N 1
ATOM 2474 C CA . ASN A 1 331 ? 12.757 -12.410 4.177 1.00 89.75 331 ASN A CA 1
ATOM 2475 C C . ASN A 1 331 ? 12.468 -12.960 2.776 1.00 89.75 331 ASN A C 1
ATOM 2477 O O . ASN A 1 331 ? 11.678 -12.404 2.026 1.00 89.75 331 ASN A O 1
ATOM 2481 N N . GLY A 1 332 ? 13.107 -14.069 2.400 1.00 91.56 332 GLY A N 1
ATOM 2482 C CA . GLY A 1 332 ? 12.868 -14.710 1.101 1.00 91.56 332 GLY A CA 1
ATOM 2483 C C . GLY A 1 332 ? 13.538 -14.034 -0.103 1.00 91.56 332 GLY A C 1
ATOM 2484 O O . GLY A 1 332 ? 13.417 -14.540 -1.213 1.00 91.56 332 GLY A O 1
ATOM 2485 N N . LEU A 1 333 ? 14.291 -12.943 0.071 1.00 93.75 333 LEU A N 1
ATOM 2486 C CA . LEU A 1 333 ? 15.044 -12.328 -1.036 1.00 93.75 333 LEU A CA 1
ATOM 2487 C C . LEU A 1 333 ? 16.411 -12.977 -1.299 1.00 93.75 333 LEU A C 1
ATOM 2489 O O . LEU A 1 333 ? 16.927 -12.913 -2.417 1.00 93.75 333 LEU A O 1
ATOM 2493 N N . ALA A 1 334 ? 17.016 -13.611 -0.292 1.00 90.19 334 ALA A N 1
ATOM 2494 C CA . ALA A 1 334 ? 18.315 -14.264 -0.441 1.00 90.19 334 ALA A CA 1
ATOM 2495 C C . ALA A 1 334 ? 18.263 -15.347 -1.536 1.00 90.19 334 ALA A C 1
ATOM 2497 O O . ALA A 1 334 ? 17.420 -16.236 -1.497 1.00 90.19 334 ALA A O 1
ATOM 2498 N N . GLY A 1 335 ? 19.151 -15.258 -2.532 1.00 92.00 335 GLY A N 1
ATOM 2499 C CA . GLY A 1 335 ? 19.154 -16.147 -3.703 1.00 92.00 335 GLY A CA 1
ATOM 2500 C C . GLY A 1 335 ? 18.147 -15.778 -4.804 1.00 92.00 335 GLY A C 1
ATOM 2501 O O . GLY A 1 335 ? 18.275 -16.265 -5.923 1.00 92.00 335 GLY A O 1
ATOM 2502 N N . HIS A 1 336 ? 17.211 -14.863 -4.540 1.00 96.12 336 HIS A N 1
ATOM 2503 C CA . HIS A 1 336 ? 16.173 -14.424 -5.482 1.00 96.12 336 HIS A CA 1
ATOM 2504 C C . HIS A 1 336 ? 16.406 -13.018 -6.058 1.00 96.12 336 HIS A C 1
ATOM 2506 O O . HIS A 1 336 ? 15.694 -12.621 -6.979 1.00 96.12 336 HIS A O 1
ATOM 2512 N N . LEU A 1 337 ? 17.446 -12.316 -5.605 1.00 95.31 337 LEU A N 1
ATOM 2513 C CA . LEU A 1 337 ? 17.889 -11.039 -6.170 1.00 95.31 337 LEU A CA 1
ATOM 2514 C C . LEU A 1 337 ? 18.840 -11.214 -7.360 1.00 95.31 337 LEU A C 1
ATOM 2516 O O . LEU A 1 337 ? 19.771 -12.029 -7.309 1.00 95.31 337 LEU A O 1
ATOM 2520 N N . SER A 1 338 ? 18.633 -10.417 -8.410 1.00 92.94 338 SER A N 1
ATOM 2521 C CA . SER A 1 338 ? 19.615 -10.265 -9.491 1.00 92.94 338 SER A CA 1
ATOM 2522 C C . SER A 1 338 ? 20.928 -9.702 -8.952 1.00 92.94 338 SER A C 1
ATOM 2524 O O . SER A 1 338 ? 20.924 -8.735 -8.202 1.00 92.94 338 SER A O 1
ATOM 2526 N N . ALA A 1 339 ? 22.060 -10.308 -9.318 1.00 90.19 339 ALA A N 1
ATOM 2527 C CA . ALA A 1 339 ? 23.378 -9.889 -8.832 1.00 90.19 339 ALA A CA 1
ATOM 2528 C C . ALA A 1 339 ? 23.941 -8.668 -9.584 1.00 90.19 339 ALA A C 1
ATOM 2530 O O . ALA A 1 339 ? 24.923 -8.068 -9.146 1.00 90.19 339 ALA A O 1
ATOM 2531 N N . THR A 1 340 ? 23.350 -8.335 -10.732 1.00 91.19 340 THR A N 1
ATOM 2532 C CA . THR A 1 340 ? 23.801 -7.274 -11.644 1.00 91.19 340 THR A CA 1
ATOM 2533 C C . THR A 1 340 ? 22.819 -6.111 -11.727 1.00 91.19 340 THR A C 1
ATOM 2535 O O . THR A 1 340 ? 23.178 -5.058 -12.246 1.00 91.19 340 THR A O 1
ATOM 2538 N N . TYR A 1 341 ? 21.603 -6.275 -11.207 1.00 94.56 341 TYR A N 1
ATOM 2539 C CA . TYR A 1 341 ? 20.589 -5.231 -11.205 1.00 94.56 341 TYR A CA 1
ATOM 2540 C C . TYR A 1 341 ? 20.727 -4.320 -9.985 1.00 94.56 341 TYR A C 1
ATOM 2542 O O . TYR A 1 341 ? 20.723 -4.783 -8.844 1.00 94.56 341 TYR A O 1
ATOM 2550 N N . ALA A 1 342 ? 20.805 -3.012 -10.220 1.00 93.06 342 ALA A N 1
ATOM 2551 C CA . ALA A 1 342 ? 20.889 -2.024 -9.153 1.00 93.06 342 ALA A CA 1
ATOM 2552 C C . ALA A 1 342 ? 19.507 -1.650 -8.596 1.00 93.06 342 ALA A C 1
ATOM 2554 O O . ALA A 1 342 ? 18.584 -1.359 -9.357 1.00 93.06 342 ALA A O 1
ATOM 2555 N N . GLY A 1 343 ? 19.391 -1.594 -7.265 1.00 91.62 343 GLY A N 1
ATOM 2556 C CA . GLY A 1 343 ? 18.250 -0.984 -6.573 1.00 91.62 343 GLY A CA 1
ATOM 2557 C C . GLY A 1 343 ? 18.225 0.542 -6.703 1.00 91.62 343 GLY A C 1
ATOM 2558 O O . GLY A 1 343 ? 18.698 1.101 -7.699 1.00 91.62 343 GLY A O 1
ATOM 2559 N N . TYR A 1 344 ? 17.681 1.229 -5.696 1.00 91.62 344 TYR A N 1
ATOM 2560 C CA . TYR A 1 344 ? 17.579 2.691 -5.701 1.00 91.62 344 TYR A CA 1
ATOM 2561 C C . TYR A 1 344 ? 18.946 3.376 -5.751 1.00 91.62 344 TYR A C 1
ATOM 2563 O O . TYR A 1 344 ? 19.688 3.395 -4.771 1.00 91.62 344 TYR A O 1
ATOM 2571 N N . ASP A 1 345 ? 19.244 3.989 -6.890 1.00 92.25 345 ASP A N 1
ATOM 2572 C CA . ASP A 1 345 ? 20.351 4.922 -7.062 1.00 92.25 345 ASP A CA 1
ATOM 2573 C C . ASP A 1 345 ? 20.079 5.740 -8.325 1.00 92.25 345 ASP A C 1
ATOM 2575 O O . ASP A 1 345 ? 20.143 5.220 -9.439 1.00 92.25 345 ASP A O 1
ATOM 2579 N N . LEU A 1 346 ? 19.759 7.023 -8.159 1.00 93.19 346 LEU A N 1
ATOM 2580 C CA . LEU A 1 346 ? 19.433 7.908 -9.280 1.00 93.19 346 LEU A CA 1
ATOM 2581 C C . LEU A 1 346 ? 20.649 8.277 -10.144 1.00 93.19 346 LEU A C 1
ATOM 2583 O O . LEU A 1 346 ? 20.485 8.955 -11.155 1.00 93.19 346 LEU A O 1
ATOM 2587 N N . SER A 1 347 ? 21.868 7.905 -9.738 1.00 93.19 347 SER A N 1
ATOM 2588 C CA . SER A 1 347 ? 23.060 8.043 -10.584 1.00 93.19 347 SER A CA 1
ATOM 2589 C C . SER A 1 347 ? 23.188 6.909 -11.606 1.00 93.19 347 SER A C 1
ATOM 2591 O O . SER A 1 347 ? 23.927 7.041 -12.581 1.00 93.19 347 SER A O 1
ATOM 2593 N N . ILE A 1 348 ? 22.442 5.819 -11.410 1.00 94.50 348 ILE A N 1
ATOM 2594 C CA . ILE A 1 348 ? 22.340 4.695 -12.337 1.00 94.50 348 ILE A CA 1
ATOM 2595 C C . ILE A 1 348 ? 21.060 4.878 -13.153 1.00 94.50 348 ILE A C 1
ATOM 2597 O O . ILE A 1 348 ? 19.986 5.077 -12.587 1.00 94.50 348 ILE A O 1
ATOM 2601 N N . THR A 1 349 ? 21.168 4.808 -14.479 1.00 96.62 349 THR A N 1
ATOM 2602 C CA . THR A 1 349 ? 20.022 4.955 -15.384 1.00 96.62 349 THR A CA 1
ATOM 2603 C C . THR A 1 349 ? 19.149 3.705 -15.401 1.00 96.62 349 THR A C 1
ATOM 2605 O O . THR A 1 349 ? 19.622 2.588 -15.165 1.00 96.62 349 THR A O 1
ATOM 2608 N N . ASP A 1 350 ? 17.878 3.865 -15.756 1.00 97.94 350 ASP A N 1
ATOM 2609 C CA . ASP A 1 350 ? 16.987 2.725 -15.953 1.00 97.94 350 ASP A CA 1
ATOM 2610 C C . ASP A 1 350 ? 17.349 1.948 -17.223 1.00 97.94 350 ASP A C 1
ATOM 2612 O O . ASP A 1 350 ? 17.116 0.744 -17.283 1.00 97.94 350 ASP A O 1
ATOM 2616 N N . GLN A 1 351 ? 18.037 2.568 -18.190 1.00 98.44 351 GLN A N 1
ATOM 2617 C CA . GLN A 1 351 ? 18.645 1.826 -19.300 1.00 98.44 351 GLN A CA 1
ATOM 2618 C C . GLN A 1 351 ? 19.708 0.828 -18.826 1.00 98.44 351 GLN A C 1
ATOM 2620 O O . GLN A 1 351 ? 19.681 -0.320 -19.260 1.00 98.44 351 GLN A O 1
ATOM 2625 N N . ALA A 1 352 ? 20.593 1.212 -17.897 1.00 97.44 352 ALA A N 1
ATOM 2626 C CA . ALA A 1 352 ? 21.590 0.292 -17.347 1.00 97.44 352 ALA A CA 1
ATOM 2627 C C . ALA A 1 352 ? 20.936 -0.841 -16.535 1.00 97.44 352 ALA A C 1
ATOM 2629 O O . ALA A 1 352 ? 21.375 -1.992 -16.593 1.00 97.44 352 ALA A O 1
ATOM 2630 N N . ARG A 1 353 ? 19.852 -0.534 -15.810 1.00 97.44 353 ARG A N 1
ATOM 2631 C CA . ARG A 1 353 ? 19.031 -1.543 -15.125 1.00 97.44 353 ARG A CA 1
ATOM 2632 C C . ARG A 1 353 ? 18.399 -2.523 -16.109 1.00 97.44 353 ARG A C 1
ATOM 2634 O O . ARG A 1 353 ? 18.485 -3.732 -15.905 1.00 97.44 353 ARG A O 1
ATOM 2641 N N . VAL A 1 354 ? 17.811 -2.021 -17.193 1.00 98.31 354 VAL A N 1
ATOM 2642 C CA . VAL A 1 354 ? 17.201 -2.867 -18.224 1.00 98.31 354 VAL A CA 1
ATOM 2643 C C . VAL A 1 354 ? 18.240 -3.665 -19.001 1.00 98.31 354 VAL A C 1
ATOM 2645 O O . VAL A 1 354 ? 17.957 -4.810 -19.326 1.00 98.31 354 VAL A O 1
ATOM 2648 N N . ASP A 1 355 ? 19.453 -3.156 -19.222 1.00 98.50 355 ASP A N 1
ATOM 2649 C CA . ASP A 1 355 ? 20.549 -3.950 -19.794 1.00 98.50 355 ASP A CA 1
ATOM 2650 C C . ASP A 1 355 ? 20.880 -5.162 -18.906 1.00 98.50 355 ASP A C 1
ATOM 2652 O O . ASP A 1 355 ? 20.991 -6.288 -19.398 1.00 98.50 355 ASP A O 1
ATOM 2656 N N . ALA A 1 356 ? 20.981 -4.954 -17.587 1.00 96.88 356 ALA A N 1
ATOM 2657 C CA . ALA A 1 356 ? 21.222 -6.029 -16.625 1.00 96.88 356 ALA A CA 1
ATOM 2658 C C . ALA A 1 356 ? 20.053 -7.027 -16.558 1.00 96.88 356 ALA A C 1
ATOM 2660 O O . ALA A 1 356 ? 20.278 -8.239 -16.577 1.00 96.88 356 ALA A O 1
ATOM 2661 N N . TRP A 1 357 ? 18.814 -6.526 -16.511 1.00 98.25 357 TRP A N 1
ATOM 2662 C CA . TRP A 1 357 ? 17.609 -7.357 -16.518 1.00 98.25 357 TRP A CA 1
ATOM 2663 C C . TRP A 1 357 ? 17.494 -8.173 -17.805 1.00 98.25 357 TRP A C 1
ATOM 2665 O O . TRP A 1 357 ? 17.269 -9.377 -17.735 1.00 98.25 357 TRP A O 1
ATOM 2675 N N . GLN A 1 358 ? 17.694 -7.550 -18.969 1.00 98.31 358 GLN A N 1
ATOM 2676 C CA . GLN A 1 358 ? 17.554 -8.188 -20.275 1.00 98.31 358 GLN A CA 1
ATOM 2677 C C . GLN A 1 358 ? 18.608 -9.281 -20.474 1.00 98.31 358 GLN A C 1
ATOM 2679 O O . GLN A 1 358 ? 18.269 -10.366 -20.935 1.00 98.31 358 GLN A O 1
ATOM 2684 N N . ALA A 1 359 ? 19.858 -9.046 -20.059 1.00 97.69 359 ALA A N 1
ATOM 2685 C CA . ALA A 1 359 ? 20.904 -10.065 -20.119 1.00 97.69 359 ALA A CA 1
ATOM 2686 C C . ALA A 1 359 ? 20.540 -11.331 -19.317 1.00 97.69 359 ALA A C 1
ATOM 2688 O O . ALA A 1 359 ? 20.738 -12.450 -19.798 1.00 97.69 359 ALA A O 1
ATOM 2689 N N . GLU A 1 360 ? 19.982 -11.164 -18.114 1.00 97.00 360 GLU A N 1
ATOM 2690 C CA . GLU A 1 360 ? 19.512 -12.284 -17.293 1.00 97.00 360 GLU A CA 1
ATOM 2691 C C . GLU A 1 360 ? 18.226 -12.907 -17.863 1.00 97.00 360 GLU A C 1
ATOM 2693 O O . GLU A 1 360 ? 18.117 -14.130 -17.938 1.00 97.00 360 GLU A O 1
ATOM 2698 N N . PHE A 1 361 ? 17.272 -12.095 -18.322 1.00 97.69 361 PHE A N 1
ATOM 2699 C CA . PHE A 1 361 ? 16.026 -12.556 -18.935 1.00 97.69 361 PHE A CA 1
ATOM 2700 C C . PHE A 1 361 ? 16.293 -13.422 -20.171 1.00 97.69 361 PHE A C 1
ATOM 2702 O O . PHE A 1 361 ? 15.775 -14.532 -20.256 1.00 97.69 361 PHE A O 1
ATOM 2709 N N . ASP A 1 362 ? 17.169 -12.990 -21.079 1.00 96.56 362 ASP A N 1
ATOM 2710 C CA . ASP A 1 362 ? 17.543 -13.749 -22.276 1.00 96.56 362 ASP A CA 1
ATOM 2711 C C . ASP A 1 362 ? 18.207 -15.093 -21.923 1.00 96.56 362 ASP A C 1
ATOM 2713 O O . ASP A 1 362 ? 18.045 -16.099 -22.619 1.00 96.56 362 ASP A O 1
ATOM 2717 N N . GLU A 1 363 ? 18.963 -15.156 -20.824 1.00 96.12 363 GLU A N 1
ATOM 2718 C CA . GLU A 1 363 ? 19.501 -16.412 -20.301 1.00 96.12 363 GLU A CA 1
ATOM 2719 C C . GLU A 1 363 ? 18.414 -17.326 -19.726 1.00 96.12 363 GLU A C 1
ATOM 2721 O O . GLU A 1 363 ? 18.403 -18.525 -20.026 1.00 96.12 363 GLU A O 1
ATOM 2726 N N . LEU A 1 364 ? 17.485 -16.773 -18.945 1.00 95.56 364 LEU A N 1
ATOM 2727 C CA . LEU A 1 364 ? 16.348 -17.505 -18.391 1.00 95.56 364 LEU A CA 1
ATOM 2728 C C . LEU A 1 364 ? 15.451 -18.058 -19.505 1.00 95.56 364 LEU A C 1
ATOM 2730 O O . LEU A 1 364 ? 15.056 -19.222 -19.444 1.00 95.56 364 LEU A O 1
ATOM 2734 N N . VAL A 1 365 ? 15.203 -17.276 -20.558 1.00 95.75 365 VAL A N 1
ATOM 2735 C CA . VAL A 1 365 ? 14.486 -17.705 -21.765 1.00 95.75 365 VAL A CA 1
ATOM 2736 C C . VAL A 1 365 ? 15.216 -18.866 -22.440 1.00 95.75 365 VAL A C 1
ATOM 2738 O O . VAL A 1 365 ? 14.618 -19.920 -22.647 1.00 95.75 365 VAL A O 1
ATOM 2741 N N . ARG A 1 366 ? 16.523 -18.735 -22.720 1.00 94.56 366 ARG A N 1
ATOM 2742 C CA . ARG A 1 366 ? 17.321 -19.801 -23.366 1.00 94.56 366 ARG A CA 1
ATOM 2743 C C . ARG A 1 366 ? 17.314 -21.121 -22.596 1.00 94.56 366 ARG A C 1
ATOM 2745 O O . ARG A 1 366 ? 17.446 -22.179 -23.206 1.00 94.56 366 ARG A O 1
ATOM 2752 N N . ARG A 1 367 ? 17.201 -21.068 -21.268 1.00 94.56 367 ARG A N 1
ATOM 2753 C CA . ARG A 1 367 ? 17.194 -22.247 -20.391 1.00 94.56 367 ARG A CA 1
ATOM 2754 C C . ARG A 1 367 ? 15.789 -22.772 -20.080 1.00 94.56 367 ARG A C 1
ATOM 2756 O O . ARG A 1 367 ? 15.683 -23.782 -19.393 1.00 94.56 367 ARG A O 1
ATOM 2763 N N . GLY A 1 368 ? 14.730 -22.106 -20.549 1.00 92.81 368 GLY A N 1
ATOM 2764 C CA . GLY A 1 368 ? 13.349 -22.448 -20.192 1.00 92.81 368 GLY A CA 1
ATOM 2765 C C . GLY A 1 368 ? 13.061 -22.278 -18.695 1.00 92.81 368 GLY A C 1
ATOM 2766 O O . GLY A 1 368 ? 12.323 -23.068 -18.117 1.00 92.81 368 GLY A O 1
ATOM 2767 N N . ALA A 1 369 ? 13.689 -21.285 -18.062 1.00 94.88 369 ALA A N 1
ATOM 2768 C CA . ALA A 1 369 ? 13.708 -21.077 -16.614 1.00 94.88 369 ALA A CA 1
ATOM 2769 C C . ALA A 1 369 ? 13.124 -19.717 -16.186 1.00 94.88 369 ALA A C 1
ATOM 2771 O O . ALA A 1 369 ? 13.405 -19.251 -15.084 1.00 94.88 369 ALA A O 1
ATOM 2772 N N . VAL A 1 370 ? 12.338 -19.061 -17.049 1.00 96.19 370 VAL A N 1
ATOM 2773 C CA . VAL A 1 370 ? 11.696 -17.776 -16.728 1.00 96.19 370 VAL A CA 1
ATOM 2774 C C . VAL A 1 370 ? 10.822 -17.937 -15.470 1.00 96.19 370 VAL A C 1
ATOM 2776 O O . VAL A 1 370 ? 9.958 -18.815 -15.444 1.00 96.19 370 VAL A O 1
ATOM 2779 N N . PRO A 1 371 ? 11.030 -17.130 -14.413 1.00 97.00 371 PRO A N 1
ATOM 2780 C CA . PRO A 1 371 ? 10.235 -17.196 -13.192 1.00 97.00 371 PRO A CA 1
ATOM 2781 C C . PRO A 1 371 ? 8.763 -16.888 -13.451 1.00 97.00 371 PRO A C 1
ATOM 2783 O O . PRO A 1 371 ? 8.436 -16.051 -14.294 1.00 97.00 371 PRO A O 1
ATOM 2786 N N . ALA A 1 372 ? 7.867 -17.518 -12.698 1.00 96.00 372 ALA A N 1
ATOM 2787 C CA . ALA A 1 372 ? 6.440 -17.217 -12.758 1.00 96.00 372 ALA A CA 1
ATOM 2788 C C . ALA A 1 372 ? 6.119 -15.796 -12.253 1.00 96.00 372 ALA A C 1
ATOM 2790 O O . ALA A 1 372 ? 5.175 -15.173 -12.733 1.00 96.00 372 ALA A O 1
ATOM 2791 N N . LEU A 1 373 ? 6.929 -15.250 -11.339 1.00 97.88 373 LEU A N 1
ATOM 2792 C CA . LEU A 1 373 ? 6.833 -13.868 -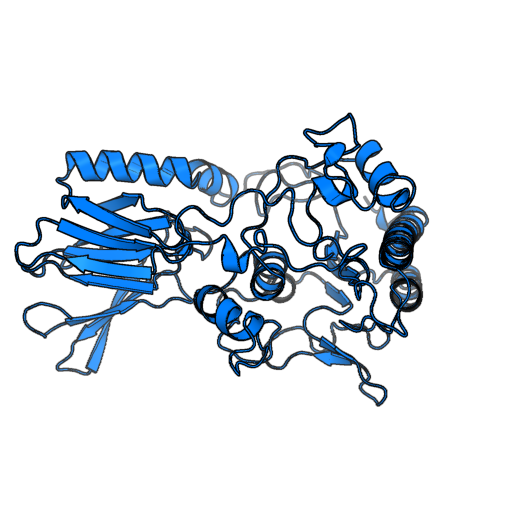10.866 1.00 97.88 373 LEU A CA 1
ATOM 2793 C C . LEU A 1 373 ? 8.180 -13.141 -10.978 1.00 97.88 373 LEU A C 1
ATOM 2795 O O . LEU A 1 373 ? 9.195 -13.591 -10.455 1.00 97.88 373 LEU A O 1
ATOM 2799 N N . MET A 1 374 ? 8.189 -11.969 -11.596 1.00 98.50 374 MET A N 1
ATOM 2800 C CA . MET A 1 374 ? 9.322 -11.049 -11.593 1.00 98.50 374 MET A CA 1
ATOM 2801 C C . MET A 1 374 ? 8.869 -9.704 -11.039 1.00 98.50 374 MET A C 1
ATOM 2803 O O . MET A 1 374 ? 7.900 -9.146 -11.539 1.00 98.50 374 MET A O 1
ATOM 2807 N N . ILE A 1 375 ? 9.557 -9.179 -10.027 1.00 98.25 375 ILE A N 1
ATOM 2808 C CA . ILE A 1 375 ? 9.294 -7.841 -9.471 1.00 98.25 375 ILE A CA 1
ATOM 2809 C C . ILE A 1 375 ? 10.438 -6.931 -9.906 1.00 98.25 375 ILE A C 1
ATOM 2811 O O . ILE A 1 375 ? 11.591 -7.224 -9.594 1.00 98.25 375 ILE A O 1
ATOM 2815 N N . VAL A 1 376 ? 10.134 -5.867 -10.647 1.00 98.31 376 VAL A N 1
ATOM 2816 C CA . VAL A 1 376 ? 11.126 -4.997 -11.293 1.00 98.31 376 VAL A CA 1
ATOM 2817 C C . VAL A 1 376 ? 10.902 -3.554 -10.886 1.00 98.31 376 VAL A C 1
ATOM 2819 O O . VAL A 1 376 ? 9.832 -3.016 -11.133 1.00 98.31 376 VAL A O 1
ATOM 2822 N N . TRP A 1 377 ? 11.910 -2.905 -10.310 1.00 96.75 377 TRP A N 1
ATOM 2823 C CA . TRP A 1 377 ? 11.823 -1.489 -9.959 1.00 96.75 377 TRP A CA 1
ATOM 2824 C C . TRP A 1 377 ? 12.578 -0.601 -10.952 1.00 96.75 377 TRP A C 1
ATOM 2826 O O . TRP A 1 377 ? 13.780 -0.784 -11.156 1.00 96.75 377 TRP A O 1
ATOM 2836 N N . LEU A 1 378 ? 11.877 0.376 -11.536 1.00 97.25 378 LEU A N 1
ATOM 2837 C CA . LEU A 1 378 ? 12.429 1.427 -12.398 1.00 97.25 378 LEU A CA 1
ATOM 2838 C C . LEU A 1 378 ? 12.304 2.795 -11.694 1.00 97.25 378 LEU A C 1
ATOM 2840 O O . LEU A 1 378 ? 11.249 3.417 -11.808 1.00 97.25 378 LEU A O 1
ATOM 2844 N N . PRO A 1 379 ? 13.315 3.247 -10.926 1.00 95.50 379 PRO A N 1
ATOM 2845 C CA . PRO A 1 379 ? 13.203 4.428 -10.065 1.00 95.50 379 PRO A CA 1
ATOM 2846 C C . PRO A 1 379 ? 13.474 5.784 -10.735 1.00 95.50 379 PRO A C 1
ATOM 2848 O O . PRO A 1 379 ? 13.338 6.806 -10.061 1.00 95.50 379 PRO A O 1
ATOM 2851 N N . SER A 1 380 ? 13.911 5.868 -12.000 1.00 95.31 380 SER A N 1
ATOM 2852 C CA . SER A 1 380 ? 14.336 7.165 -12.567 1.00 95.31 380 SER A CA 1
ATOM 2853 C C . SER A 1 380 ? 13.199 8.193 -12.677 1.00 95.31 380 SER A C 1
ATOM 2855 O O . SER A 1 380 ? 13.474 9.397 -12.665 1.00 95.31 380 SER A O 1
ATOM 2857 N N . ASP A 1 381 ? 11.927 7.774 -12.691 1.00 94.56 381 ASP A N 1
ATOM 2858 C CA . ASP A 1 381 ? 10.785 8.692 -12.610 1.00 94.56 381 ASP A CA 1
ATOM 2859 C C . ASP A 1 381 ? 10.631 9.367 -11.245 1.00 94.56 381 ASP A C 1
ATOM 2861 O O . ASP A 1 381 ? 9.921 10.368 -11.152 1.00 94.56 381 ASP A O 1
ATOM 2865 N N . HIS A 1 382 ? 11.384 8.952 -10.219 1.00 94.56 382 HIS A N 1
ATOM 2866 C CA . HIS A 1 382 ? 11.513 9.718 -8.981 1.00 94.56 382 HIS A CA 1
ATOM 2867 C C . HIS A 1 382 ? 12.112 11.098 -9.295 1.00 94.56 382 HIS A C 1
ATOM 2869 O O . HIS A 1 382 ? 11.678 12.125 -8.761 1.00 94.56 382 HIS A O 1
ATOM 2875 N N . THR A 1 383 ? 13.049 11.139 -10.252 1.00 95.06 383 THR A N 1
ATOM 2876 C CA . THR A 1 383 ? 13.890 12.277 -10.646 1.00 95.06 383 THR A CA 1
ATOM 2877 C C . THR A 1 383 ? 14.785 12.802 -9.521 1.00 95.06 383 THR A C 1
ATOM 2879 O O . THR A 1 383 ? 14.561 12.557 -8.336 1.00 95.06 383 THR A O 1
ATOM 2882 N N . ALA A 1 384 ? 15.795 13.590 -9.891 1.00 94.12 384 ALA A N 1
ATOM 2883 C CA . ALA A 1 384 ? 16.626 14.356 -8.962 1.00 94.12 384 ALA A CA 1
ATOM 2884 C C . ALA A 1 384 ? 16.264 15.858 -8.944 1.00 94.12 384 ALA A C 1
ATOM 2886 O O . ALA A 1 384 ? 17.092 16.685 -8.549 1.00 94.12 384 ALA A O 1
ATOM 2887 N N . ALA A 1 385 ? 15.051 16.218 -9.393 1.00 92.25 385 ALA A N 1
ATOM 2888 C CA . ALA A 1 385 ? 14.666 17.597 -9.707 1.00 92.25 385 ALA A CA 1
ATOM 2889 C C . ALA A 1 385 ? 15.730 18.279 -10.600 1.00 92.25 385 ALA A C 1
ATOM 2891 O O . ALA A 1 385 ? 16.267 17.651 -11.509 1.00 92.25 385 ALA A O 1
ATOM 2892 N N . THR A 1 386 ? 16.074 19.543 -10.344 1.00 94.44 386 THR A N 1
ATOM 2893 C CA . THR A 1 386 ? 17.128 20.275 -11.072 1.00 94.44 386 THR A CA 1
ATOM 2894 C C . THR A 1 386 ? 18.489 20.224 -10.361 1.00 94.44 386 THR A C 1
ATOM 2896 O O . THR A 1 386 ? 19.263 21.183 -10.429 1.00 94.44 386 THR A O 1
ATOM 2899 N N . ARG A 1 387 ? 18.783 19.153 -9.608 1.00 94.81 387 ARG A N 1
ATOM 2900 C CA . ARG A 1 387 ? 20.037 19.029 -8.847 1.00 94.81 387 ARG A CA 1
ATOM 2901 C C . ARG A 1 387 ? 21.252 18.967 -9.793 1.00 94.81 387 ARG A C 1
ATOM 2903 O O . ARG A 1 387 ? 21.269 18.117 -10.683 1.00 94.81 387 ARG A O 1
ATOM 2910 N N . PRO A 1 388 ? 22.299 19.793 -9.587 1.00 94.62 388 PRO A N 1
ATOM 2911 C CA . PRO A 1 388 ? 23.518 19.728 -10.392 1.00 94.62 388 PRO A CA 1
ATOM 2912 C C . PRO A 1 388 ? 24.142 18.327 -10.411 1.00 94.62 388 PRO A C 1
ATOM 2914 O O . PRO A 1 388 ? 24.187 17.649 -9.385 1.00 94.62 388 PRO A O 1
ATOM 2917 N N . GLY A 1 389 ? 24.639 17.912 -11.579 1.00 94.06 389 GLY A N 1
ATOM 2918 C CA . GLY A 1 389 ? 25.241 16.590 -11.789 1.00 94.06 389 GLY A CA 1
ATOM 2919 C C . GLY A 1 389 ? 24.255 15.480 -12.171 1.00 94.06 389 GLY A C 1
ATOM 2920 O O . GLY A 1 389 ? 24.699 14.369 -12.436 1.00 94.06 389 GLY A O 1
ATOM 2921 N N . PHE A 1 390 ? 22.952 15.770 -12.241 1.00 96.06 390 PHE A N 1
ATOM 2922 C CA . PHE A 1 390 ? 21.922 14.841 -12.717 1.00 96.06 390 PHE A CA 1
ATOM 2923 C C . PHE A 1 390 ? 21.304 15.326 -14.041 1.00 96.06 390 PHE A C 1
ATOM 2925 O O . PHE A 1 390 ? 21.332 16.530 -14.318 1.00 96.06 390 PHE A O 1
ATOM 2932 N N . PRO A 1 391 ? 20.741 14.420 -14.865 1.00 96.88 391 PRO A N 1
ATOM 2933 C CA . PRO A 1 391 ? 19.932 14.805 -16.020 1.00 96.88 391 PRO A CA 1
ATOM 2934 C C . PRO A 1 391 ? 18.699 15.627 -15.614 1.00 96.88 391 PRO A C 1
ATOM 2936 O O . PRO A 1 391 ? 18.282 15.627 -14.456 1.00 96.88 391 PRO A O 1
ATOM 2939 N N . THR A 1 392 ? 18.086 16.315 -16.581 1.00 96.94 392 THR A N 1
ATOM 2940 C CA . THR A 1 392 ? 16.826 17.038 -16.343 1.00 96.94 392 THR A CA 1
ATOM 2941 C C . THR A 1 392 ? 15.702 16.062 -15.972 1.00 96.94 392 THR A C 1
ATOM 2943 O O . THR A 1 392 ? 15.734 14.908 -16.410 1.00 96.94 392 THR A O 1
ATOM 2946 N N . PRO A 1 393 ? 14.655 16.504 -15.247 1.00 97.00 393 PRO A N 1
ATOM 2947 C CA . PRO A 1 393 ? 13.519 15.644 -14.915 1.00 97.00 393 PRO A CA 1
ATOM 2948 C C . PRO A 1 393 ? 12.900 14.959 -16.139 1.00 97.00 393 PRO A C 1
ATOM 2950 O O . PRO A 1 393 ? 12.682 13.753 -16.107 1.00 97.00 393 PRO A O 1
ATOM 2953 N N . LYS A 1 394 ? 12.703 15.689 -17.247 1.00 97.50 394 LYS A N 1
ATOM 2954 C CA . LYS A 1 394 ? 12.208 15.110 -18.507 1.00 97.50 394 LYS A CA 1
ATOM 2955 C C . LYS A 1 394 ? 13.134 14.038 -19.073 1.00 97.50 394 LYS A C 1
ATOM 2957 O O . LYS A 1 394 ? 12.647 13.008 -19.515 1.00 97.50 394 LYS A O 1
ATOM 2962 N N . ALA A 1 395 ? 14.453 14.241 -19.035 1.00 97.88 395 ALA A N 1
ATOM 2963 C CA . ALA A 1 395 ? 15.401 13.234 -19.508 1.00 97.88 395 ALA A CA 1
ATOM 2964 C C . ALA A 1 395 ? 15.363 11.963 -18.645 1.00 97.88 395 ALA A C 1
ATOM 2966 O O . ALA A 1 395 ? 15.411 10.867 -19.188 1.00 97.88 395 ALA A O 1
ATOM 2967 N N . MET A 1 396 ? 15.229 12.099 -17.321 1.00 98.06 396 MET A N 1
ATOM 2968 C CA . MET A 1 396 ? 15.105 10.950 -16.414 1.00 98.06 396 MET A CA 1
ATOM 2969 C C . MET A 1 396 ? 13.784 10.191 -16.611 1.00 98.06 396 MET A C 1
ATOM 2971 O O . MET A 1 396 ? 13.771 8.965 -16.586 1.00 98.06 396 MET A O 1
ATOM 2975 N N . VAL A 1 397 ? 12.676 10.901 -16.846 1.00 98.25 397 VAL A N 1
ATOM 2976 C CA . VAL A 1 397 ? 11.381 10.263 -17.133 1.00 98.25 397 VAL A CA 1
ATOM 2977 C C . VAL A 1 397 ? 11.369 9.621 -18.528 1.00 98.25 397 VAL A C 1
ATOM 2979 O O . VAL A 1 397 ? 10.815 8.540 -18.685 1.00 98.25 397 VAL A O 1
ATOM 2982 N N . ALA A 1 398 ? 12.039 10.208 -19.523 1.00 98.50 398 ALA A N 1
ATOM 2983 C CA . ALA A 1 398 ? 12.210 9.587 -20.839 1.00 98.50 398 ALA A CA 1
ATOM 2984 C C . ALA A 1 398 ? 13.116 8.336 -20.794 1.00 98.50 398 ALA A C 1
ATOM 2986 O O . ALA A 1 398 ? 12.819 7.336 -21.443 1.00 98.50 398 ALA A O 1
ATOM 2987 N N . ASP A 1 399 ? 14.199 8.366 -20.006 1.00 98.44 399 ASP A N 1
ATOM 2988 C CA . ASP A 1 399 ? 15.074 7.210 -19.727 1.00 98.44 399 ASP A CA 1
ATOM 2989 C C . ASP A 1 399 ? 14.277 6.028 -19.152 1.00 98.44 399 ASP A C 1
ATOM 2991 O O . ASP A 1 399 ? 14.414 4.885 -19.597 1.00 98.44 399 ASP A O 1
ATOM 2995 N N . ASN A 1 400 ? 13.391 6.341 -18.212 1.00 97.94 400 ASN A N 1
ATOM 2996 C CA . ASN A 1 400 ? 12.477 5.422 -17.556 1.00 97.94 400 ASN A CA 1
ATOM 2997 C C . ASN A 1 400 ? 11.348 4.906 -18.481 1.00 97.94 400 ASN A C 1
ATOM 2999 O O . ASN A 1 400 ? 11.044 3.712 -18.473 1.00 97.94 400 ASN A O 1
ATOM 3003 N N . ASP A 1 401 ? 10.764 5.762 -19.327 1.00 98.69 401 ASP A N 1
ATOM 3004 C CA . ASP A 1 401 ? 9.773 5.372 -20.342 1.00 98.69 401 ASP A CA 1
ATOM 3005 C C . ASP A 1 401 ? 10.360 4.407 -21.378 1.00 98.69 401 ASP A C 1
ATOM 3007 O O . ASP A 1 401 ? 9.768 3.366 -21.675 1.00 98.69 401 ASP A O 1
ATOM 3011 N N . LEU A 1 402 ? 11.563 4.704 -21.878 1.00 98.75 402 LEU A N 1
ATOM 3012 C CA . LEU A 1 402 ? 12.271 3.820 -22.797 1.00 98.75 402 LEU A CA 1
ATOM 3013 C C . LEU A 1 402 ? 12.600 2.475 -22.136 1.00 98.75 402 LEU A C 1
ATOM 3015 O O . LEU A 1 402 ? 12.526 1.436 -22.789 1.00 98.75 402 LEU A O 1
ATOM 3019 N N . ALA A 1 403 ? 12.957 2.472 -20.849 1.00 98.62 403 ALA A N 1
ATOM 3020 C CA . ALA A 1 403 ? 13.242 1.253 -20.095 1.00 98.62 403 ALA A CA 1
ATOM 3021 C C . ALA A 1 403 ? 12.007 0.341 -20.027 1.00 98.62 403 ALA A C 1
ATOM 3023 O O . ALA A 1 403 ? 12.102 -0.847 -20.343 1.00 98.62 403 ALA A O 1
ATOM 3024 N N . LEU A 1 404 ? 10.834 0.908 -19.724 1.00 98.56 404 LEU A N 1
ATOM 3025 C CA . LEU A 1 404 ? 9.562 0.186 -19.781 1.00 98.56 404 LEU A CA 1
ATOM 3026 C C . LEU A 1 404 ? 9.297 -0.384 -21.184 1.00 98.56 404 LEU A C 1
ATOM 3028 O O . LEU A 1 404 ? 8.997 -1.573 -21.318 1.00 98.56 404 LEU A O 1
ATOM 3032 N N . GLY A 1 405 ? 9.448 0.438 -22.227 1.00 98.50 405 GLY A N 1
ATOM 3033 C CA . GLY A 1 405 ? 9.258 0.013 -23.617 1.00 98.50 405 GLY A CA 1
ATOM 3034 C C . GLY A 1 405 ? 10.156 -1.165 -24.007 1.00 98.50 405 GLY A C 1
ATOM 3035 O O . GLY A 1 405 ? 9.682 -2.139 -24.591 1.00 98.50 405 GLY A O 1
ATOM 3036 N N . ARG A 1 406 ? 11.434 -1.131 -23.611 1.00 98.62 406 ARG A N 1
ATOM 3037 C CA . ARG A 1 406 ? 12.404 -2.211 -23.856 1.00 98.62 406 ARG A CA 1
ATOM 3038 C C . ARG A 1 406 ? 12.047 -3.515 -23.143 1.00 98.62 406 ARG A C 1
ATOM 3040 O O . ARG A 1 406 ? 12.187 -4.578 -23.744 1.00 98.62 406 ARG A O 1
ATOM 3047 N N . ILE A 1 407 ? 11.562 -3.455 -21.898 1.00 98.56 407 ILE A N 1
ATOM 3048 C CA . ILE A 1 407 ? 11.076 -4.651 -21.186 1.00 98.56 407 ILE A CA 1
ATOM 3049 C C . ILE A 1 407 ? 9.905 -5.270 -21.956 1.00 98.56 407 ILE A C 1
ATOM 3051 O O . ILE A 1 407 ? 9.917 -6.469 -22.244 1.00 98.56 407 ILE A O 1
ATOM 3055 N N . VAL A 1 408 ? 8.912 -4.458 -22.341 1.00 97.75 408 VAL A N 1
ATOM 3056 C CA . VAL A 1 408 ? 7.751 -4.946 -23.099 1.00 97.75 408 VAL A CA 1
ATOM 3057 C C . VAL A 1 408 ? 8.172 -5.516 -24.452 1.00 97.75 408 VAL A C 1
ATOM 3059 O O . VAL A 1 408 ? 7.681 -6.577 -24.844 1.00 97.75 408 VAL A O 1
ATOM 3062 N N . GLU A 1 409 ? 9.095 -4.865 -25.159 1.00 97.25 409 GLU A N 1
ATOM 3063 C CA . GLU A 1 409 ? 9.631 -5.355 -26.428 1.00 97.25 409 GLU A CA 1
ATOM 3064 C C . GLU A 1 409 ? 10.324 -6.716 -26.266 1.00 97.25 409 GLU A C 1
ATOM 3066 O O . GLU A 1 409 ? 10.025 -7.644 -27.024 1.00 97.25 409 GLU A O 1
ATOM 3071 N N . ALA A 1 410 ? 11.209 -6.861 -25.275 1.00 96.75 410 ALA A N 1
ATOM 3072 C CA . ALA A 1 410 ? 11.936 -8.103 -25.018 1.00 96.75 410 ALA A CA 1
ATOM 3073 C C . ALA A 1 410 ? 10.976 -9.274 -24.753 1.00 96.75 410 ALA A C 1
ATOM 3075 O O . ALA A 1 410 ? 11.084 -10.335 -25.372 1.00 96.75 410 ALA A O 1
ATOM 3076 N N . VAL A 1 411 ? 9.962 -9.058 -23.910 1.00 95.38 411 VAL A N 1
ATOM 3077 C CA . VAL A 1 411 ? 8.916 -10.056 -23.635 1.00 95.38 411 VAL A CA 1
ATOM 3078 C C . VAL A 1 411 ? 8.091 -10.346 -24.892 1.00 95.38 411 VAL A C 1
ATOM 3080 O O . VAL A 1 411 ? 7.799 -11.503 -25.202 1.00 95.38 411 VAL A O 1
ATOM 3083 N N . SER A 1 412 ? 7.750 -9.319 -25.668 1.00 93.25 412 SER A N 1
ATOM 3084 C CA . SER A 1 412 ? 6.942 -9.452 -26.886 1.00 93.25 412 SER A CA 1
ATOM 3085 C C . SER A 1 412 ? 7.658 -10.199 -28.016 1.00 93.25 412 SER A C 1
ATOM 3087 O O . SER A 1 412 ? 6.993 -10.791 -28.870 1.00 93.25 412 SER A O 1
ATOM 3089 N N . ARG A 1 413 ? 8.992 -10.209 -28.017 1.00 93.19 413 ARG A N 1
ATOM 3090 C CA . ARG A 1 413 ? 9.828 -10.941 -28.982 1.00 93.19 413 ARG A CA 1
ATOM 3091 C C . ARG A 1 413 ? 10.285 -12.315 -28.482 1.00 93.19 413 ARG A C 1
ATOM 3093 O O . ARG A 1 413 ? 10.896 -13.055 -29.250 1.00 93.19 413 ARG A O 1
ATOM 3100 N N . SER A 1 414 ? 10.003 -12.656 -27.225 1.00 89.12 414 SER A N 1
ATOM 3101 C CA . SER A 1 414 ? 10.406 -13.936 -26.642 1.00 89.12 414 SER A CA 1
ATOM 3102 C C . SER A 1 414 ? 9.686 -15.138 -27.298 1.00 89.12 414 SER A C 1
ATOM 3104 O O . SER A 1 414 ? 8.580 -14.975 -27.831 1.00 89.12 414 SER A O 1
ATOM 3106 N N . PRO A 1 415 ? 10.306 -16.340 -27.318 1.00 83.62 415 PRO A N 1
ATOM 3107 C CA . PRO A 1 415 ? 9.767 -17.522 -27.987 1.00 83.62 415 PRO A CA 1
ATOM 3108 C C . PRO A 1 415 ? 8.375 -17.953 -27.513 1.00 83.62 415 PRO A C 1
ATOM 3110 O O . PRO A 1 415 ? 7.947 -17.707 -26.385 1.00 83.62 415 PRO A O 1
ATOM 3113 N N . GLY A 1 416 ? 7.675 -18.651 -28.409 1.00 59.53 416 GLY A N 1
ATOM 3114 C CA . GLY A 1 416 ? 6.289 -19.060 -28.227 1.00 59.53 416 GLY A CA 1
ATOM 3115 C C . GLY A 1 416 ? 6.037 -20.045 -27.089 1.00 59.53 416 GLY A C 1
ATOM 3116 O O . GLY A 1 416 ? 4.895 -20.168 -26.707 1.00 59.53 416 GLY A O 1
ATOM 3117 N N . ASP A 1 417 ? 7.016 -20.712 -26.479 1.00 56.00 417 ASP A N 1
ATOM 3118 C CA . ASP A 1 417 ? 6.792 -21.602 -25.324 1.00 56.00 417 ASP A CA 1
ATOM 3119 C C . ASP A 1 417 ? 6.557 -20.864 -23.991 1.00 56.00 417 ASP A C 1
ATOM 3121 O O . ASP A 1 417 ? 6.067 -21.467 -23.032 1.00 56.00 417 ASP A O 1
ATOM 3125 N N . LEU A 1 418 ? 6.761 -19.541 -23.975 1.00 57.78 418 LEU A N 1
ATOM 3126 C CA . LEU A 1 418 ? 6.165 -18.617 -22.998 1.00 57.78 418 LEU A CA 1
ATOM 3127 C C . LEU A 1 418 ? 4.689 -18.281 -23.312 1.00 57.78 418 LEU A C 1
ATOM 3129 O O . LEU A 1 418 ? 4.024 -17.634 -22.505 1.00 57.78 418 LEU A O 1
ATOM 3133 N N . ARG A 1 419 ? 4.165 -18.723 -24.467 1.00 52.12 419 ARG A N 1
ATOM 3134 C CA . ARG A 1 419 ? 2.792 -18.498 -24.972 1.00 52.12 419 ARG A CA 1
ATOM 3135 C C . ARG A 1 419 ? 1.991 -19.791 -25.205 1.00 52.12 419 ARG A C 1
ATOM 3137 O O . ARG A 1 419 ? 0.780 -19.766 -25.062 1.00 52.12 419 ARG A O 1
ATOM 3144 N N . ASP A 1 420 ? 2.654 -20.912 -25.484 1.00 44.53 420 ASP A N 1
ATOM 3145 C CA . ASP A 1 420 ? 2.080 -22.164 -25.973 1.00 44.53 420 ASP A CA 1
ATOM 3146 C C . ASP A 1 420 ? 2.906 -23.362 -25.487 1.00 44.53 420 ASP A C 1
ATOM 3148 O O . ASP A 1 420 ? 3.934 -23.733 -26.052 1.00 44.53 420 ASP A O 1
ATOM 3152 N N . ARG A 1 421 ? 2.406 -24.024 -24.446 1.00 42.81 421 ARG A N 1
ATOM 3153 C CA . ARG A 1 421 ? 2.506 -25.485 -24.305 1.00 42.81 421 ARG A CA 1
ATOM 3154 C C . ARG A 1 421 ? 1.173 -25.921 -23.725 1.00 42.81 421 ARG A C 1
ATOM 3156 O O . ARG A 1 421 ? 0.942 -25.625 -22.560 1.00 42.81 421 ARG A O 1
ATOM 3163 N N . GLY A 1 422 ? 0.286 -26.426 -24.579 1.00 43.28 422 GLY A N 1
ATOM 3164 C CA . GLY A 1 422 ? -1.103 -26.760 -24.242 1.00 43.28 422 GLY A CA 1
ATOM 3165 C C . GLY A 1 422 ? -1.277 -27.646 -23.019 1.00 43.28 422 GLY A C 1
ATOM 3166 O O . GLY A 1 422 ? -0.297 -28.320 -22.625 1.00 43.28 422 GLY A O 1
#

Solvent-accessible surface area (backbone atoms only — not comparable to full-atom values): 23161 Å² total; per-residue (Å²): 90,38,77,86,57,56,35,37,68,43,57,37,34,71,41,37,32,32,40,34,26,34,58,88,76,73,38,78,78,48,71,31,76,52,60,94,45,92,83,54,76,86,53,29,25,20,57,23,62,35,57,35,72,86,45,56,36,35,39,35,22,18,25,62,64,24,26,32,40,38,25,33,59,85,83,53,43,73,78,36,30,38,63,57,50,37,31,25,52,40,51,46,64,44,89,84,41,54,35,37,37,36,35,11,63,36,9,85,46,49,70,88,48,92,68,29,81,38,47,87,57,81,57,93,51,77,40,36,59,84,71,41,41,45,56,40,76,46,81,38,70,57,65,54,74,72,54,28,52,53,28,26,55,49,41,40,60,76,67,39,48,66,62,49,45,65,42,63,60,58,78,88,65,100,59,79,66,30,65,72,48,87,33,73,89,46,48,50,69,60,68,62,45,77,48,74,46,73,42,81,73,57,67,31,31,46,50,6,71,41,88,90,49,83,45,47,53,90,52,43,78,38,38,61,95,39,23,49,45,59,50,52,48,40,74,73,54,83,68,79,64,88,72,82,73,89,44,90,48,67,58,27,34,55,30,24,77,39,46,78,45,48,32,60,53,35,72,68,46,46,63,42,32,77,67,67,65,87,43,81,90,34,57,63,16,67,38,69,72,42,50,55,73,85,43,39,53,67,40,49,30,53,76,69,72,44,48,58,39,38,32,24,72,49,37,49,62,49,99,49,88,72,28,43,43,60,22,87,44,41,71,76,37,79,93,27,52,46,70,72,32,54,26,92,47,86,90,55,55,30,51,60,34,41,53,37,49,47,58,52,47,57,51,25,55,76,68,74,57,65,47,36,33,33,42,39,52,46,61,29,48,55,45,65,26,82,44,89,96,55,66,50,34,63,55,29,34,29,38,31,23,51,29,54,42,50,53,53,47,54,61,72,70,49,67,59,71,86,76,55,77,133

Nearest PDB structures (foldseek):
  1l0q-assembly4_D  TM=9.738E-01  e=6.018E-09  Methanosarcina mazei S-6
  5c2v-assembly1_B  TM=9.557E-01  e=6.788E-08  Candidatus Kuenenia stuttgartensis
  7seu-assembly4_D  TM=9.119E-01  e=1.751E-06  Escherichia coli
  7seu-assembly1_A  TM=9.115E-01  e=1.971E-06  Escherichia coli
  3bws-assembly1_A  TM=3.945E-01  e=2.643E-07  Leptospira interrogans

pLDDT: mean 92.55, std 8.46, range [42.81, 98.81]

Mean predicted aligned error: 5.07 Å

Foldseek 3Di:
DFLVQQWDWAQPQLFQWIFIAGPVVRDGPDIAGRQLDPPHDTFQRFAEWDAANVRQWIWTRRQRLQWIFTAGRPVSYTLAIAHHAHGFHYWDADNNRQKIKTKHQQGNALPDQLVEADLQDRDDDCSQRLNRRDIDIDIDTPDDSVVRVVRRVVSCVVRVVVVVCVQEVDDDDPDDEDCDDSHPPHHHLQQADEAEDEDDDDCQCEPLPPPVAPHPVSSHVQYCVLQVLVNVCVVVDPDDRPDDFPDNHPLFRLVCSWAVGFTPQSVPCVSCVVVVVPDDRCSLQQDQRRARPVATPLVVCVVVVFFEAEAQRQWAAPPDPCRIDHRNRRPNHVVRYQSQHHHDDLLDFLVSNLVSVLVVQVVCLVVVNRTRYYYHYHYLCVPPRPDPPHDHNSVSSSSSSVSVVSVVVSVVPGDCVSPDDD

Secondary structure (DSSP, 8-state):
--TTSSEEEEEETTTTEEEEEETTTTEEEEEEE--SSTTPPS---EEEEEE-TTSSEEEEEETTTTEEEEEETTT--EEEEEE-SEEEEEEEE-TTS-EEEEEEEEET-----TT--BTTB----S--HHHH---EEEEEEPP-HHHHHHHHHHHHHHHTHHHHHHHHSPPPP----BSS-SSTT--BS---EEEEE--S--HHHHHTT-TTSS--GGG-SS-TTT-HHHHHHHHHS---SS---S-SSHHHHHHHHHHS---HHHHHHHHHHHTTSS----TTTTSSTT--TT--HHHHHHHTT--EEEESTTEEE-SSSSSEEE-TT-TT-TTTB-SS---S-TTS-HHHHHHHHHHHHHHHHHTT---SEEEEE--GGG--TT-TTS--HHHHHHHHHHHHHHHHHHHHHS-GGGT---